Protein AF-W9C354-F1 (afdb_monomer_lite)

Foldseek 3Di:
DDDDDDDDDDDDDDDDDDDDDDDDDPDDDFDWDWDADPVGDTDIDTDDPDDDDDFDWDADPVGDTDTDHDPPDDDDDDDPPFPWDWAAFLVGFIKIKGAPPPDDPPPDDDDDDDDPDPDPDQDLKDFDADPWFFFQQWDAAPVRDIADGPLQVQLVVLNRQQAGSVRHFDKHDARMKMKGKAFLDPPPDLPRPHQRAIPPRDGGIAMEMEGRNHRHDIDTRHSVCSSVQFCLLQDQPHPVVVQHHPVHRGGRYMYRHHDGPDPDDDDDDDDDDDDDDDDDPDPPQAAAAEEAEQAQDFLQLVLVLLVLQQPDSSLNFSYWYDQALPDPPGQPGDDSDDDDGHRNNHNPDPVRVLCSLCPPDHDPPRGHDNFKHWYHYPVCVVVVKIKIKGKDWDADPVCVVVVDDDPVRIDIDIDIATEHSNCVSVVSVCRVPPVPLVVVCQVVVPQWHQDPVRHIDGNPDDDPVSSPDPPD

Sequence (472 aa):
MHSIQFLTFFGVASMALALPAPQSDISQLTRREDITTHDGLVVSITDDSGNDQKRDTYKTHDGLSVTIEDDTSSDQKRDTLINAQILTTRDNLTVTISDINSDIPPEISRKGVGSSLLDKRNSDYVSSCGSEWTPISDHYDSHYALYWGYSSAVTAFCFSISADQDGNPFTIGPGKKLSLTRTYQFEAGPDHGARIGLKNEVPGHIEFEIHNKYSDANHTPDITTCEAYLLKMTDPKANGKNCYGSNNKDTKGGTWQVGSTKRTISPTQIHPTTPRNFSHKPIKMAETILTFCTAEISPEIISHFIRLSQRTEESSKIWSIVRTPTETPLGKRTRTNISPFQSGFLNSSQSTLTTFVRSAPQTDPYYFSRNTFAVLDARSIEDQTVVLWTYLESMPAELAEIGEWDEEKKIVEWRDFRVEFSKACWVVGLLEEKPQLFIEGVERKEGAYVDEDGILRVDAPMKEWDLEDNEE

Secondary structure (DSSP, 8-state):
------------------PPPPP------PPEEEEE-TTS-EEEEE-----S---EEEEPTTS-EEEE-------S-------PEEEEBTTS-EEEEEETT-----S---------------SSEEPPP-SS-EESS-EE-TT--EEB-HHHHHHHHHHHTT-BTTSPPP-B-TTEEEEEEEE----SSSS----BEETTTEE-EEEEEEEE--SS--B---HHHHHHHHGGGG-TTSGGGGTSSSS--EESEEEEEES-SSS---------PPPP--------PPPEEEEEESS---HHHHHHHHHHHT-SGGGTT-EEE---TT-SS---PPPS-PPP---TTTT--HHHHHHHHHHSPPBTTB-EEEEEEEEE-THHHHS-EEEEEEEEEE--HHHHTTT---TTT-EEEEEEEEEETTTHHHHHHHHHH-HHHHHHHHHHTSSEEE-TTSEEEE-SPPPGGGGS----

Organism: Sclerotinia borealis (strain F-4128) (NCBI:txid1432307)

pLDDT: mean 71.07, std 24.47, range [26.02, 98.69]

Structure (mmCIF, N/CA/C/O backbone):
data_AF-W9C354-F1
#
_entry.id   AF-W9C354-F1
#
loop_
_atom_site.group_PDB
_atom_site.id
_atom_site.type_symbol
_atom_site.label_atom_id
_atom_site.label_alt_id
_atom_site.label_comp_id
_atom_site.label_asym_id
_atom_site.label_entity_id
_atom_site.label_seq_id
_atom_site.pdbx_PDB_ins_code
_atom_site.Cartn_x
_atom_site.Cartn_y
_atom_site.Cartn_z
_atom_site.occupancy
_atom_site.B_iso_or_equiv
_atom_site.auth_seq_id
_atom_site.auth_comp_id
_atom_site.auth_asym_id
_atom_site.auth_atom_id
_atom_site.pdbx_PDB_model_num
ATOM 1 N N . MET A 1 1 ? -9.072 -48.114 -34.825 1.00 47.12 1 MET A N 1
ATOM 2 C CA . MET A 1 1 ? -9.350 -49.464 -34.286 1.00 47.12 1 MET A CA 1
ATOM 3 C C . MET A 1 1 ? -8.073 -49.995 -33.656 1.00 47.12 1 MET A C 1
ATOM 5 O O . MET A 1 1 ? -7.027 -49.797 -34.251 1.00 47.12 1 MET A O 1
ATOM 9 N N . HIS A 1 2 ? -8.223 -50.661 -32.504 1.00 35.09 2 HIS A N 1
ATOM 10 C CA . HIS A 1 2 ? -7.227 -51.372 -31.676 1.00 35.09 2 HIS A CA 1
ATOM 11 C C . HIS A 1 2 ? -6.655 -50.606 -30.473 1.00 35.09 2 HIS A C 1
ATOM 13 O O . HIS A 1 2 ? -5.635 -49.931 -30.538 1.00 35.09 2 HIS A O 1
ATOM 19 N N . SER A 1 3 ? -7.386 -50.787 -29.364 1.00 34.53 3 SER A N 1
ATOM 20 C CA . SER A 1 3 ? -6.967 -50.650 -27.971 1.00 34.53 3 SER A CA 1
ATOM 21 C C . SER A 1 3 ? -5.926 -51.701 -27.601 1.00 34.53 3 SER A C 1
ATOM 23 O O . SER A 1 3 ? -6.075 -52.864 -27.974 1.00 34.53 3 SER A O 1
ATOM 25 N N . ILE A 1 4 ? -4.970 -51.326 -26.755 1.00 44.56 4 ILE A N 1
ATOM 26 C CA . ILE A 1 4 ? -4.227 -52.265 -25.914 1.00 44.56 4 ILE A CA 1
ATOM 27 C C . ILE A 1 4 ? -4.320 -51.737 -24.481 1.00 44.56 4 ILE A C 1
ATOM 29 O O . ILE A 1 4 ? -3.773 -50.689 -24.152 1.00 44.56 4 ILE A O 1
ATOM 33 N N . GLN A 1 5 ? -5.090 -52.450 -23.659 1.00 40.69 5 GLN A N 1
ATOM 34 C CA . GLN A 1 5 ? -5.119 -52.306 -22.208 1.00 40.69 5 GLN A CA 1
ATOM 35 C C . GLN A 1 5 ? -3.915 -53.049 -21.623 1.00 40.69 5 GLN A C 1
ATOM 37 O O . GLN A 1 5 ? -3.704 -54.214 -21.951 1.00 40.69 5 GLN A O 1
ATOM 42 N N . PHE A 1 6 ? -3.189 -52.414 -20.706 1.00 42.00 6 PHE A N 1
ATOM 43 C CA . PHE A 1 6 ? -2.380 -53.119 -19.715 1.00 42.00 6 PHE A CA 1
ATOM 44 C C . PHE A 1 6 ? -2.900 -52.749 -18.326 1.00 42.00 6 PHE A C 1
ATOM 46 O O . PHE A 1 6 ? -2.722 -51.634 -17.846 1.00 42.00 6 PHE A O 1
ATOM 53 N N . LEU A 1 7 ? -3.613 -53.704 -17.731 1.00 36.56 7 LEU A N 1
ATOM 54 C CA . LEU A 1 7 ? -3.943 -53.764 -16.315 1.00 36.56 7 LEU A CA 1
ATOM 55 C C . LEU A 1 7 ? -2.783 -54.483 -15.623 1.00 36.56 7 LEU A C 1
ATOM 57 O O . LEU A 1 7 ? -2.529 -55.650 -15.926 1.00 36.56 7 LEU A O 1
ATOM 61 N N . THR A 1 8 ? -2.124 -53.824 -14.675 1.00 43.88 8 THR A N 1
ATOM 62 C CA . THR A 1 8 ? -1.173 -54.482 -13.774 1.00 43.88 8 THR A CA 1
ATOM 63 C C . THR A 1 8 ? -1.670 -54.314 -12.346 1.00 43.88 8 THR A C 1
ATOM 65 O O . THR A 1 8 ? -1.630 -53.230 -11.773 1.00 43.88 8 THR A O 1
ATOM 68 N N . PHE A 1 9 ? -2.178 -55.415 -11.797 1.00 37.31 9 PHE A N 1
ATOM 69 C CA . PHE A 1 9 ? -2.428 -55.608 -10.376 1.00 37.31 9 PHE A CA 1
ATOM 70 C C . PHE A 1 9 ? -1.084 -55.742 -9.649 1.00 37.31 9 PHE A C 1
ATOM 72 O O . PHE A 1 9 ? -0.312 -56.644 -9.963 1.00 37.31 9 PHE A O 1
ATOM 79 N N . PHE A 1 10 ? -0.847 -54.915 -8.633 1.00 38.16 10 PHE A N 1
ATOM 80 C CA . PHE A 1 10 ? 0.066 -55.248 -7.541 1.00 38.16 10 PHE A CA 1
ATOM 81 C C . PHE A 1 10 ? -0.706 -55.155 -6.230 1.00 38.16 10 PHE A C 1
ATOM 83 O O . PHE A 1 10 ? -0.941 -54.078 -5.689 1.00 38.16 10 PHE A O 1
ATOM 90 N N . GLY A 1 11 ? -1.133 -56.322 -5.750 1.00 34.22 11 GLY A N 1
ATOM 91 C CA . GLY A 1 11 ? -1.451 -56.527 -4.348 1.00 34.22 11 GLY A CA 1
ATOM 92 C C . GLY A 1 11 ? -0.149 -56.719 -3.582 1.00 34.22 11 GLY A C 1
ATOM 93 O O . GLY A 1 11 ? 0.678 -57.546 -3.966 1.00 34.22 11 GLY A O 1
ATOM 94 N N . VAL A 1 12 ? 0.024 -55.968 -2.499 1.00 39.22 12 VAL A N 1
ATOM 95 C CA . VAL A 1 12 ? 1.062 -56.234 -1.504 1.00 39.22 12 VAL A CA 1
ATOM 96 C C . VAL A 1 12 ? 0.374 -56.425 -0.163 1.00 39.22 12 VAL A C 1
ATOM 98 O O . VAL A 1 12 ? -0.472 -55.637 0.253 1.00 39.22 12 VAL A O 1
ATOM 101 N N . ALA A 1 13 ? 0.698 -57.562 0.440 1.00 36.97 13 ALA A N 1
ATOM 102 C CA . ALA A 1 13 ? 0.108 -58.114 1.638 1.00 36.97 13 ALA A CA 1
ATOM 103 C C . ALA A 1 13 ? 0.389 -57.256 2.881 1.00 36.97 13 ALA A C 1
ATOM 105 O O . ALA A 1 13 ? 1.531 -56.881 3.146 1.00 36.97 13 ALA A O 1
ATOM 106 N N . SER A 1 14 ? -0.647 -57.033 3.690 1.00 36.09 14 SER A N 1
ATOM 107 C CA . SER A 1 14 ? -0.503 -56.614 5.083 1.00 36.09 14 SER A CA 1
ATOM 108 C C . SER A 1 14 ? 0.123 -57.751 5.890 1.00 36.09 14 SER A C 1
ATOM 110 O O . SER A 1 14 ? -0.534 -58.749 6.181 1.00 36.09 14 SER A O 1
ATOM 112 N N . MET A 1 15 ? 1.389 -57.598 6.276 1.00 37.31 15 MET A N 1
ATOM 113 C CA . MET A 1 15 ? 1.968 -58.364 7.374 1.00 37.31 15 MET A CA 1
ATOM 114 C C . MET A 1 15 ? 1.769 -57.587 8.673 1.00 37.31 15 MET A C 1
ATOM 116 O O . MET A 1 15 ? 2.410 -56.567 8.910 1.00 37.31 15 MET A O 1
ATOM 120 N N . ALA A 1 16 ? 0.853 -58.077 9.506 1.00 36.19 16 ALA A N 1
ATOM 121 C CA . ALA A 1 16 ? 0.724 -57.661 10.893 1.00 36.19 16 ALA A CA 1
ATOM 122 C C . ALA A 1 16 ? 1.881 -58.276 11.695 1.00 36.19 16 ALA A C 1
ATOM 124 O O . ALA A 1 16 ? 1.911 -59.483 11.937 1.00 36.19 16 ALA A O 1
ATOM 125 N N . LEU A 1 17 ? 2.848 -57.447 12.086 1.00 35.84 17 LEU A N 1
ATOM 126 C CA . LEU A 1 17 ? 3.852 -57.804 13.083 1.00 35.84 17 LEU A CA 1
ATOM 127 C C . LEU A 1 17 ? 3.211 -57.707 14.470 1.00 35.84 17 LEU A C 1
ATOM 129 O O . LEU A 1 17 ? 2.920 -56.620 14.964 1.00 35.84 17 LEU A O 1
ATOM 133 N N . ALA A 1 18 ? 2.974 -58.868 15.077 1.00 38.38 18 ALA A N 1
ATOM 134 C CA . ALA A 1 18 ? 2.621 -58.992 16.481 1.00 38.38 18 ALA A CA 1
ATOM 135 C C . ALA A 1 18 ? 3.836 -58.604 17.339 1.00 38.38 18 ALA A C 1
ATOM 137 O O . ALA A 1 18 ? 4.864 -59.282 17.316 1.00 38.38 18 ALA A O 1
ATOM 138 N N . LEU A 1 19 ? 3.714 -57.503 18.081 1.00 34.72 19 LEU A N 1
ATOM 139 C CA . LEU A 1 19 ? 4.670 -57.111 19.113 1.00 34.72 19 LEU A CA 1
ATOM 140 C C . LEU A 1 19 ? 4.353 -57.842 20.431 1.00 34.72 19 LEU A C 1
ATOM 142 O O . LEU A 1 19 ? 3.179 -58.076 20.734 1.00 34.72 19 LEU A O 1
ATOM 146 N N . PRO A 1 20 ? 5.376 -58.217 21.217 1.00 35.19 20 PRO A N 1
ATOM 147 C CA . PRO A 1 20 ? 5.193 -58.908 22.485 1.00 35.19 20 PRO A CA 1
ATOM 148 C C . PRO A 1 20 ? 4.598 -57.974 23.547 1.00 35.19 20 PRO A C 1
ATOM 150 O O . PRO A 1 20 ? 4.973 -56.808 23.656 1.00 35.19 20 PRO A O 1
ATOM 153 N N . ALA A 1 21 ? 3.683 -58.521 24.348 1.00 38.25 21 ALA A N 1
ATOM 154 C CA . ALA A 1 21 ? 3.100 -57.859 25.509 1.00 38.25 21 ALA A CA 1
ATOM 155 C C . ALA A 1 21 ? 4.177 -57.577 26.577 1.00 38.25 21 ALA A C 1
ATOM 157 O O . ALA A 1 21 ? 4.856 -58.522 26.993 1.00 38.25 21 ALA A O 1
ATOM 158 N N . PRO A 1 22 ? 4.332 -56.330 27.059 1.00 36.47 22 PRO A N 1
ATOM 159 C CA . PRO A 1 22 ? 5.173 -56.057 28.210 1.00 36.47 22 PRO A CA 1
ATOM 160 C C . PRO A 1 22 ? 4.408 -56.343 29.508 1.00 36.47 22 PRO A C 1
ATOM 162 O O . PRO A 1 22 ? 3.221 -56.046 29.652 1.00 36.47 22 PRO A O 1
ATOM 165 N N . GLN A 1 23 ? 5.125 -56.970 30.436 1.00 35.72 23 GLN A N 1
ATOM 166 C CA . GLN A 1 23 ? 4.690 -57.305 31.785 1.00 35.72 23 GLN A CA 1
ATOM 167 C C . GLN A 1 23 ? 4.323 -56.045 32.578 1.00 35.72 23 GLN A C 1
ATOM 169 O O . GLN A 1 23 ? 5.000 -55.022 32.496 1.00 35.72 23 GLN A O 1
ATOM 174 N N . SER A 1 24 ? 3.251 -56.146 33.364 1.00 32.88 24 SER A N 1
ATOM 175 C CA . SER A 1 24 ? 2.814 -55.124 34.308 1.00 32.88 24 SER A CA 1
ATOM 176 C C . SER A 1 24 ? 3.716 -55.121 35.544 1.00 32.88 24 SER A C 1
ATOM 178 O O . SER A 1 24 ? 3.514 -55.930 36.452 1.00 32.88 24 SER A O 1
ATOM 180 N N . ASP A 1 25 ? 4.670 -54.197 35.597 1.00 31.80 25 ASP A N 1
ATOM 181 C CA . ASP A 1 25 ? 5.242 -53.751 36.865 1.00 31.80 25 ASP A CA 1
ATOM 182 C C . ASP A 1 25 ? 4.441 -52.548 37.367 1.00 31.80 25 ASP A C 1
ATOM 184 O O . ASP A 1 25 ? 4.283 -51.531 36.691 1.00 31.80 25 ASP A O 1
ATOM 188 N N . ILE A 1 26 ? 3.873 -52.703 38.563 1.00 38.62 26 ILE A N 1
ATOM 189 C CA . ILE A 1 26 ? 3.155 -51.657 39.288 1.00 38.62 26 ILE A CA 1
ATOM 190 C C . ILE A 1 26 ? 4.214 -50.717 39.872 1.00 38.62 26 ILE A C 1
ATOM 192 O O . ILE A 1 26 ? 4.669 -50.890 41.000 1.00 38.62 26 ILE A O 1
ATOM 196 N N . SER A 1 27 ? 4.618 -49.726 39.085 1.00 36.47 27 SER A N 1
ATOM 197 C CA . SER A 1 27 ? 5.345 -48.543 39.543 1.00 36.47 27 SER A CA 1
ATOM 198 C C . SER A 1 27 ? 4.451 -47.315 39.380 1.00 36.47 27 SER A C 1
ATOM 200 O O . SER A 1 27 ? 3.692 -47.217 38.420 1.00 36.47 27 SER A O 1
ATOM 202 N N . GLN A 1 28 ? 4.506 -46.428 40.372 1.00 41.25 28 GLN A N 1
ATOM 203 C CA . GLN A 1 28 ? 3.630 -45.274 40.580 1.00 41.25 28 GLN A CA 1
ATOM 204 C C . GLN A 1 28 ? 3.294 -44.515 39.286 1.00 41.25 28 GLN A C 1
ATOM 206 O O . GLN A 1 28 ? 4.176 -44.118 38.532 1.00 41.25 28 GLN A O 1
ATOM 211 N N . LEU A 1 29 ? 1.993 -44.339 39.044 1.00 34.38 29 LEU A N 1
ATOM 212 C CA . LEU A 1 29 ? 1.445 -43.694 37.858 1.00 34.38 29 LEU A CA 1
ATOM 213 C C . LEU A 1 29 ? 1.691 -42.177 37.935 1.00 34.38 29 LEU A C 1
ATOM 215 O O . LEU A 1 29 ? 0.917 -41.452 38.556 1.00 34.38 29 LEU A O 1
ATOM 219 N N . THR A 1 30 ? 2.771 -41.705 37.320 1.00 39.94 30 THR A N 1
ATOM 220 C CA . THR A 1 30 ? 3.012 -40.280 37.065 1.00 39.94 30 THR A CA 1
ATOM 221 C C . THR A 1 30 ? 2.030 -39.813 35.990 1.00 39.94 30 THR A C 1
ATOM 223 O O . THR A 1 30 ? 1.995 -40.372 34.890 1.00 39.94 30 THR A O 1
ATOM 226 N N . ARG A 1 31 ? 1.181 -38.828 36.300 1.00 36.47 31 ARG A N 1
ATOM 227 C CA . ARG A 1 31 ? 0.221 -38.273 35.337 1.00 36.47 31 ARG A CA 1
ATOM 228 C C . ARG A 1 31 ? 1.004 -37.442 34.317 1.00 36.47 31 ARG A C 1
ATOM 230 O O . ARG A 1 31 ? 1.655 -36.471 34.683 1.00 36.47 31 ARG A O 1
ATOM 237 N N . ARG A 1 32 ? 0.977 -37.860 33.051 1.00 37.44 32 ARG A N 1
ATOM 238 C CA . ARG A 1 32 ? 1.536 -37.104 31.925 1.00 37.44 32 ARG A CA 1
ATOM 239 C C . ARG A 1 32 ? 0.392 -36.459 31.160 1.00 37.44 32 ARG A C 1
ATOM 241 O O . ARG A 1 32 ? -0.515 -37.168 30.724 1.00 37.44 32 ARG A O 1
ATOM 248 N N . GLU A 1 33 ? 0.439 -35.143 31.007 1.00 39.84 33 GLU A N 1
ATOM 249 C CA . GLU A 1 33 ? -0.492 -34.393 30.163 1.00 39.84 33 GLU A CA 1
ATOM 250 C C . GLU A 1 33 ? 0.289 -33.739 29.026 1.00 39.84 33 GLU A C 1
ATOM 252 O O . GLU A 1 33 ? 1.232 -32.983 29.254 1.00 39.84 33 GLU A O 1
ATOM 257 N N . ASP A 1 34 ? -0.093 -34.072 27.795 1.00 40.09 34 ASP A N 1
ATOM 258 C CA . ASP A 1 34 ? 0.465 -33.471 26.591 1.00 40.09 34 ASP A CA 1
ATOM 259 C C . ASP A 1 34 ? -0.506 -32.386 26.108 1.00 40.09 34 ASP A C 1
ATOM 261 O O . ASP A 1 34 ? -1.666 -32.668 25.794 1.00 40.09 34 ASP A O 1
ATOM 265 N N . ILE A 1 35 ? -0.042 -31.139 26.054 1.00 39.00 35 ILE A N 1
ATOM 266 C CA . ILE A 1 35 ? -0.813 -30.001 25.544 1.00 39.00 35 ILE A CA 1
ATOM 267 C C . ILE A 1 35 ? -0.255 -29.646 24.169 1.00 39.00 35 ILE A C 1
ATOM 269 O O . ILE A 1 35 ? 0.939 -29.396 24.023 1.00 39.00 35 ILE A O 1
ATOM 273 N N . THR A 1 36 ? -1.119 -29.644 23.154 1.00 34.00 36 THR A N 1
ATOM 274 C CA . THR A 1 36 ? -0.753 -29.235 21.790 1.00 34.00 36 THR A CA 1
ATOM 275 C C . THR A 1 36 ? -1.245 -27.815 21.546 1.00 34.00 36 THR A C 1
ATOM 277 O O . THR A 1 36 ? -2.436 -27.539 21.699 1.00 34.00 36 THR A O 1
ATOM 280 N N . THR A 1 37 ? -0.340 -26.909 21.195 1.00 42.06 37 THR A N 1
ATOM 281 C CA . THR A 1 37 ? -0.670 -25.532 20.816 1.00 42.06 37 THR A CA 1
ATOM 282 C C . THR A 1 37 ? -1.236 -25.474 19.393 1.00 42.06 37 THR A C 1
ATOM 284 O O . THR A 1 37 ? -1.174 -26.435 18.624 1.00 42.06 37 THR A O 1
ATOM 287 N N . HIS A 1 38 ? -1.806 -24.324 19.026 1.00 31.67 38 HIS A N 1
ATOM 288 C CA . HIS A 1 38 ? -2.504 -24.132 17.751 1.00 31.67 38 HIS A CA 1
ATOM 289 C C . HIS A 1 38 ? -1.592 -24.217 16.505 1.00 31.67 38 HIS A C 1
ATOM 291 O O . HIS A 1 38 ? -2.095 -24.402 15.398 1.00 31.67 38 HIS A O 1
ATOM 297 N N . ASP A 1 39 ? -0.275 -24.109 16.688 1.00 32.78 39 ASP A N 1
ATOM 298 C CA . ASP A 1 39 ? 0.796 -24.253 15.691 1.00 32.78 39 ASP A CA 1
ATOM 299 C C . ASP A 1 39 ? 1.472 -25.642 15.710 1.00 32.78 39 ASP A C 1
ATOM 301 O O . ASP A 1 39 ? 2.432 -25.881 14.981 1.00 32.78 39 ASP A O 1
ATOM 305 N N . GLY A 1 40 ? 0.948 -26.591 16.494 1.00 34.16 40 GLY A N 1
ATOM 306 C CA . GLY A 1 40 ? 1.412 -27.981 16.509 1.00 34.16 40 GLY A CA 1
ATOM 307 C C . GLY A 1 40 ? 2.598 -28.261 17.435 1.00 34.16 40 GLY A C 1
ATOM 308 O O . GLY A 1 40 ? 3.138 -29.368 17.398 1.00 34.16 40 GLY A O 1
ATOM 309 N N . LEU A 1 41 ? 2.994 -27.309 18.287 1.00 36.22 41 LEU A N 1
ATOM 310 C CA . LEU A 1 41 ? 3.978 -27.551 19.340 1.00 36.22 41 LEU A CA 1
ATOM 311 C C . LEU A 1 41 ? 3.342 -28.413 20.442 1.00 36.22 41 LEU A C 1
ATOM 313 O O . LEU A 1 41 ? 2.299 -28.070 20.997 1.00 36.22 41 LEU A O 1
ATOM 317 N N . VAL A 1 42 ? 3.975 -29.540 20.771 1.00 36.00 42 VAL A N 1
ATOM 318 C CA . VAL A 1 42 ? 3.523 -30.442 21.841 1.00 36.00 42 VAL A CA 1
ATOM 319 C C . VAL A 1 42 ? 4.390 -30.226 23.077 1.00 36.00 42 VAL A C 1
ATOM 321 O O . VAL A 1 42 ? 5.593 -30.487 23.051 1.00 36.00 42 VAL A O 1
ATOM 324 N N . VAL A 1 43 ? 3.778 -29.766 24.166 1.00 36.97 43 VAL A N 1
ATOM 325 C CA . VAL A 1 43 ? 4.419 -29.609 25.476 1.00 36.97 43 VAL A CA 1
ATOM 326 C C . VAL A 1 43 ? 3.972 -30.762 26.370 1.00 36.97 43 VAL A C 1
ATOM 328 O O . VAL A 1 43 ? 2.794 -30.869 26.707 1.00 36.97 43 VAL A O 1
ATOM 331 N N . SER A 1 44 ? 4.911 -31.634 26.741 1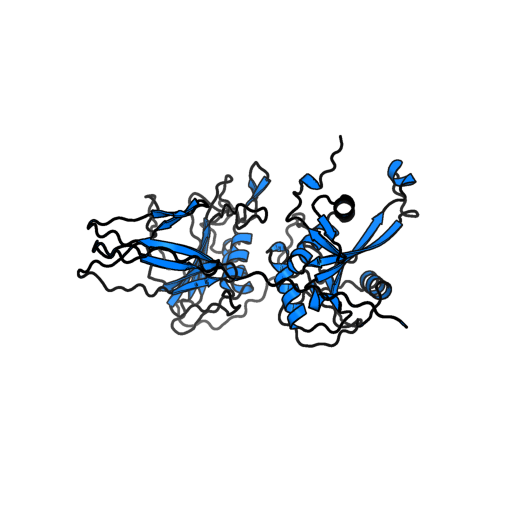.00 35.62 44 SER A N 1
ATOM 332 C CA . SER A 1 44 ? 4.668 -32.753 27.657 1.00 35.62 44 SER A CA 1
ATOM 333 C C . SER A 1 44 ? 4.979 -32.350 29.094 1.00 35.62 44 SER A C 1
ATOM 335 O O . SER A 1 44 ? 6.138 -32.099 29.425 1.00 35.62 44 SER A O 1
ATOM 337 N N . ILE A 1 45 ? 3.965 -32.333 29.955 1.00 37.16 45 ILE A N 1
ATOM 338 C CA . ILE A 1 45 ? 4.111 -32.070 31.390 1.00 37.16 45 ILE A CA 1
ATOM 339 C C . ILE A 1 45 ? 4.184 -33.416 32.111 1.00 37.16 45 ILE A C 1
ATOM 341 O O . ILE A 1 45 ? 3.313 -34.269 31.930 1.00 37.16 45 ILE A O 1
ATOM 345 N N . THR A 1 46 ? 5.235 -33.620 32.909 1.00 35.72 46 THR A N 1
ATOM 346 C CA . THR A 1 46 ? 5.410 -34.832 33.725 1.00 35.72 46 THR A CA 1
ATOM 347 C C . THR A 1 46 ? 5.450 -34.417 35.188 1.00 35.72 46 THR A C 1
ATOM 349 O O . THR A 1 46 ? 6.319 -33.646 35.580 1.00 35.72 46 THR A O 1
ATOM 352 N N . ASP A 1 47 ? 4.485 -34.896 35.965 1.00 39.59 47 ASP A N 1
ATOM 353 C CA . ASP A 1 47 ? 4.240 -34.456 37.339 1.00 39.59 47 ASP A CA 1
ATOM 354 C C . ASP A 1 47 ? 5.213 -35.151 38.315 1.00 39.59 47 ASP A C 1
ATOM 356 O O . ASP A 1 47 ? 4.959 -36.270 38.763 1.00 39.59 47 ASP A O 1
ATOM 360 N N . ASP A 1 48 ? 6.379 -34.559 38.595 1.00 37.53 48 ASP A N 1
ATOM 361 C CA . ASP A 1 48 ? 7.349 -35.148 39.530 1.00 37.53 48 ASP A CA 1
ATOM 362 C C . ASP A 1 48 ? 6.963 -34.774 40.969 1.00 37.53 48 ASP A C 1
ATOM 364 O O . ASP A 1 48 ? 7.096 -33.629 41.401 1.00 37.53 48 ASP A O 1
ATOM 368 N N . SER A 1 49 ? 6.424 -35.739 41.716 1.00 37.59 49 SER A N 1
ATOM 369 C CA . SER A 1 49 ? 5.875 -35.545 43.062 1.00 37.59 49 SER A CA 1
ATOM 370 C C . SER A 1 49 ? 6.980 -35.358 44.115 1.00 37.59 49 SER A C 1
ATOM 372 O O . SER A 1 49 ? 7.200 -36.220 44.971 1.00 37.59 49 SER A O 1
ATOM 374 N N . GLY A 1 50 ? 7.686 -34.231 44.046 1.00 36.53 50 GLY A N 1
ATOM 375 C CA . GLY A 1 50 ? 8.716 -33.799 44.984 1.00 36.53 50 GLY A CA 1
ATOM 376 C C . GLY A 1 50 ? 8.388 -32.417 45.539 1.00 36.53 50 GLY A C 1
ATOM 377 O O . GLY A 1 50 ? 8.604 -31.407 44.884 1.00 36.53 50 GLY A O 1
ATOM 378 N N . ASN A 1 51 ? 7.858 -32.391 46.759 1.00 44.78 51 ASN A N 1
ATOM 379 C CA . ASN A 1 51 ? 7.507 -31.193 47.514 1.00 44.78 51 ASN A CA 1
ATOM 380 C C . ASN A 1 51 ? 8.735 -30.287 47.744 1.00 44.78 51 ASN A C 1
ATOM 382 O O . ASN A 1 51 ? 9.578 -30.626 48.567 1.00 44.78 51 ASN A O 1
ATOM 386 N N . ASP A 1 52 ? 8.822 -29.180 47.007 1.00 43.56 52 ASP A N 1
ATOM 387 C CA . ASP A 1 52 ? 9.382 -27.880 47.407 1.00 43.56 52 ASP A CA 1
ATOM 388 C C . ASP A 1 52 ? 9.126 -26.879 46.267 1.00 43.56 52 ASP A C 1
ATOM 390 O O . ASP A 1 52 ? 9.319 -27.210 45.099 1.00 43.56 52 ASP A O 1
ATOM 394 N N . GLN A 1 53 ? 8.686 -25.657 46.602 1.00 49.75 53 GLN A N 1
ATOM 395 C CA . GLN A 1 53 ? 8.424 -24.558 45.660 1.00 49.75 53 GLN A CA 1
ATOM 396 C C . GLN A 1 53 ? 9.548 -24.421 44.625 1.00 49.75 53 GLN A C 1
ATOM 398 O O . GLN A 1 53 ? 10.623 -23.888 44.919 1.00 49.75 53 GLN A O 1
ATOM 403 N N . LYS A 1 54 ? 9.287 -24.862 43.395 1.00 42.25 54 LYS A N 1
ATOM 404 C CA . LYS A 1 54 ? 10.210 -24.713 42.277 1.00 42.25 54 LYS A CA 1
ATOM 405 C C . LYS A 1 54 ? 9.518 -24.001 41.131 1.00 42.25 54 LYS A C 1
ATOM 407 O O . LYS A 1 54 ? 8.508 -24.442 40.602 1.00 42.25 54 LYS A O 1
ATOM 412 N N . ARG A 1 55 ? 10.100 -22.860 40.772 1.00 42.44 55 ARG A N 1
ATOM 413 C CA . ARG A 1 55 ? 9.846 -22.174 39.513 1.00 42.44 55 ARG A CA 1
ATOM 414 C C . ARG A 1 55 ? 10.544 -22.990 38.430 1.00 42.44 55 ARG A C 1
ATOM 416 O O . ARG A 1 55 ? 11.767 -22.907 38.307 1.00 42.44 55 ARG A O 1
ATOM 423 N N . ASP A 1 56 ? 9.786 -23.767 37.669 1.00 40.03 56 ASP A N 1
ATOM 424 C CA . ASP A 1 56 ? 10.349 -24.534 36.565 1.00 40.03 56 ASP A CA 1
ATOM 425 C C . ASP A 1 56 ? 10.345 -23.687 35.289 1.00 40.03 56 ASP A C 1
ATOM 427 O O . ASP A 1 56 ? 9.326 -23.155 34.847 1.00 40.03 56 ASP A O 1
ATOM 431 N N . THR A 1 57 ? 11.539 -23.497 34.730 1.00 36.22 57 THR A N 1
ATOM 432 C CA . THR A 1 57 ? 11.759 -22.769 33.477 1.00 36.22 57 THR A CA 1
ATOM 433 C C . THR A 1 57 ? 12.152 -23.777 32.409 1.00 36.22 57 THR A C 1
ATOM 435 O O . THR A 1 57 ? 13.226 -24.377 32.482 1.00 36.22 57 THR A O 1
ATOM 438 N N . TYR A 1 58 ? 11.296 -23.949 31.409 1.00 40.78 58 TYR A N 1
ATOM 439 C CA . TYR A 1 58 ? 11.512 -24.878 30.307 1.00 40.78 58 TYR A CA 1
ATOM 440 C C . TYR A 1 58 ? 12.028 -24.112 29.096 1.00 40.78 58 TYR A C 1
ATOM 442 O O . TYR A 1 58 ? 11.453 -23.096 28.710 1.00 40.78 58 TYR A O 1
ATOM 450 N N . LYS A 1 59 ? 13.122 -24.592 28.500 1.00 34.91 59 LYS A N 1
ATOM 451 C CA . LYS A 1 59 ? 13.637 -24.069 27.234 1.00 34.91 59 LYS A CA 1
ATOM 452 C C . LYS A 1 59 ? 13.199 -24.976 26.100 1.00 34.91 59 LYS A C 1
ATOM 454 O O . LYS A 1 59 ? 13.458 -26.177 26.141 1.00 34.91 59 LYS A O 1
ATOM 459 N N . THR A 1 60 ? 12.560 -24.398 25.099 1.00 38.91 60 THR A N 1
ATOM 460 C CA . THR A 1 60 ? 12.242 -25.078 23.847 1.00 38.91 60 THR A CA 1
ATOM 461 C C . THR A 1 60 ? 13.503 -25.229 22.988 1.00 38.91 60 THR A C 1
ATOM 463 O O . THR A 1 60 ? 14.549 -24.625 23.253 1.00 38.91 60 THR A O 1
ATOM 466 N N . HIS A 1 61 ? 13.420 -26.058 21.947 1.00 32.84 61 HIS A N 1
ATOM 467 C CA . HIS A 1 61 ? 14.555 -26.385 21.077 1.00 32.84 61 HIS A CA 1
ATOM 468 C C . HIS A 1 61 ? 15.055 -25.192 20.229 1.00 32.84 61 HIS A C 1
ATOM 470 O O . HIS A 1 61 ? 16.180 -25.224 19.735 1.00 32.84 61 HIS A O 1
ATOM 476 N N . ASP A 1 62 ? 14.237 -24.145 20.100 1.00 33.53 62 ASP A N 1
ATOM 477 C CA . ASP A 1 62 ? 14.478 -22.860 19.427 1.00 33.53 62 ASP A CA 1
ATOM 478 C C . ASP A 1 62 ? 14.820 -21.707 20.400 1.00 33.53 62 ASP A C 1
ATOM 480 O O . ASP A 1 62 ? 15.031 -20.574 19.978 1.00 33.53 62 ASP A O 1
ATOM 484 N N . GLY A 1 63 ? 14.951 -21.987 21.703 1.00 34.62 63 GLY A N 1
ATOM 485 C CA . GLY A 1 63 ? 15.467 -21.032 22.692 1.00 34.62 63 GLY A CA 1
ATOM 486 C C . GLY A 1 63 ? 14.420 -20.173 23.409 1.00 34.62 63 GLY A C 1
ATOM 487 O O . GLY A 1 63 ? 14.798 -19.364 24.263 1.00 34.62 63 GLY A O 1
ATOM 488 N N . LEU A 1 64 ? 13.126 -20.373 23.145 1.00 33.03 64 LEU A N 1
ATOM 489 C CA . LEU A 1 64 ? 12.042 -19.762 23.914 1.00 33.03 64 LEU A CA 1
ATOM 490 C C . LEU A 1 64 ? 12.021 -20.348 25.337 1.00 33.03 64 LEU A C 1
ATOM 492 O O . LEU A 1 64 ? 12.160 -21.554 25.534 1.00 33.03 64 LEU A O 1
ATOM 496 N N . SER A 1 65 ? 11.883 -19.492 26.351 1.00 32.81 65 SER A N 1
ATOM 497 C CA . SER A 1 65 ? 11.781 -19.921 27.753 1.00 32.81 65 SER A CA 1
ATOM 498 C C . SER A 1 65 ? 10.346 -19.742 28.242 1.00 32.81 65 SER A C 1
ATOM 500 O O . SER A 1 65 ? 9.848 -18.619 28.264 1.00 32.81 65 SER A O 1
ATOM 502 N N . VAL A 1 66 ? 9.695 -20.835 28.635 1.00 32.88 66 VAL A N 1
ATOM 503 C CA . VAL A 1 66 ? 8.338 -20.843 29.198 1.00 32.88 66 VAL A CA 1
ATOM 504 C C . VAL A 1 66 ? 8.441 -21.115 30.696 1.00 32.88 66 VAL A C 1
ATOM 506 O O . VAL A 1 66 ? 9.031 -22.114 31.113 1.00 32.88 66 VAL A O 1
ATOM 509 N N . THR A 1 67 ? 7.878 -20.217 31.503 1.00 35.06 67 THR A N 1
ATOM 510 C CA . THR A 1 67 ? 7.799 -20.364 32.962 1.00 35.06 67 THR A CA 1
ATOM 511 C C . THR A 1 67 ? 6.351 -20.639 33.334 1.00 35.06 67 THR A C 1
ATOM 513 O O . THR A 1 67 ? 5.476 -19.841 33.003 1.00 35.06 67 THR A O 1
ATOM 516 N N . ILE A 1 68 ? 6.105 -21.758 34.011 1.00 34.81 68 ILE A N 1
ATOM 517 C CA . ILE A 1 68 ? 4.783 -22.113 34.533 1.00 34.81 68 ILE A CA 1
ATOM 518 C C . ILE A 1 68 ? 4.839 -21.919 36.048 1.00 34.81 68 ILE A C 1
ATOM 520 O O . ILE A 1 68 ? 5.692 -22.503 36.714 1.00 34.81 68 ILE A O 1
ATOM 524 N N . GLU A 1 69 ? 3.967 -21.067 36.585 1.00 35.28 69 GLU A N 1
ATOM 525 C CA . GLU A 1 69 ? 3.800 -20.887 38.029 1.00 35.28 69 GLU A CA 1
ATOM 526 C C . GLU A 1 69 ? 2.502 -21.582 38.456 1.00 35.28 69 GLU A C 1
ATOM 528 O O . GLU A 1 69 ? 1.414 -21.202 38.023 1.00 35.28 69 GLU A O 1
ATOM 533 N N . ASP A 1 70 ? 2.624 -22.637 39.265 1.00 35.31 70 ASP A N 1
ATOM 534 C CA . ASP A 1 70 ? 1.484 -23.341 39.854 1.00 35.31 70 ASP A CA 1
ATOM 535 C C . ASP A 1 70 ? 1.094 -22.656 41.171 1.00 35.31 70 ASP A C 1
ATOM 537 O O . ASP A 1 70 ? 1.787 -22.759 42.185 1.00 35.31 70 ASP A O 1
ATOM 541 N N . ASP A 1 71 ? -0.000 -21.895 41.140 1.00 35.19 71 ASP A N 1
ATOM 542 C CA . ASP A 1 71 ? -0.462 -21.068 42.260 1.00 35.19 71 ASP A CA 1
ATOM 543 C C . ASP A 1 71 ? -1.526 -21.797 43.104 1.00 35.19 71 ASP A C 1
ATOM 545 O O . ASP A 1 71 ? -2.630 -21.301 43.365 1.00 35.19 71 ASP A O 1
ATOM 549 N N . THR A 1 72 ? -1.201 -23.026 43.519 1.00 39.25 72 THR A N 1
ATOM 550 C CA . THR A 1 72 ? -2.043 -23.866 44.381 1.00 39.25 72 THR A CA 1
ATOM 551 C C . THR A 1 72 ? -1.422 -24.091 45.763 1.00 39.25 72 THR A C 1
ATOM 553 O O . THR A 1 72 ? -1.222 -25.214 46.214 1.00 39.25 72 THR A O 1
ATOM 556 N N . SER A 1 73 ? -1.194 -23.013 46.523 1.00 35.41 73 SER A N 1
ATOM 557 C CA . SER A 1 73 ? -1.073 -23.126 47.985 1.00 35.41 73 SER A CA 1
ATOM 558 C C . SER A 1 73 ? -2.075 -22.220 48.693 1.00 35.41 73 SER A C 1
ATOM 560 O O . SER A 1 73 ? -2.024 -20.993 48.600 1.00 35.41 73 SER A O 1
ATOM 562 N N . SER A 1 74 ? -3.010 -22.853 49.397 1.00 47.94 74 SER A N 1
ATOM 563 C CA . SER A 1 74 ? -3.932 -22.222 50.330 1.00 47.94 74 SER A CA 1
ATOM 564 C C . SER A 1 74 ? -3.168 -21.599 51.498 1.00 47.94 74 SER A C 1
ATOM 566 O O . SER A 1 74 ? -2.449 -22.312 52.186 1.00 47.94 74 SER A O 1
ATOM 568 N N . ASP A 1 75 ? -3.358 -20.298 51.735 1.00 42.25 75 ASP A N 1
ATOM 569 C CA . ASP A 1 75 ? -3.822 -19.776 53.029 1.00 42.25 75 ASP A CA 1
ATOM 570 C C . ASP A 1 75 ? -4.070 -18.249 52.976 1.00 42.25 75 ASP A C 1
ATOM 572 O O . ASP A 1 75 ? -3.173 -17.425 52.827 1.00 42.25 75 ASP A O 1
ATOM 576 N N . GLN A 1 76 ? -5.351 -17.881 53.102 1.00 39.94 76 GLN A N 1
ATOM 577 C CA . GLN A 1 76 ? -5.875 -16.635 53.693 1.00 39.94 76 GLN A CA 1
ATOM 578 C C . GLN A 1 76 ? -5.295 -15.257 53.280 1.00 39.94 76 GLN A C 1
ATOM 580 O O . GLN A 1 76 ? -5.265 -14.336 54.098 1.00 39.94 76 GLN A O 1
ATOM 585 N N . LYS A 1 77 ? -4.957 -15.039 52.001 1.00 36.62 77 LYS A N 1
ATOM 586 C CA . LYS A 1 77 ? -4.820 -13.686 51.406 1.00 36.62 77 LYS A CA 1
ATOM 587 C C . LYS A 1 77 ? -5.310 -13.611 49.945 1.00 36.62 77 LYS A C 1
ATOM 589 O O . LYS A 1 77 ? -4.570 -13.268 49.035 1.00 36.62 77 LYS A O 1
ATOM 594 N N . ARG A 1 78 ? -6.593 -13.886 49.718 1.00 42.34 78 ARG A N 1
ATOM 595 C CA . ARG A 1 78 ? -7.370 -13.307 48.601 1.00 42.34 78 ARG A CA 1
ATOM 596 C C . ARG A 1 78 ? -8.508 -12.533 49.287 1.00 42.34 78 ARG A C 1
ATOM 598 O O . ARG A 1 78 ? -9.039 -13.019 50.274 1.00 42.34 78 ARG A O 1
ATOM 605 N N . ASP A 1 79 ? -8.756 -11.252 49.035 1.00 38.94 79 ASP A N 1
ATOM 606 C CA . ASP A 1 79 ? -9.351 -10.761 47.800 1.00 38.94 79 ASP A CA 1
ATOM 607 C C . ASP A 1 79 ? -9.135 -9.245 47.631 1.00 38.94 79 ASP A C 1
ATOM 609 O O . ASP A 1 79 ? -9.814 -8.416 48.234 1.00 38.94 79 ASP A O 1
ATOM 613 N N . THR A 1 80 ? -8.256 -8.878 46.709 1.00 44.53 80 THR A N 1
ATOM 614 C CA . THR A 1 80 ? -8.590 -7.863 45.705 1.00 44.53 80 THR A CA 1
ATOM 615 C C . THR A 1 80 ? -8.221 -8.499 44.382 1.00 44.53 80 THR A C 1
ATOM 617 O O . THR A 1 80 ? -7.118 -8.294 43.882 1.00 44.53 80 THR A O 1
ATOM 620 N N . LEU A 1 81 ? -9.102 -9.369 43.877 1.00 47.19 81 LEU A N 1
ATOM 621 C CA . LEU A 1 81 ? -8.999 -9.878 42.514 1.00 47.19 81 LEU A CA 1
ATOM 622 C C . LEU A 1 81 ? -8.946 -8.662 41.586 1.00 47.19 81 LEU A C 1
ATOM 624 O O . LEU A 1 81 ? -9.918 -7.915 41.464 1.00 47.19 81 LEU A O 1
ATOM 628 N N . ILE A 1 82 ? -7.777 -8.430 40.999 1.00 57.59 82 ILE A N 1
ATOM 629 C CA . ILE A 1 82 ? -7.571 -7.369 40.026 1.00 57.59 82 ILE A CA 1
ATOM 630 C C . ILE A 1 82 ? -8.433 -7.740 38.822 1.00 57.59 82 ILE A C 1
ATOM 632 O O . ILE A 1 82 ? -8.224 -8.773 38.192 1.00 57.59 82 ILE A O 1
ATOM 636 N N . ASN A 1 83 ? -9.444 -6.921 38.538 1.00 76.00 83 ASN A N 1
ATOM 637 C CA . ASN A 1 83 ? -10.344 -7.112 37.408 1.00 76.00 83 ASN A CA 1
ATOM 638 C C . ASN A 1 83 ? -9.638 -6.649 36.123 1.00 76.00 83 ASN A C 1
ATOM 640 O O . ASN A 1 83 ? -9.941 -5.575 35.592 1.00 76.00 83 ASN A O 1
ATOM 644 N N . ALA A 1 84 ? -8.630 -7.424 35.709 1.00 84.06 84 ALA A N 1
ATOM 645 C CA . ALA A 1 84 ? -7.863 -7.230 34.488 1.00 84.06 84 ALA A CA 1
ATOM 646 C C . ALA A 1 84 ? -8.325 -8.219 33.412 1.00 84.06 84 ALA A C 1
ATOM 648 O O . ALA A 1 84 ? -8.392 -9.426 33.639 1.00 84.06 84 ALA A O 1
ATOM 649 N N . GLN A 1 85 ? -8.632 -7.693 32.233 1.00 89.00 85 GLN A N 1
ATOM 650 C CA . GLN A 1 85 ? -8.916 -8.457 31.030 1.00 89.00 85 GLN A CA 1
ATOM 651 C C . GLN A 1 85 ? -7.689 -8.393 30.120 1.00 89.00 85 GLN A C 1
ATOM 653 O O . GLN A 1 85 ? -7.210 -7.304 29.803 1.00 89.00 85 GLN A O 1
ATOM 658 N N . ILE A 1 86 ? -7.193 -9.554 29.702 1.00 87.88 86 ILE A N 1
ATOM 659 C CA . ILE A 1 86 ? -6.098 -9.670 28.740 1.00 87.88 86 ILE A CA 1
ATOM 660 C C . ILE A 1 86 ? -6.708 -9.976 27.374 1.00 87.88 86 ILE A C 1
ATOM 662 O O . ILE A 1 86 ? -7.532 -10.881 27.255 1.00 87.88 86 ILE A O 1
ATOM 666 N N . LEU A 1 87 ? -6.330 -9.200 26.364 1.00 87.25 87 LEU A N 1
ATOM 667 C CA . LEU A 1 87 ? -6.795 -9.340 24.987 1.00 87.25 87 LEU A CA 1
ATOM 668 C C . LEU A 1 87 ? -5.607 -9.388 24.031 1.00 87.25 87 LEU A C 1
ATOM 670 O O . LEU A 1 87 ? -4.521 -8.916 24.367 1.00 87.25 87 LEU A O 1
ATOM 674 N N . THR A 1 88 ? -5.834 -9.905 22.827 1.00 82.56 88 THR A N 1
ATOM 675 C CA . THR A 1 88 ? -4.823 -9.947 21.769 1.00 82.56 88 THR A CA 1
ATOM 676 C C . THR A 1 88 ? -5.240 -9.056 20.603 1.00 82.56 88 THR A C 1
ATOM 678 O O . THR A 1 88 ? -6.372 -9.121 20.122 1.00 82.56 88 THR A O 1
ATOM 681 N N . THR A 1 89 ? -4.338 -8.183 20.165 1.00 79.88 89 THR A N 1
ATOM 682 C CA . THR A 1 89 ? -4.539 -7.298 19.013 1.00 79.88 89 THR A CA 1
ATOM 683 C C . THR A 1 89 ? -4.376 -8.058 17.701 1.00 79.88 89 THR A C 1
ATOM 685 O O . THR A 1 89 ? -3.818 -9.154 17.653 1.00 79.88 89 THR A O 1
ATOM 688 N N . ARG A 1 90 ? -4.801 -7.438 16.597 1.00 76.50 90 ARG A N 1
ATOM 689 C CA . ARG A 1 90 ? -4.620 -7.968 15.233 1.00 76.50 90 ARG A CA 1
ATOM 690 C C . ARG A 1 90 ? -3.189 -8.270 14.799 1.00 76.50 90 ARG A C 1
ATOM 692 O O . ARG A 1 90 ? -2.995 -8.999 13.835 1.00 76.50 90 ARG A O 1
ATOM 699 N N . ASP A 1 91 ? -2.208 -7.696 15.475 1.00 72.69 91 ASP A N 1
ATOM 700 C CA . ASP A 1 91 ? -0.783 -7.933 15.268 1.00 72.69 91 ASP A CA 1
ATOM 701 C C . ASP A 1 91 ? -0.171 -8.797 16.383 1.00 72.69 91 ASP A C 1
ATOM 703 O O . ASP A 1 91 ? 1.027 -8.739 16.633 1.00 72.69 91 ASP A O 1
ATOM 707 N N . ASN A 1 92 ? -0.997 -9.617 17.042 1.00 75.94 92 ASN A N 1
ATOM 708 C CA . ASN A 1 92 ? -0.603 -10.591 18.063 1.00 75.94 92 ASN A CA 1
ATOM 709 C C . ASN A 1 92 ? 0.041 -9.987 19.317 1.00 75.94 92 ASN A C 1
ATOM 711 O O . ASN A 1 92 ? 0.789 -10.669 20.018 1.00 75.94 92 ASN A O 1
ATOM 715 N N . LEU A 1 93 ? -0.272 -8.733 19.649 1.00 79.44 93 LEU A N 1
ATOM 716 C CA . LEU A 1 93 ? 0.179 -8.142 20.900 1.00 79.44 93 LEU A CA 1
ATOM 717 C C . LEU A 1 93 ? -0.818 -8.332 22.025 1.00 79.44 93 LEU A C 1
ATOM 719 O O . LEU A 1 93 ? -2.029 -8.225 21.846 1.00 79.44 93 LEU A O 1
ATOM 723 N N . THR A 1 94 ? -0.275 -8.510 23.220 1.00 83.94 94 THR A N 1
ATOM 724 C CA . THR A 1 94 ? -1.050 -8.563 24.451 1.00 83.94 94 THR A CA 1
ATOM 725 C C . THR A 1 94 ? -1.402 -7.154 24.921 1.00 83.94 94 THR A C 1
ATOM 727 O O . THR A 1 94 ? -0.529 -6.322 25.167 1.00 83.94 94 THR A O 1
ATOM 730 N N . VAL A 1 95 ? -2.695 -6.903 25.095 1.00 85.69 95 VAL A N 1
ATOM 731 C CA . VAL A 1 95 ? -3.255 -5.677 25.665 1.00 85.69 95 VAL A CA 1
ATOM 732 C C . VAL A 1 95 ? -3.914 -6.000 26.993 1.00 85.69 95 VAL A C 1
ATOM 734 O O . VAL A 1 95 ? -4.622 -6.997 27.118 1.00 85.69 95 VAL A O 1
ATOM 737 N N . THR A 1 96 ? -3.716 -5.128 27.980 1.00 91.12 96 THR A N 1
ATOM 738 C CA . THR A 1 96 ? -4.358 -5.260 29.293 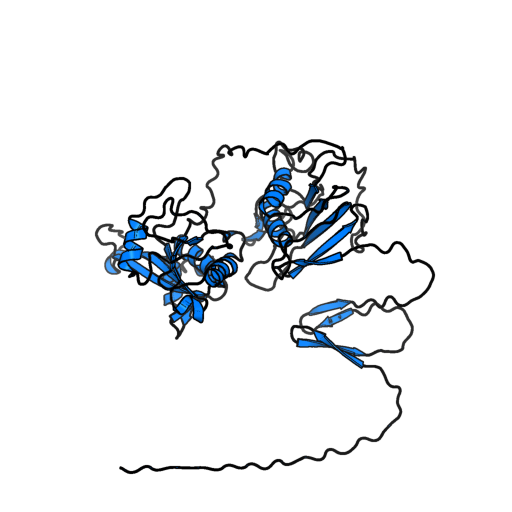1.00 91.12 96 THR A CA 1
ATOM 739 C C . THR A 1 96 ? -5.394 -4.164 29.484 1.00 91.12 96 THR A C 1
ATOM 741 O O . THR A 1 96 ? -5.078 -2.982 29.348 1.00 91.12 96 THR A O 1
ATOM 744 N N . ILE A 1 97 ? -6.622 -4.545 29.838 1.00 90.25 97 ILE A N 1
ATOM 745 C CA . ILE A 1 97 ? -7.675 -3.628 30.279 1.00 90.25 97 ILE A CA 1
ATOM 746 C C . ILE A 1 97 ? -7.904 -3.828 31.777 1.00 90.25 97 ILE A C 1
ATOM 748 O O . ILE A 1 97 ? -8.294 -4.911 32.197 1.00 90.25 97 ILE A O 1
ATOM 752 N N . SER A 1 98 ? -7.695 -2.798 32.592 1.00 91.56 98 SER A N 1
ATOM 753 C CA . SER A 1 98 ? -7.809 -2.873 34.058 1.00 91.56 98 SER A CA 1
ATOM 754 C C . SER A 1 98 ? -8.505 -1.642 34.640 1.00 91.56 98 SER A C 1
ATOM 756 O O . SER A 1 98 ? -8.855 -0.715 33.914 1.00 91.56 98 SER A O 1
ATOM 758 N N . ASP A 1 99 ? -8.724 -1.594 35.955 1.00 90.25 99 ASP A N 1
ATOM 759 C CA . ASP A 1 99 ? -9.174 -0.362 36.612 1.00 90.25 99 ASP A CA 1
ATOM 760 C C . ASP A 1 99 ? -8.089 0.726 36.536 1.00 90.25 99 ASP A C 1
ATOM 762 O O . ASP A 1 99 ? -6.897 0.435 36.638 1.00 90.25 99 ASP A O 1
ATOM 766 N N . ILE A 1 100 ? -8.483 1.999 36.390 1.00 83.44 100 ILE A N 1
ATOM 767 C CA . ILE A 1 100 ? -7.520 3.123 36.326 1.00 83.44 100 ILE A CA 1
ATOM 768 C C . ILE A 1 100 ? -6.633 3.189 37.581 1.00 83.44 100 ILE A C 1
ATOM 770 O O . ILE A 1 100 ? -5.482 3.601 37.493 1.00 83.44 100 ILE A O 1
ATOM 774 N N . ASN A 1 101 ? -7.152 2.771 38.740 1.00 80.69 101 ASN A N 1
ATOM 775 C CA . ASN A 1 101 ? -6.430 2.811 40.017 1.00 80.69 101 ASN A CA 1
ATOM 776 C C . ASN A 1 101 ? -5.715 1.495 40.366 1.00 80.69 101 ASN A C 1
ATOM 778 O O . ASN A 1 101 ? -5.111 1.406 41.434 1.00 80.69 101 ASN A O 1
ATOM 782 N N . SER A 1 102 ? -5.819 0.459 39.527 1.00 67.81 102 SER A N 1
ATOM 783 C CA . SER A 1 102 ? -5.102 -0.797 39.743 1.00 67.81 102 SER A CA 1
ATOM 784 C C . SER A 1 102 ? -3.744 -0.712 39.053 1.00 67.81 102 SER A C 1
ATOM 786 O O . SER A 1 102 ? -3.569 -1.220 37.945 1.00 67.81 102 SER A O 1
ATOM 788 N N . ASP A 1 103 ? -2.785 -0.033 39.676 1.00 56.50 103 ASP A N 1
ATOM 789 C CA . ASP A 1 103 ? -1.396 -0.161 39.247 1.00 56.50 103 ASP A CA 1
ATOM 790 C C . ASP A 1 103 ? -0.897 -1.535 39.697 1.00 56.50 103 ASP A C 1
ATOM 792 O O . ASP A 1 103 ? -0.690 -1.783 40.886 1.00 56.50 103 ASP A O 1
ATOM 796 N N . ILE A 1 104 ? -0.768 -2.448 38.734 1.00 47.97 104 ILE A N 1
ATOM 797 C CA . ILE A 1 104 ? -0.050 -3.710 38.898 1.00 47.97 104 ILE A CA 1
ATOM 798 C C . ILE A 1 104 ? 1.433 -3.325 38.971 1.00 47.97 104 ILE A C 1
ATOM 800 O O . ILE A 1 104 ? 1.950 -2.793 37.987 1.00 47.97 104 ILE A O 1
ATOM 804 N N . PRO A 1 105 ? 2.140 -3.523 40.097 1.00 38.12 105 PRO A N 1
ATOM 805 C CA . PRO A 1 105 ? 3.577 -3.301 40.121 1.00 38.12 105 PRO A CA 1
ATOM 806 C C . PRO A 1 105 ? 4.221 -4.300 39.152 1.00 38.12 105 PRO A C 1
ATOM 808 O O . PRO A 1 105 ? 4.000 -5.501 39.321 1.00 38.12 105 PRO A O 1
ATOM 811 N N . PRO A 1 106 ? 5.016 -3.866 38.159 1.00 42.25 106 PRO A N 1
ATOM 812 C CA . PRO A 1 106 ? 5.817 -4.800 37.391 1.00 42.25 106 PRO A CA 1
ATOM 813 C C . PRO A 1 106 ? 6.882 -5.374 38.333 1.00 42.25 106 PRO A C 1
ATOM 815 O O . PRO A 1 106 ? 7.849 -4.697 38.698 1.00 42.25 106 PRO A O 1
ATOM 818 N N . GLU A 1 107 ? 6.705 -6.620 38.772 1.00 37.16 107 GLU A N 1
ATOM 819 C CA . GLU A 1 107 ? 7.843 -7.399 39.244 1.00 37.16 107 GLU A CA 1
ATOM 820 C C . GLU A 1 107 ? 8.829 -7.482 38.073 1.00 37.16 107 GLU A C 1
ATOM 822 O O . GLU A 1 107 ? 8.456 -7.868 36.973 1.00 37.16 107 GLU A O 1
ATOM 827 N N . ILE A 1 108 ? 10.084 -7.086 38.310 1.00 35.97 108 ILE A N 1
ATOM 828 C CA . ILE A 1 108 ? 11.135 -6.774 37.318 1.00 35.97 108 ILE A CA 1
ATOM 829 C C . ILE A 1 108 ? 11.162 -5.292 36.879 1.00 35.97 108 ILE A C 1
ATOM 831 O O . ILE A 1 108 ? 11.106 -4.946 35.706 1.00 35.97 108 ILE A O 1
ATOM 835 N N . SER A 1 109 ? 11.411 -4.378 37.823 1.00 33.78 109 SER A N 1
ATOM 836 C CA . SER A 1 109 ? 12.247 -3.205 37.528 1.00 33.78 109 SER A CA 1
ATOM 837 C C . SER A 1 109 ? 13.006 -2.742 38.771 1.00 33.78 109 SER A C 1
ATOM 839 O O . SER A 1 109 ? 12.442 -2.496 39.838 1.00 33.78 109 SER A O 1
ATOM 841 N N . ARG A 1 110 ? 14.337 -2.707 38.655 1.00 37.59 110 ARG A N 1
ATOM 842 C CA . ARG A 1 110 ? 15.276 -2.371 39.731 1.00 37.59 110 ARG A CA 1
ATOM 843 C C . ARG A 1 110 ? 15.131 -0.903 40.153 1.00 37.59 110 ARG A C 1
ATOM 845 O O . ARG A 1 110 ? 15.031 -0.011 39.322 1.00 37.59 110 ARG A O 1
ATOM 852 N N . LYS A 1 111 ? 15.219 -0.695 41.473 1.00 33.12 111 LYS A N 1
ATOM 853 C CA . LYS A 1 111 ? 15.464 0.562 42.211 1.00 33.12 111 LYS A CA 1
ATOM 854 C C . LYS A 1 111 ? 16.016 1.724 41.365 1.00 33.12 111 LYS A C 1
ATOM 856 O O . LYS A 1 111 ? 17.174 1.679 40.958 1.00 33.12 111 LYS A O 1
ATOM 861 N N . GLY A 1 112 ? 15.267 2.827 41.297 1.00 29.92 112 GLY A N 1
ATOM 862 C CA . GLY A 1 112 ? 15.815 4.121 40.888 1.00 29.92 112 GLY A CA 1
ATOM 863 C C . GLY A 1 112 ? 14.806 5.272 40.826 1.00 29.92 112 GLY A C 1
ATOM 864 O O . GLY A 1 112 ? 14.188 5.482 39.799 1.00 29.92 112 GLY A O 1
ATOM 865 N N . VAL A 1 113 ? 14.755 6.059 41.907 1.00 31.66 113 VAL A N 1
ATOM 866 C CA . VAL A 1 113 ? 14.350 7.484 41.980 1.00 31.66 113 VAL A CA 1
ATOM 867 C C . VAL A 1 113 ? 12.851 7.835 41.854 1.00 31.66 113 VAL A C 1
ATOM 869 O O . VAL A 1 113 ? 12.282 7.977 40.783 1.00 31.66 113 VAL A O 1
ATOM 872 N N . GLY A 1 114 ? 12.271 8.070 43.039 1.00 30.73 114 GLY A N 1
ATOM 873 C CA . GLY A 1 114 ? 11.041 8.798 43.383 1.00 30.73 114 GLY A CA 1
ATOM 874 C C . GLY A 1 114 ? 10.229 9.488 42.283 1.00 30.73 114 GLY A C 1
ATOM 875 O O . GLY A 1 114 ? 10.535 10.609 41.886 1.00 30.73 114 GLY A O 1
ATOM 876 N N . SER A 1 115 ? 9.083 8.888 41.955 1.00 31.52 115 SER A N 1
ATOM 877 C CA . SER A 1 115 ? 7.926 9.600 41.407 1.00 31.52 115 SER A CA 1
ATOM 878 C C . SER A 1 115 ? 7.247 10.371 42.543 1.00 31.52 115 SER A C 1
ATOM 880 O O . SER A 1 115 ? 6.508 9.804 43.351 1.00 31.52 115 SER A O 1
ATOM 882 N N . SER A 1 116 ? 7.563 11.660 42.678 1.00 30.80 116 SER A N 1
ATOM 883 C CA . SER A 1 116 ? 6.797 12.555 43.538 1.00 30.80 116 SER A CA 1
ATOM 884 C C . SER A 1 116 ? 5.521 12.986 42.811 1.00 30.80 116 SER A C 1
ATOM 886 O O . SER A 1 116 ? 5.559 13.469 41.685 1.00 30.80 116 SER A O 1
ATOM 888 N N . LEU A 1 117 ? 4.394 12.820 43.508 1.00 32.97 117 LEU A N 1
ATOM 889 C CA . LEU A 1 117 ? 3.137 13.545 43.314 1.00 32.97 117 LEU A CA 1
ATOM 890 C C . LEU A 1 117 ? 2.556 13.498 41.887 1.00 32.97 117 LEU A C 1
ATOM 892 O O . LEU A 1 117 ? 2.758 14.388 41.061 1.00 32.97 117 LEU A O 1
ATOM 896 N N . LEU A 1 118 ? 1.701 12.493 41.666 1.00 39.38 118 LEU A N 1
ATOM 897 C CA . LEU A 1 118 ? 0.581 12.546 40.724 1.00 39.38 118 LEU A CA 1
ATOM 898 C C . LEU A 1 118 ? -0.340 13.724 41.089 1.00 39.38 118 LEU A C 1
ATOM 900 O O . LEU A 1 118 ? -1.407 13.560 41.682 1.00 39.38 118 LEU A O 1
ATOM 904 N N . ASP A 1 119 ? 0.079 14.939 40.747 1.00 34.03 119 ASP A N 1
ATOM 905 C CA . ASP A 1 119 ? -0.832 16.065 40.650 1.00 34.03 119 ASP A CA 1
ATOM 906 C C . ASP A 1 119 ? -1.952 15.671 39.685 1.00 34.03 119 ASP A C 1
ATOM 908 O O . ASP A 1 119 ? -1.701 15.187 38.578 1.00 34.03 119 ASP A O 1
ATOM 912 N N . LYS A 1 120 ? -3.201 15.883 40.112 1.00 42.19 120 LYS A N 1
ATOM 913 C CA . LYS A 1 120 ? -4.405 15.801 39.276 1.00 42.19 120 LYS A CA 1
ATOM 914 C C . LYS A 1 120 ? -4.261 16.766 38.097 1.00 42.19 120 LYS A C 1
ATOM 916 O O . LYS A 1 120 ? -4.732 17.903 38.145 1.00 42.19 120 LYS A O 1
ATOM 921 N N . ARG A 1 121 ? -3.587 16.336 37.035 1.00 49.06 121 ARG A N 1
ATOM 922 C CA . ARG A 1 121 ? -3.460 17.113 35.807 1.00 49.06 121 ARG A CA 1
ATOM 923 C C . ARG A 1 121 ? -4.830 17.112 35.128 1.00 49.06 121 ARG A C 1
ATOM 925 O O . ARG A 1 121 ? -5.390 16.063 34.840 1.00 49.06 121 ARG A O 1
ATOM 932 N N . ASN A 1 122 ? -5.384 18.308 34.921 1.00 54.31 122 ASN A N 1
ATOM 933 C CA . ASN A 1 122 ? -6.609 18.538 34.142 1.00 54.31 122 ASN A CA 1
ATOM 934 C C . ASN A 1 122 ? -6.336 18.503 32.624 1.00 54.31 122 ASN A C 1
ATOM 936 O O . ASN A 1 122 ? -7.144 19.016 31.855 1.00 54.31 122 ASN A O 1
ATOM 940 N N . SER A 1 123 ? -5.171 18.015 32.192 1.00 54.12 123 SER A N 1
ATOM 941 C CA . SER A 1 123 ? -4.915 17.768 30.781 1.00 54.12 123 SER A CA 1
ATOM 942 C C . SER A 1 123 ? -5.408 16.377 30.456 1.00 54.12 123 SER A C 1
ATOM 944 O O . SER A 1 123 ? -5.161 15.438 31.206 1.00 54.12 123 SER A O 1
ATOM 946 N N . ASP A 1 124 ? -6.041 16.246 29.304 1.00 60.47 124 ASP A N 1
ATOM 947 C CA . ASP A 1 124 ? -6.409 14.937 28.798 1.00 60.47 124 ASP A CA 1
ATOM 948 C C . ASP A 1 124 ? -5.123 14.089 28.532 1.00 60.47 124 ASP A C 1
ATOM 950 O O . ASP A 1 124 ? -5.208 12.894 28.296 1.00 60.47 124 ASP A O 1
ATOM 954 N N . TYR A 1 125 ? -3.920 14.697 28.452 1.00 63.84 125 TYR A N 1
ATOM 955 C CA . TYR A 1 125 ? -2.677 14.052 27.993 1.00 63.84 125 TYR A CA 1
ATOM 956 C C . TYR A 1 125 ? -1.645 14.098 29.106 1.00 63.84 125 TYR A C 1
ATOM 958 O O . TYR A 1 125 ? -1.408 15.158 29.699 1.00 63.84 125 TYR A O 1
ATOM 966 N N . VAL A 1 126 ? -1.011 12.960 29.381 1.00 57.41 126 VAL A N 1
ATOM 967 C CA . VAL A 1 126 ? 0.069 12.852 30.364 1.00 57.41 126 VAL A CA 1
ATOM 968 C C . VAL A 1 126 ? 1.247 12.126 29.728 1.00 57.41 126 VAL A C 1
ATOM 970 O O . VAL A 1 126 ? 1.126 10.983 29.310 1.00 57.41 126 VAL A O 1
ATOM 973 N N . SER A 1 127 ? 2.392 12.804 29.667 1.00 58.59 127 SER A N 1
ATOM 974 C CA . SER A 1 127 ? 3.669 12.201 29.280 1.00 58.59 127 SER A CA 1
ATOM 975 C C . SER A 1 127 ? 4.472 11.844 30.534 1.00 58.59 127 SER A C 1
ATOM 977 O O . SER A 1 127 ? 4.490 12.611 31.508 1.00 58.59 127 SER A O 1
ATOM 979 N N . SER A 1 128 ? 5.128 10.683 30.508 1.00 61.03 128 SER A N 1
ATOM 980 C CA . SER A 1 128 ? 6.117 10.253 31.497 1.00 61.03 128 SER A CA 1
ATOM 981 C C . SER A 1 128 ? 7.519 10.718 31.077 1.00 61.03 128 SER A C 1
ATOM 983 O O . SER A 1 128 ? 8.007 10.329 30.014 1.00 61.03 128 SER A O 1
ATOM 985 N N . CYS A 1 129 ? 8.182 11.523 31.913 1.00 59.59 129 CYS A N 1
ATOM 986 C CA . CYS A 1 129 ? 9.575 11.936 31.703 1.00 59.59 129 CYS A CA 1
ATOM 987 C C . CYS A 1 129 ? 10.534 10.897 32.327 1.00 59.59 129 CYS A C 1
ATOM 989 O O . CYS A 1 129 ? 10.265 10.410 33.424 1.00 59.59 129 CYS A O 1
ATOM 991 N N . GLY A 1 130 ? 11.666 10.596 31.679 1.00 59.25 130 GLY A N 1
ATOM 992 C CA . GLY A 1 130 ? 12.703 9.677 32.189 1.00 59.25 130 GLY A CA 1
ATOM 993 C C . GLY A 1 130 ? 14.115 10.266 32.116 1.00 59.25 130 GLY A C 1
ATOM 994 O O . GLY A 1 130 ? 14.268 11.475 31.994 1.00 59.25 130 GLY A O 1
ATOM 995 N N . SER A 1 131 ? 15.165 9.444 32.179 1.00 56.00 131 SER A N 1
ATOM 996 C CA . SER A 1 131 ? 16.542 9.818 31.784 1.00 56.00 131 SER A CA 1
ATOM 997 C C . SER A 1 131 ? 16.922 9.278 30.399 1.00 56.00 131 SER A C 1
ATOM 999 O O . SER A 1 131 ? 17.824 9.811 29.762 1.00 56.00 131 SER A O 1
ATOM 1001 N N . GLU A 1 132 ? 16.194 8.272 29.912 1.00 67.31 132 GLU A N 1
ATOM 1002 C CA . GLU A 1 132 ? 16.364 7.620 28.609 1.00 67.31 132 GLU A CA 1
ATOM 1003 C C . GLU A 1 132 ? 15.065 7.791 27.813 1.00 67.31 132 GLU A C 1
ATOM 1005 O O . GLU A 1 132 ? 13.988 7.447 28.305 1.00 67.31 132 GLU A O 1
ATOM 1010 N N . TRP A 1 133 ? 15.142 8.423 26.642 1.00 77.62 133 TRP A N 1
ATOM 1011 C CA . TRP A 1 133 ? 13.970 8.944 25.936 1.00 77.62 133 TRP A CA 1
ATOM 1012 C C . TRP A 1 133 ? 13.997 8.506 24.473 1.00 77.62 133 TRP A C 1
ATOM 1014 O O . TRP A 1 133 ? 15.069 8.444 23.873 1.00 77.62 133 TRP A O 1
ATOM 1024 N N . THR A 1 134 ? 12.820 8.263 23.903 1.00 83.50 134 THR A N 1
ATOM 1025 C CA . THR A 1 134 ? 12.619 7.956 22.481 1.00 83.50 134 THR A CA 1
ATOM 1026 C C . THR A 1 134 ? 12.567 9.269 21.694 1.00 83.50 134 THR A C 1
ATOM 1028 O O . THR A 1 134 ? 11.740 10.124 22.037 1.00 83.50 134 THR A O 1
ATOM 1031 N N . PRO A 1 135 ? 13.412 9.480 20.668 1.00 85.38 135 PRO A N 1
ATOM 1032 C CA . PRO A 1 135 ? 13.310 10.639 19.777 1.00 85.38 135 PRO A CA 1
ATOM 1033 C C . PRO A 1 135 ? 11.920 10.743 19.132 1.00 85.38 135 PRO A C 1
ATOM 1035 O O . PRO A 1 135 ? 11.264 9.728 18.934 1.00 85.38 135 PRO A O 1
ATOM 1038 N N . ILE A 1 136 ? 11.432 11.947 18.792 1.00 85.06 136 ILE A N 1
ATOM 1039 C CA . ILE A 1 136 ? 10.106 12.068 18.137 1.00 85.06 136 ILE A CA 1
ATOM 1040 C C . ILE A 1 136 ? 10.088 11.446 16.743 1.00 85.06 136 ILE A C 1
ATOM 1042 O O . ILE A 1 136 ? 9.125 10.768 16.378 1.00 85.06 136 ILE A O 1
ATOM 1046 N N . SER A 1 137 ? 11.126 11.743 15.969 1.00 85.25 137 SER A N 1
ATOM 1047 C CA . SER A 1 137 ? 11.329 11.213 14.629 1.00 85.25 137 SER A CA 1
ATOM 1048 C C . SER A 1 137 ? 12.080 9.896 14.694 1.00 85.25 137 SER A C 1
ATOM 1050 O O . SER A 1 137 ? 12.863 9.667 15.619 1.00 85.25 137 SER A O 1
ATOM 1052 N N . ASP A 1 138 ? 11.872 9.074 13.678 1.00 87.38 138 ASP A N 1
ATOM 1053 C CA . ASP A 1 138 ? 12.698 7.899 13.460 1.00 87.38 138 ASP A CA 1
ATOM 1054 C C . ASP A 1 138 ? 14.155 8.317 13.261 1.00 87.38 138 ASP A C 1
ATOM 1056 O O . ASP A 1 138 ? 14.465 9.436 12.832 1.00 87.38 138 ASP A O 1
ATOM 1060 N N . HIS A 1 139 ? 15.056 7.434 13.654 1.00 83.81 139 HIS A N 1
ATOM 1061 C CA . HIS A 1 139 ? 16.486 7.688 13.636 1.00 83.81 139 HIS A CA 1
ATOM 1062 C C . HIS A 1 139 ? 17.227 6.405 13.309 1.00 83.81 139 HIS A C 1
ATOM 1064 O O . HIS A 1 139 ? 16.709 5.313 13.501 1.00 83.81 139 HIS A O 1
ATOM 1070 N N . TYR A 1 140 ? 18.444 6.551 12.813 1.00 83.25 140 TYR A N 1
ATOM 1071 C CA . TYR A 1 140 ? 19.309 5.431 12.490 1.00 83.25 140 TYR A CA 1
ATOM 1072 C C . TYR A 1 140 ? 20.392 5.304 13.553 1.00 83.25 140 TYR A C 1
ATOM 1074 O O . TYR A 1 140 ? 20.821 6.322 14.106 1.00 83.25 140 TYR A O 1
ATOM 1082 N N . ASP A 1 141 ? 20.822 4.079 13.841 1.00 80.75 141 ASP A N 1
ATOM 1083 C CA . ASP A 1 141 ? 22.058 3.876 14.590 1.00 80.75 141 ASP A CA 1
ATOM 1084 C C . ASP A 1 141 ? 23.306 4.018 13.711 1.00 80.75 141 ASP A C 1
ATOM 1086 O O . ASP A 1 141 ? 23.241 4.232 12.498 1.00 80.75 141 ASP A O 1
ATOM 1090 N N . SER A 1 142 ? 24.467 3.878 14.344 1.00 78.75 142 SER A N 1
ATOM 1091 C CA . SER A 1 142 ? 25.781 3.861 13.702 1.00 78.75 142 SER A CA 1
ATOM 1092 C C . SER A 1 142 ? 25.961 2.758 12.647 1.00 78.75 142 SER A C 1
ATOM 1094 O O . SER A 1 142 ? 26.897 2.837 11.853 1.00 78.75 142 SER A O 1
ATOM 1096 N N . HIS A 1 143 ? 25.067 1.767 12.601 1.00 77.62 143 HIS A N 1
ATOM 1097 C CA . HIS A 1 143 ? 25.028 0.692 11.610 1.00 77.62 143 HIS A CA 1
ATOM 1098 C C . HIS A 1 143 ? 23.896 0.878 10.586 1.00 77.62 143 HIS A C 1
ATOM 1100 O O . HIS A 1 143 ? 23.583 -0.061 9.857 1.00 77.62 143 HIS A O 1
ATOM 1106 N N . TYR A 1 144 ? 23.287 2.070 10.517 1.00 74.50 144 TYR A N 1
ATOM 1107 C CA . TYR A 1 144 ? 22.148 2.386 9.650 1.00 74.50 144 TYR A CA 1
ATOM 1108 C C . TYR A 1 144 ? 20.914 1.504 9.890 1.00 74.50 144 TYR A C 1
ATOM 1110 O O . TYR A 1 144 ? 20.046 1.380 9.028 1.00 74.50 144 TYR A O 1
ATOM 1118 N N . ALA A 1 145 ? 20.774 0.919 11.081 1.00 77.62 145 ALA A N 1
ATOM 1119 C CA . ALA A 1 145 ? 19.533 0.276 11.473 1.00 77.62 145 ALA A CA 1
ATOM 1120 C C . ALA A 1 145 ? 18.504 1.350 11.842 1.00 77.62 145 ALA A C 1
ATOM 1122 O O . ALA A 1 145 ? 18.744 2.169 12.730 1.00 77.62 145 ALA A O 1
ATOM 1123 N N . LEU A 1 146 ? 17.348 1.335 11.176 1.00 80.62 146 LEU A N 1
ATOM 1124 C CA . LEU A 1 146 ? 16.230 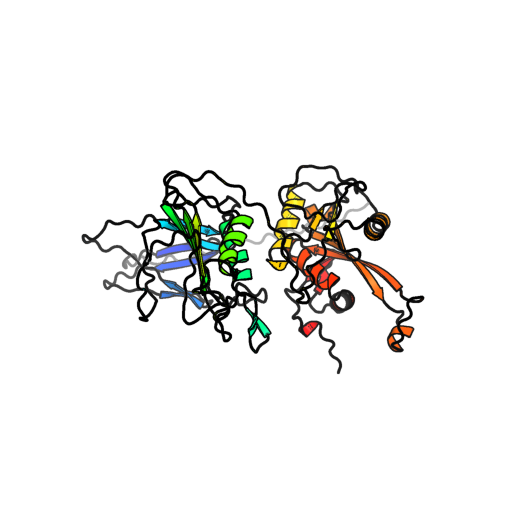2.219 11.502 1.00 80.62 146 LEU A CA 1
ATOM 1125 C C . LEU A 1 146 ? 15.641 1.857 12.874 1.00 80.62 146 LEU A C 1
ATOM 1127 O O . LEU A 1 146 ? 15.271 0.706 13.120 1.00 80.62 146 LEU A O 1
ATOM 1131 N N . TYR A 1 147 ? 15.505 2.861 13.732 1.00 85.25 147 TYR A N 1
ATOM 1132 C CA . TYR A 1 147 ? 14.765 2.826 14.983 1.00 85.25 147 TYR A CA 1
ATOM 1133 C C . TYR A 1 147 ? 13.551 3.743 14.900 1.00 85.25 147 TYR A C 1
ATOM 1135 O O . TYR A 1 147 ? 13.646 4.917 14.528 1.00 85.25 147 TYR A O 1
ATOM 1143 N N . TRP A 1 148 ? 12.413 3.215 15.334 1.00 87.69 148 TRP A N 1
ATOM 1144 C CA . TRP A 1 148 ? 11.186 3.973 15.484 1.00 87.69 148 TRP A CA 1
ATOM 1145 C C . TRP A 1 148 ? 11.338 5.010 16.590 1.00 87.69 148 TRP A C 1
ATOM 1147 O O . TRP A 1 148 ? 11.699 4.707 17.734 1.00 87.69 148 TRP A O 1
ATOM 1157 N N . GLY A 1 149 ? 11.020 6.241 16.225 1.00 87.44 149 GLY A N 1
ATOM 1158 C CA . GLY A 1 149 ? 10.745 7.326 17.133 1.00 87.44 149 GLY A CA 1
ATOM 1159 C C . GLY A 1 149 ? 9.334 7.227 17.707 1.00 87.44 149 GLY A C 1
ATOM 1160 O O . GLY A 1 149 ? 8.544 6.327 17.417 1.00 87.44 149 GLY A O 1
ATOM 1161 N N . TYR A 1 150 ? 8.992 8.209 18.531 1.00 87.81 150 TYR A N 1
ATOM 1162 C CA . TYR A 1 150 ? 7.688 8.306 19.169 1.00 87.81 150 TYR A CA 1
ATOM 1163 C C . TYR A 1 150 ? 6.540 8.344 18.162 1.00 87.81 150 TYR A C 1
ATOM 1165 O O . TYR A 1 150 ? 5.487 7.777 18.431 1.00 87.81 150 TYR A O 1
ATOM 1173 N N . SER A 1 151 ? 6.725 9.024 17.026 1.00 88.69 151 SER A N 1
ATOM 1174 C CA . SER A 1 151 ? 5.645 9.215 16.054 1.00 88.69 151 SER A CA 1
ATOM 1175 C C . SER A 1 151 ? 5.204 7.884 15.452 1.00 88.69 151 SER A C 1
ATOM 1177 O O . SER A 1 151 ? 4.023 7.555 15.534 1.00 88.69 151 SER A O 1
ATOM 1179 N N . SER A 1 152 ? 6.156 7.090 14.961 1.00 88.69 152 SER A N 1
ATOM 1180 C CA . SER A 1 152 ? 5.890 5.760 14.406 1.00 88.69 152 SER A CA 1
ATOM 1181 C C . SER A 1 152 ? 5.390 4.801 15.491 1.00 88.69 152 SER A C 1
ATOM 1183 O O . SER A 1 152 ? 4.404 4.089 15.321 1.00 88.69 152 SER A O 1
ATOM 1185 N N . ALA A 1 153 ? 5.950 4.887 16.704 1.00 89.50 153 ALA A N 1
ATOM 1186 C CA . ALA A 1 153 ? 5.445 4.122 17.842 1.00 89.50 153 ALA A CA 1
ATOM 1187 C C . ALA A 1 153 ? 3.971 4.428 18.187 1.00 89.50 153 ALA A C 1
ATOM 1189 O O . ALA A 1 153 ? 3.219 3.510 18.524 1.00 89.50 153 ALA A O 1
ATOM 1190 N N . VAL A 1 154 ? 3.549 5.697 18.105 1.00 91.00 154 VAL A N 1
ATOM 1191 C CA . VAL A 1 154 ? 2.156 6.116 18.326 1.00 91.00 154 VAL A CA 1
ATOM 1192 C C . VAL A 1 154 ? 1.243 5.556 17.247 1.00 91.00 154 VAL A C 1
ATOM 1194 O O . VAL A 1 154 ? 0.211 4.977 17.584 1.00 91.00 154 VAL A O 1
ATOM 1197 N N . THR A 1 155 ? 1.599 5.708 15.973 1.00 89.75 155 THR A N 1
ATOM 1198 C CA . THR A 1 155 ? 0.798 5.184 14.862 1.00 89.75 155 THR A CA 1
ATOM 1199 C C . THR A 1 155 ? 0.625 3.671 14.991 1.00 89.75 155 THR A C 1
ATOM 1201 O O . THR A 1 155 ? -0.505 3.176 14.961 1.00 89.75 155 THR A O 1
ATOM 1204 N N . ALA A 1 156 ? 1.717 2.934 15.225 1.00 87.69 156 ALA A N 1
ATOM 1205 C CA . ALA A 1 156 ? 1.688 1.491 15.423 1.00 87.69 156 ALA A CA 1
ATOM 1206 C C . ALA A 1 156 ? 0.803 1.105 16.616 1.00 87.69 156 ALA A C 1
ATOM 1208 O O . ALA A 1 156 ? -0.048 0.219 16.500 1.00 87.69 156 ALA A O 1
ATOM 1209 N N . PHE A 1 157 ? 0.937 1.791 17.756 1.00 91.00 157 PHE A N 1
ATOM 1210 C CA . PHE A 1 157 ? 0.060 1.590 18.911 1.00 91.00 157 PHE A CA 1
ATOM 1211 C C . PHE A 1 157 ? -1.414 1.809 18.545 1.00 91.00 157 PHE A C 1
ATOM 1213 O O . PHE A 1 157 ? -2.215 0.888 18.698 1.00 91.00 157 PHE A O 1
ATOM 1220 N N . CYS A 1 158 ? -1.764 2.974 17.994 1.00 91.94 158 CYS A N 1
ATOM 1221 C CA . CYS A 1 158 ? -3.135 3.339 17.634 1.00 91.94 158 CYS A CA 1
ATOM 1222 C C . CYS A 1 158 ? -3.751 2.382 16.607 1.00 91.94 158 CYS A C 1
ATOM 1224 O O . CYS A 1 158 ? -4.934 2.049 16.686 1.00 91.94 158 CYS A O 1
ATOM 1226 N N . PHE A 1 159 ? -2.944 1.882 15.673 1.00 87.31 159 PHE A N 1
ATOM 1227 C CA . PHE A 1 159 ? -3.332 0.823 14.756 1.00 87.31 159 PHE A CA 1
ATOM 1228 C C . PHE A 1 159 ? -3.654 -0.476 15.512 1.00 87.31 159 PHE A C 1
ATOM 1230 O O . PHE A 1 159 ? -4.713 -1.067 15.283 1.00 87.31 159 PHE A O 1
ATOM 1237 N N . SER A 1 160 ? -2.798 -0.905 16.437 1.00 87.38 160 SER A N 1
ATOM 1238 C CA . SER A 1 160 ? -2.954 -2.167 17.189 1.00 87.38 160 SER A CA 1
ATOM 1239 C C . SER A 1 160 ? -4.228 -2.184 18.024 1.00 87.38 160 SER A C 1
ATOM 1241 O O . SER A 1 160 ? -4.977 -3.151 18.011 1.00 87.38 160 SER A O 1
ATOM 1243 N N . ILE A 1 161 ? -4.505 -1.076 18.711 1.00 89.25 161 ILE A N 1
ATOM 1244 C CA . ILE A 1 161 ? -5.625 -0.957 19.650 1.00 89.25 161 ILE A CA 1
ATOM 1245 C C . ILE A 1 161 ? -6.938 -0.507 18.997 1.00 89.25 161 ILE A C 1
ATOM 1247 O O . ILE A 1 161 ? -7.918 -0.250 19.693 1.00 89.25 161 ILE A O 1
ATOM 1251 N N . SER A 1 162 ? -6.974 -0.386 17.669 1.00 86.44 162 SER A N 1
ATOM 1252 C CA . SER A 1 162 ? -8.210 -0.050 16.951 1.00 86.44 162 SER A CA 1
ATOM 1253 C C . SER A 1 162 ? -9.127 -1.254 16.740 1.00 86.44 162 SER A C 1
ATOM 1255 O O . SER A 1 162 ? -10.332 -1.063 16.587 1.00 86.44 162 SER A O 1
ATOM 1257 N N . ALA A 1 163 ? -8.578 -2.475 16.738 1.00 83.75 163 ALA A N 1
ATOM 1258 C CA . ALA A 1 163 ? -9.345 -3.707 16.602 1.00 83.75 163 ALA A CA 1
ATOM 1259 C C . ALA A 1 163 ? -8.587 -4.948 17.110 1.00 83.75 163 ALA A C 1
ATOM 1261 O O . ALA A 1 163 ? -7.356 -5.000 17.040 1.00 83.75 163 ALA A O 1
ATOM 1262 N N . ASP A 1 164 ? -9.333 -5.949 17.573 1.00 83.94 164 ASP A N 1
ATOM 1263 C CA . ASP A 1 164 ? -8.832 -7.287 17.900 1.00 83.94 164 ASP A CA 1
ATOM 1264 C C . ASP A 1 164 ? -8.442 -8.089 16.639 1.00 83.94 164 ASP A C 1
ATOM 1266 O O . ASP A 1 164 ? -8.516 -7.591 15.510 1.00 83.94 164 ASP A O 1
ATOM 1270 N N . GLN A 1 165 ? -8.004 -9.338 16.826 1.00 79.44 165 GLN A N 1
ATOM 1271 C CA . GLN A 1 165 ? -7.629 -10.249 15.732 1.00 79.44 165 GLN A CA 1
ATOM 1272 C C . GLN A 1 165 ? -8.745 -10.508 14.715 1.00 79.44 165 GLN A C 1
ATOM 1274 O O . GLN A 1 165 ? -8.458 -10.685 13.529 1.00 79.44 165 GLN A O 1
ATOM 1279 N N . ASP A 1 166 ? -10.000 -10.459 15.150 1.00 77.31 166 ASP A N 1
ATOM 1280 C CA . ASP A 1 166 ? -11.172 -10.674 14.304 1.00 77.31 166 ASP A CA 1
ATOM 1281 C C . ASP A 1 166 ? -11.635 -9.379 13.610 1.00 77.31 166 ASP A C 1
ATOM 1283 O O . ASP A 1 166 ? -12.545 -9.391 12.776 1.00 77.31 166 ASP A O 1
ATOM 1287 N N . GLY A 1 167 ? -10.991 -8.247 13.909 1.00 78.94 167 GLY A N 1
ATOM 1288 C CA . GLY A 1 167 ? -11.340 -6.937 13.373 1.00 78.94 167 GLY A CA 1
ATOM 1289 C C . GLY A 1 167 ? -12.447 -6.220 14.152 1.00 78.94 167 GLY A C 1
ATOM 1290 O O . GLY A 1 167 ? -12.937 -5.191 13.677 1.00 78.94 167 GLY A O 1
ATOM 1291 N N . ASN A 1 168 ? -12.838 -6.712 15.332 1.00 82.94 168 ASN A N 1
ATOM 1292 C CA . ASN A 1 168 ? -13.803 -6.027 16.187 1.00 82.94 168 ASN A CA 1
ATOM 1293 C C . ASN A 1 168 ? -13.122 -4.889 16.956 1.00 82.94 168 ASN A C 1
ATOM 1295 O O . ASN A 1 168 ? -12.019 -5.064 17.472 1.00 82.94 168 ASN A O 1
ATOM 1299 N N . PRO A 1 169 ? -13.769 -3.723 17.098 1.00 86.25 169 PRO A N 1
ATOM 1300 C CA . PRO A 1 169 ? -13.171 -2.594 17.793 1.00 86.25 169 PRO A CA 1
ATOM 1301 C C . PRO A 1 169 ? -13.016 -2.851 19.297 1.00 86.25 169 PRO A C 1
ATOM 1303 O O . PRO A 1 169 ? -13.950 -3.303 19.967 1.00 86.25 169 PRO A O 1
ATOM 1306 N N . PHE A 1 170 ? -11.865 -2.474 19.859 1.00 89.44 170 PHE A N 1
ATOM 1307 C CA . PHE A 1 170 ? -11.668 -2.522 21.307 1.00 89.44 170 PHE A CA 1
ATOM 1308 C C . PHE A 1 170 ? -12.582 -1.529 22.026 1.00 89.44 170 PHE A C 1
ATOM 1310 O O . PHE A 1 170 ? -12.813 -0.406 21.576 1.00 89.44 170 PHE A O 1
ATOM 1317 N N . THR A 1 171 ? -13.092 -1.942 23.184 1.00 92.62 171 THR A N 1
ATOM 1318 C CA . THR A 1 171 ? -13.973 -1.119 24.012 1.00 92.62 171 THR A CA 1
ATOM 1319 C C . THR A 1 171 ? -13.429 -1.047 25.432 1.00 92.62 171 THR A C 1
ATOM 1321 O O . THR A 1 171 ? -13.318 -2.056 26.121 1.00 92.62 171 THR A O 1
ATOM 1324 N N . ILE A 1 172 ? -13.110 0.163 25.884 1.00 93.31 172 ILE A N 1
ATOM 1325 C CA . ILE A 1 172 ? -12.626 0.449 27.232 1.00 93.31 172 ILE A CA 1
ATOM 1326 C C . ILE A 1 172 ? -13.828 0.856 28.080 1.00 93.31 172 ILE A C 1
ATOM 1328 O O . ILE A 1 172 ? -14.449 1.893 27.831 1.00 93.31 172 ILE A O 1
ATOM 1332 N N . GLY A 1 173 ? -14.173 0.041 29.076 1.00 93.56 173 GLY A N 1
ATOM 1333 C CA . GLY A 1 173 ? -15.291 0.320 29.981 1.00 93.56 173 GLY A CA 1
ATOM 1334 C C . GLY A 1 173 ? -15.113 1.610 30.802 1.00 93.56 173 GLY A C 1
ATOM 1335 O O . GLY A 1 173 ? -13.999 2.134 30.888 1.00 93.56 173 GLY A O 1
ATOM 1336 N N . PRO A 1 174 ? -16.180 2.138 31.428 1.00 93.62 174 PRO A N 1
ATOM 1337 C CA . PRO A 1 174 ? -16.097 3.337 32.257 1.00 93.62 174 PRO A CA 1
ATOM 1338 C C . PRO A 1 174 ? -15.173 3.097 33.458 1.00 93.62 174 PRO A C 1
ATOM 1340 O O . PRO A 1 174 ? -15.255 2.057 34.112 1.00 93.62 174 PRO A O 1
ATOM 1343 N N . GLY A 1 175 ? -14.279 4.044 33.751 1.00 91.75 175 GLY A N 1
ATOM 1344 C CA . GLY A 1 175 ? -13.299 3.934 34.838 1.00 91.75 175 GLY A CA 1
ATOM 1345 C C . GLY A 1 175 ? -12.162 2.932 34.593 1.00 91.75 175 GLY A C 1
ATOM 1346 O O . GLY A 1 175 ? -11.377 2.673 35.511 1.00 91.75 175 GLY A O 1
ATOM 1347 N N . LYS A 1 176 ? -12.060 2.372 33.382 1.00 94.19 176 LYS A N 1
ATOM 1348 C CA . LYS A 1 176 ? -11.014 1.419 32.993 1.00 94.19 176 LYS A CA 1
ATOM 1349 C C . LYS A 1 176 ? -9.886 2.100 32.220 1.00 94.19 176 LYS A C 1
ATOM 1351 O O . LYS A 1 176 ? -10.067 3.169 31.634 1.00 94.19 176 LYS A O 1
ATOM 1356 N N . LYS A 1 177 ? -8.716 1.470 32.208 1.00 94.06 177 LYS A N 1
ATOM 1357 C CA . LYS A 1 177 ? -7.589 1.820 31.344 1.00 94.06 177 LYS A CA 1
ATOM 1358 C C . LYS A 1 177 ? -7.221 0.655 30.440 1.00 94.06 177 LYS A C 1
ATOM 1360 O O . LYS A 1 177 ? -7.365 -0.489 30.847 1.00 94.06 177 LYS A O 1
ATOM 1365 N N . LEU A 1 178 ? -6.743 0.972 29.245 1.00 93.50 178 LEU A N 1
ATOM 1366 C CA . LEU A 1 178 ? -6.066 0.066 28.326 1.00 93.50 178 LEU A CA 1
ATOM 1367 C C . LEU A 1 178 ? -4.575 0.403 28.360 1.00 93.50 178 LEU A C 1
ATOM 1369 O O . LEU A 1 178 ? -4.242 1.576 28.212 1.00 93.50 178 LEU A O 1
ATOM 1373 N N . SER A 1 179 ? -3.702 -0.587 28.540 1.00 91.06 179 SER A N 1
ATOM 1374 C CA . SER A 1 179 ? -2.244 -0.426 28.438 1.00 91.06 179 SER A CA 1
ATOM 1375 C C . SER A 1 179 ? -1.651 -1.423 27.443 1.00 91.06 179 SER A C 1
ATOM 1377 O O . SER A 1 179 ? -2.104 -2.571 27.347 1.00 91.06 179 SER A O 1
ATOM 1379 N N . LEU A 1 180 ? -0.649 -0.961 26.697 1.00 88.69 180 LEU A N 1
ATOM 1380 C CA . LEU A 1 180 ? 0.164 -1.753 25.780 1.00 88.69 180 LEU A CA 1
ATOM 1381 C C . LEU A 1 180 ? 1.609 -1.250 25.865 1.00 88.69 180 LEU A C 1
ATOM 1383 O O . LEU A 1 180 ? 1.892 -0.069 25.641 1.00 88.69 180 LEU A O 1
ATOM 1387 N N . THR A 1 181 ? 2.535 -2.161 26.150 1.00 85.19 181 THR A N 1
ATOM 1388 C CA . THR A 1 181 ? 3.972 -1.889 26.077 1.00 85.19 181 THR A CA 1
ATOM 1389 C C . THR A 1 181 ? 4.519 -2.395 24.750 1.00 85.19 181 THR A C 1
ATOM 1391 O O . THR A 1 181 ? 4.501 -3.593 24.476 1.00 85.19 181 THR A O 1
ATOM 1394 N N . ARG A 1 182 ? 5.029 -1.485 23.920 1.00 81.75 182 ARG A N 1
ATOM 1395 C CA . ARG A 1 182 ? 5.829 -1.839 22.746 1.00 81.75 182 ARG A CA 1
ATOM 1396 C C . ARG A 1 182 ? 7.276 -1.942 23.189 1.00 81.75 182 ARG A C 1
ATOM 1398 O O . ARG A 1 182 ? 7.918 -0.933 23.471 1.00 81.75 182 ARG A O 1
ATOM 1405 N N . THR A 1 183 ? 7.786 -3.158 23.279 1.00 76.81 183 THR A N 1
ATOM 1406 C CA . THR A 1 183 ? 9.212 -3.394 23.494 1.00 76.81 183 THR A CA 1
ATOM 1407 C C . THR A 1 183 ? 9.928 -3.458 22.160 1.00 76.81 183 THR A C 1
ATOM 1409 O O . THR A 1 183 ? 9.348 -3.878 21.162 1.00 76.81 183 THR A O 1
ATOM 1412 N N . TYR A 1 184 ? 11.207 -3.104 22.161 1.00 69.06 184 TYR A N 1
ATOM 1413 C CA . TYR A 1 184 ? 12.120 -3.524 21.118 1.00 69.06 184 TYR A CA 1
ATOM 1414 C C . TYR A 1 184 ? 12.030 -5.047 20.982 1.00 69.06 184 TYR A C 1
ATOM 1416 O O . TYR A 1 184 ? 12.245 -5.777 21.954 1.00 69.06 184 TYR A O 1
ATOM 1424 N N . GLN A 1 185 ? 11.676 -5.521 19.795 1.00 64.38 185 GLN A N 1
ATOM 1425 C CA . GLN A 1 185 ? 11.704 -6.938 19.466 1.00 64.38 185 GLN A CA 1
ATOM 1426 C C . GLN A 1 185 ? 12.838 -7.155 18.469 1.00 64.38 185 GLN A C 1
ATOM 1428 O O . GLN A 1 185 ? 12.845 -6.588 17.378 1.00 64.38 185 GLN A O 1
ATOM 1433 N N . PHE A 1 186 ? 13.827 -7.954 18.877 1.00 47.19 186 PHE A N 1
ATOM 1434 C CA . PHE A 1 186 ? 14.853 -8.460 17.971 1.00 47.19 186 PHE A CA 1
ATOM 1435 C C . PHE A 1 186 ? 14.194 -9.575 17.154 1.00 47.19 186 PHE A C 1
ATOM 1437 O O . PHE A 1 186 ? 14.365 -10.755 17.446 1.00 47.19 186 PHE A O 1
ATOM 1444 N N . GLU A 1 187 ? 13.341 -9.216 16.197 1.00 45.84 187 GLU A N 1
ATOM 1445 C CA . GLU A 1 187 ? 12.809 -10.213 15.277 1.00 45.84 187 GLU A CA 1
ATOM 1446 C C . GLU A 1 187 ? 13.969 -10.694 14.402 1.00 45.84 187 GLU A C 1
ATOM 1448 O O . GLU A 1 187 ? 14.611 -9.920 13.688 1.00 45.84 187 GLU A O 1
ATOM 1453 N N . ALA A 1 188 ? 14.291 -11.984 14.519 1.00 35.34 188 ALA A N 1
ATOM 1454 C CA . ALA A 1 188 ? 15.173 -12.674 13.592 1.00 35.34 188 ALA A CA 1
ATOM 1455 C C . ALA A 1 188 ? 14.418 -12.817 12.264 1.00 35.34 188 ALA A C 1
ATOM 1457 O O . ALA A 1 188 ? 13.794 -13.834 11.982 1.00 35.34 188 ALA A O 1
ATOM 1458 N N . GLY A 1 189 ? 14.414 -11.741 11.488 1.00 40.00 189 GLY A N 1
ATOM 1459 C CA . GLY A 1 189 ? 13.687 -11.624 10.238 1.00 40.00 189 GLY A CA 1
ATOM 1460 C C . GLY A 1 189 ? 14.003 -10.282 9.582 1.00 40.00 189 GLY A C 1
ATOM 1461 O O . GLY A 1 189 ? 14.362 -9.318 10.266 1.00 40.00 189 GLY A O 1
ATOM 1462 N N . PRO A 1 190 ? 13.947 -10.203 8.249 1.00 38.31 190 PRO A N 1
ATOM 1463 C CA . PRO A 1 190 ? 14.332 -8.993 7.546 1.00 38.31 190 PRO A CA 1
ATOM 1464 C C . PRO A 1 190 ? 13.178 -7.977 7.436 1.00 38.31 190 PRO A C 1
ATOM 1466 O O . PRO A 1 190 ? 13.414 -6.821 7.099 1.00 38.31 190 PRO A O 1
ATOM 1469 N N . ASP A 1 191 ? 11.964 -8.368 7.833 1.00 45.66 191 ASP A N 1
ATOM 1470 C CA . ASP A 1 191 ? 10.915 -7.441 8.248 1.00 45.66 191 ASP A CA 1
ATOM 1471 C C . ASP A 1 191 ? 11.305 -6.917 9.634 1.00 45.66 191 ASP A C 1
ATOM 1473 O O . ASP A 1 191 ? 11.114 -7.575 10.653 1.00 45.66 191 ASP A O 1
ATOM 1477 N N . HIS A 1 192 ? 11.972 -5.767 9.673 1.00 47.59 192 HIS A N 1
ATOM 1478 C CA . HIS A 1 192 ? 12.375 -5.134 10.920 1.00 47.59 192 HIS A CA 1
ATOM 1479 C C . HIS A 1 192 ? 11.127 -4.719 11.712 1.00 47.59 192 HIS A C 1
ATOM 1481 O O . HIS A 1 192 ? 10.590 -3.630 11.511 1.00 47.59 192 HIS A O 1
ATOM 1487 N N . GLY A 1 193 ? 10.661 -5.598 12.604 1.00 55.97 193 GLY A N 1
ATOM 1488 C CA . GLY A 1 193 ? 9.629 -5.303 13.593 1.00 55.97 193 GLY A CA 1
ATOM 1489 C C . GLY A 1 193 ? 9.971 -4.084 14.457 1.00 55.97 193 GLY A C 1
ATOM 1490 O O . GLY A 1 193 ? 11.046 -3.500 14.348 1.00 55.97 193 GLY A O 1
ATOM 1491 N N . ALA A 1 194 ? 9.040 -3.682 15.325 1.00 56.47 194 ALA A N 1
ATOM 1492 C CA . ALA A 1 194 ? 9.075 -2.451 16.123 1.00 56.47 194 ALA A CA 1
ATOM 1493 C C . ALA A 1 194 ? 10.409 -2.208 16.874 1.00 56.47 194 ALA A C 1
ATOM 1495 O O . ALA A 1 194 ? 10.564 -2.556 18.049 1.00 56.47 194 ALA A O 1
ATOM 1496 N N . ARG A 1 195 ? 11.380 -1.555 16.223 1.00 74.56 195 ARG A N 1
ATOM 1497 C CA . ARG A 1 195 ? 12.670 -1.174 16.813 1.00 74.56 195 ARG A CA 1
ATOM 1498 C C . ARG A 1 195 ? 12.518 0.138 17.556 1.00 74.56 195 ARG A C 1
ATOM 1500 O O . ARG A 1 195 ? 12.994 1.172 17.106 1.00 74.56 195 ARG A O 1
ATOM 1507 N N . ILE A 1 196 ? 11.834 0.122 18.694 1.00 81.69 196 ILE A N 1
ATOM 1508 C CA . ILE A 1 196 ? 11.766 1.313 19.547 1.00 81.69 196 ILE A CA 1
ATOM 1509 C C . ILE A 1 196 ? 13.189 1.664 19.991 1.00 81.69 196 ILE A C 1
ATOM 1511 O O . ILE A 1 196 ? 13.828 0.882 20.698 1.00 81.69 196 ILE A O 1
ATOM 1515 N N . GLY A 1 197 ? 13.690 2.817 19.548 1.00 78.69 197 GLY A N 1
ATOM 1516 C CA . GLY A 1 197 ? 15.035 3.288 19.874 1.00 78.69 197 GLY A CA 1
ATOM 1517 C C . GLY A 1 197 ? 14.999 4.391 20.906 1.00 78.69 197 GLY A C 1
ATOM 1518 O O . GLY A 1 197 ? 14.335 5.412 20.729 1.00 78.69 197 GLY A O 1
ATOM 1519 N N . LEU A 1 198 ? 15.740 4.203 21.988 1.00 81.38 198 LEU A N 1
ATOM 1520 C CA . LEU A 1 198 ? 16.075 5.293 22.885 1.00 81.38 198 LEU A CA 1
ATOM 1521 C C . LEU A 1 198 ? 17.257 6.060 22.299 1.00 81.38 198 LEU A C 1
ATOM 1523 O O . LEU A 1 198 ? 18.060 5.553 21.514 1.00 81.38 198 LEU A O 1
ATOM 1527 N N . LYS A 1 199 ? 17.400 7.297 22.752 1.00 74.75 199 LYS A N 1
ATOM 1528 C CA . LYS A 1 199 ? 18.560 8.131 22.472 1.00 74.75 199 LYS A CA 1
ATOM 1529 C C . LYS A 1 199 ? 19.870 7.381 22.728 1.00 74.75 199 LYS A C 1
ATOM 1531 O O . LYS A 1 199 ? 20.005 6.680 23.729 1.00 74.75 199 LYS A O 1
ATOM 1536 N N . ASN A 1 200 ? 20.854 7.642 21.869 1.00 78.31 200 ASN A N 1
ATOM 1537 C CA . ASN A 1 200 ? 22.143 6.945 21.829 1.00 78.31 200 ASN A CA 1
ATOM 1538 C C . ASN A 1 200 ? 22.031 5.480 21.388 1.00 78.31 200 ASN A C 1
ATOM 1540 O O . ASN A 1 200 ? 22.835 4.663 21.826 1.00 78.31 200 ASN A O 1
ATOM 1544 N N . GLU A 1 201 ? 21.063 5.170 20.518 1.00 74.69 201 GLU A N 1
ATOM 1545 C CA . GLU A 1 201 ? 21.032 3.893 19.788 1.00 74.69 201 GLU A CA 1
ATOM 1546 C C . GLU A 1 201 ? 20.807 2.693 20.723 1.00 74.69 201 GLU A C 1
ATOM 1548 O O . GLU A 1 201 ? 21.318 1.597 20.505 1.00 74.69 201 GLU A O 1
ATOM 1553 N N . VAL A 1 202 ? 20.056 2.910 21.810 1.00 79.00 202 VAL A N 1
ATOM 1554 C CA . VAL A 1 202 ? 19.777 1.871 22.806 1.00 79.00 202 VAL A CA 1
ATOM 1555 C C . VAL A 1 202 ? 18.397 1.267 22.534 1.00 79.00 202 VAL A C 1
ATOM 1557 O O . VAL A 1 202 ? 17.407 2.004 22.555 1.00 79.00 202 VAL A O 1
ATOM 1560 N N . PRO A 1 203 ? 18.291 -0.059 22.336 1.00 81.69 203 PRO A N 1
ATOM 1561 C CA . PRO A 1 203 ? 17.018 -0.770 22.312 1.00 81.69 203 PRO A CA 1
ATOM 1562 C C . PRO A 1 203 ? 16.127 -0.405 23.503 1.00 81.69 203 PRO A C 1
ATOM 1564 O O . PRO A 1 203 ? 16.529 -0.517 24.662 1.00 81.69 203 PRO A O 1
ATOM 1567 N N . GLY A 1 204 ? 14.914 0.053 23.210 1.00 82.00 204 GLY A N 1
ATOM 1568 C CA . GLY A 1 204 ? 13.998 0.612 24.193 1.00 82.00 204 GLY A CA 1
ATOM 1569 C C . GLY A 1 204 ? 12.698 -0.148 24.357 1.00 82.00 204 GLY A C 1
ATOM 1570 O O . GLY A 1 204 ? 12.429 -1.165 23.730 1.00 82.00 204 GLY A O 1
ATOM 1571 N N . HIS A 1 205 ? 11.840 0.401 25.202 1.00 84.12 205 HIS A N 1
ATOM 1572 C CA . HIS A 1 205 ? 10.413 0.134 25.157 1.00 84.12 205 HIS A CA 1
ATOM 1573 C C . HIS A 1 205 ? 9.672 1.444 25.368 1.00 84.12 205 HIS A C 1
ATOM 1575 O O . HIS A 1 205 ? 10.187 2.378 25.990 1.00 84.12 205 HIS A O 1
ATOM 1581 N N . ILE A 1 206 ? 8.451 1.488 24.865 1.00 85.19 206 ILE A N 1
ATOM 1582 C CA . ILE A 1 206 ? 7.533 2.595 25.045 1.00 85.19 206 ILE A CA 1
ATOM 1583 C C . ILE A 1 206 ? 6.196 2.057 25.530 1.00 85.19 206 ILE A C 1
ATOM 1585 O O . ILE A 1 206 ? 5.694 1.046 25.037 1.00 85.19 206 ILE A O 1
ATOM 1589 N N . GLU A 1 207 ? 5.638 2.725 26.530 1.00 87.50 207 GLU A N 1
ATOM 1590 C CA . GLU A 1 207 ? 4.347 2.368 27.095 1.00 87.50 207 GLU A CA 1
ATOM 1591 C C . GLU A 1 207 ? 3.304 3.407 26.701 1.00 87.50 207 GLU A C 1
ATOM 1593 O O . GLU A 1 207 ? 3.515 4.621 26.823 1.00 87.50 207 GLU A O 1
ATOM 1598 N N . PHE A 1 208 ? 2.170 2.914 26.219 1.00 91.44 208 PHE A N 1
ATOM 1599 C CA . PHE A 1 208 ? 1.019 3.734 25.904 1.00 91.44 208 PHE A CA 1
ATOM 1600 C C . PHE A 1 208 ? -0.180 3.275 26.713 1.00 91.44 208 PHE A C 1
ATOM 1602 O O . PHE A 1 208 ? -0.451 2.080 26.839 1.00 91.44 208 PHE A O 1
ATOM 1609 N N . GLU A 1 209 ? -0.926 4.249 27.219 1.00 92.44 209 GLU A N 1
ATOM 1610 C CA . GLU A 1 209 ? -2.143 3.998 27.973 1.00 92.44 209 GLU A CA 1
ATOM 1611 C C . GLU A 1 209 ? -3.307 4.837 27.436 1.00 92.44 209 GLU A C 1
ATOM 1613 O O . GLU A 1 209 ? -3.138 5.997 27.056 1.00 92.44 209 GLU A O 1
ATOM 1618 N N . ILE A 1 210 ? -4.519 4.284 27.485 1.00 92.81 210 ILE A N 1
ATOM 1619 C CA . ILE A 1 210 ? -5.768 5.030 27.304 1.00 92.81 210 ILE A CA 1
ATOM 1620 C C . ILE A 1 210 ? -6.633 4.849 28.541 1.00 92.81 210 ILE A C 1
ATOM 1622 O O . ILE A 1 210 ? -7.067 3.747 28.854 1.00 92.81 210 ILE A O 1
ATOM 1626 N N . HIS A 1 211 ? -6.907 5.935 29.248 1.00 93.50 211 HIS A N 1
ATOM 1627 C CA . HIS A 1 211 ? -7.736 5.975 30.445 1.00 93.50 211 HIS A CA 1
ATOM 1628 C C . HIS A 1 211 ? -9.130 6.467 30.073 1.00 93.50 211 HIS A C 1
ATOM 1630 O O . HIS A 1 211 ? -9.302 7.638 29.733 1.00 93.50 211 HIS A O 1
ATOM 1636 N N . ASN A 1 212 ? -10.140 5.612 30.198 1.00 93.50 212 ASN A N 1
ATOM 1637 C CA . ASN A 1 212 ? -11.530 6.027 30.080 1.00 93.50 212 ASN A CA 1
ATOM 1638 C C . ASN A 1 212 ? -12.058 6.507 31.440 1.00 93.50 212 ASN A C 1
ATOM 1640 O O . ASN A 1 212 ? -12.480 5.719 32.285 1.00 93.50 212 ASN A O 1
ATOM 1644 N N . LYS A 1 213 ? -12.061 7.821 31.650 1.00 91.00 213 LYS A N 1
ATOM 1645 C CA . LYS A 1 213 ? -12.555 8.467 32.873 1.00 91.00 213 LYS A CA 1
ATOM 1646 C C . LYS A 1 213 ? -14.048 8.793 32.832 1.00 91.00 213 LYS A C 1
ATOM 1648 O O . LYS A 1 213 ? -14.541 9.420 33.774 1.00 91.00 213 LYS A O 1
ATOM 1653 N N . TYR A 1 214 ? -14.782 8.409 31.785 1.00 88.62 214 TYR A N 1
ATOM 1654 C CA . TYR A 1 214 ? -16.240 8.466 31.850 1.00 88.62 214 TYR A CA 1
ATOM 1655 C C . TYR A 1 214 ? -16.743 7.569 32.982 1.00 88.62 214 TYR A C 1
ATOM 1657 O O . TYR A 1 214 ? -16.189 6.504 33.248 1.00 88.62 214 TYR A O 1
ATOM 1665 N N . SER A 1 215 ? -17.795 8.015 33.665 1.00 89.56 215 SER A N 1
ATOM 1666 C CA . SER A 1 215 ? -18.433 7.248 34.741 1.00 89.56 215 SER A CA 1
ATOM 1667 C C . SER A 1 215 ? -19.417 6.199 34.228 1.00 89.56 215 SER A C 1
ATOM 1669 O O . SER A 1 215 ? -19.729 5.253 34.940 1.00 89.56 215 SER A O 1
ATOM 1671 N N . ASP A 1 216 ? -19.935 6.397 33.019 1.00 91.12 216 ASP A N 1
ATOM 1672 C CA . ASP A 1 216 ? -21.133 5.731 32.505 1.00 91.12 216 ASP A CA 1
ATOM 1673 C C . ASP A 1 216 ? -21.078 5.439 30.998 1.00 91.12 216 ASP A C 1
ATOM 1675 O O . ASP A 1 216 ? -22.034 4.899 30.447 1.00 91.12 216 ASP A O 1
ATOM 1679 N N . ALA A 1 217 ? -19.970 5.762 30.327 1.00 92.94 217 ALA A N 1
ATOM 1680 C CA . ALA A 1 217 ? -19.812 5.549 28.894 1.00 92.94 217 ALA A CA 1
ATOM 1681 C C . ALA A 1 217 ? -18.560 4.732 28.577 1.00 92.94 217 ALA A C 1
ATOM 1683 O O . ALA A 1 217 ? -17.484 4.961 29.132 1.00 92.94 217 ALA A O 1
ATOM 1684 N N . ASN A 1 218 ? -18.709 3.794 27.647 1.00 93.12 218 ASN A N 1
ATOM 1685 C CA . ASN A 1 218 ? -17.591 3.091 27.040 1.00 93.12 218 ASN A CA 1
ATOM 1686 C C . ASN A 1 218 ? -16.829 4.025 26.092 1.00 93.12 218 ASN A C 1
ATOM 1688 O O . ASN A 1 218 ? -17.420 4.910 25.470 1.00 93.12 218 ASN A O 1
ATOM 1692 N N . HIS A 1 219 ? -15.533 3.784 25.938 1.00 93.50 219 HIS A N 1
ATOM 1693 C CA . HIS A 1 219 ? -14.708 4.446 24.941 1.00 93.50 219 HIS A CA 1
ATOM 1694 C C . HIS A 1 219 ? -14.165 3.426 23.940 1.00 93.50 219 HIS A C 1
ATOM 1696 O O . HIS A 1 219 ? -13.573 2.424 24.331 1.00 93.50 219 HIS A O 1
ATOM 1702 N N . THR A 1 220 ? -14.347 3.710 22.655 1.00 93.94 220 THR A N 1
ATOM 1703 C CA . THR A 1 220 ? -13.776 2.939 21.551 1.00 93.94 220 THR A CA 1
ATOM 1704 C C . THR A 1 220 ? -12.732 3.814 20.863 1.00 93.94 220 THR A C 1
ATOM 1706 O O . THR A 1 220 ? -13.124 4.784 20.206 1.00 93.94 220 THR A O 1
ATOM 1709 N N . PRO A 1 221 ? -11.430 3.530 21.039 1.00 89.38 221 PRO A N 1
ATOM 1710 C CA . PRO A 1 221 ? -10.372 4.275 20.371 1.00 89.38 221 PRO A CA 1
ATOM 1711 C C . PRO A 1 221 ? -10.498 4.145 18.852 1.00 89.38 221 PRO A C 1
ATOM 1713 O O . PRO A 1 221 ? -10.545 3.037 18.321 1.00 89.38 221 PRO A O 1
ATOM 1716 N N . ASP A 1 222 ? -10.516 5.268 18.137 1.00 89.50 222 ASP A N 1
ATOM 1717 C CA . ASP A 1 222 ? -10.285 5.273 16.695 1.00 89.50 222 ASP A CA 1
ATOM 1718 C C . ASP A 1 222 ? -8.857 5.735 16.400 1.00 89.50 222 ASP A C 1
ATOM 1720 O O . ASP A 1 222 ? -8.273 6.522 17.146 1.00 89.50 222 ASP A O 1
ATOM 1724 N N . ILE A 1 223 ? -8.291 5.237 15.299 1.00 87.62 223 ILE A N 1
ATOM 1725 C CA . ILE A 1 223 ? -6.892 5.486 14.926 1.00 87.62 223 ILE A CA 1
ATOM 1726 C C . ILE A 1 223 ? -6.603 6.991 14.863 1.00 87.62 223 ILE A C 1
ATOM 1728 O O . ILE A 1 223 ? -5.609 7.459 15.406 1.00 87.62 223 ILE A O 1
ATOM 1732 N N . THR A 1 224 ? -7.494 7.762 14.235 1.00 86.94 224 THR A N 1
ATOM 1733 C CA . THR A 1 224 ? -7.268 9.187 13.975 1.00 86.94 224 THR A CA 1
ATOM 1734 C C . THR A 1 224 ? -7.299 10.012 15.255 1.00 86.94 224 THR A C 1
ATOM 1736 O O . THR A 1 224 ? -6.450 10.885 15.431 1.00 86.94 224 THR A O 1
ATOM 1739 N N . THR A 1 225 ? -8.252 9.762 16.156 1.00 87.94 225 THR A N 1
ATOM 1740 C CA . THR A 1 225 ? -8.282 10.466 17.442 1.00 87.94 225 THR A CA 1
ATOM 1741 C C . THR A 1 225 ? -7.136 10.029 18.334 1.00 87.94 225 THR A C 1
ATOM 1743 O O . THR A 1 225 ? -6.494 10.902 18.905 1.00 87.94 225 THR A O 1
ATOM 1746 N N . CYS A 1 226 ? -6.816 8.734 18.385 1.00 91.44 226 CYS A N 1
ATOM 1747 C CA . CYS A 1 226 ? -5.675 8.210 19.130 1.00 91.44 226 CYS A CA 1
ATOM 1748 C C . CYS A 1 226 ? -4.355 8.877 18.704 1.00 91.44 226 CYS A C 1
ATOM 1750 O O . CYS A 1 226 ? -3.639 9.416 19.550 1.00 91.44 226 CYS A O 1
ATOM 1752 N N . GLU A 1 227 ? -4.066 8.928 17.399 1.00 91.56 227 GLU A N 1
ATOM 1753 C CA . GLU A 1 227 ? -2.858 9.567 16.859 1.00 91.56 227 GLU A CA 1
ATOM 1754 C C . GLU A 1 227 ? -2.840 11.061 17.169 1.00 91.56 227 GLU A C 1
ATOM 1756 O O . GLU A 1 227 ? -1.880 11.570 17.748 1.00 91.56 227 GLU A O 1
ATOM 1761 N N . ALA A 1 228 ? -3.923 11.773 16.834 1.00 87.06 228 ALA A N 1
ATOM 1762 C CA . ALA A 1 228 ? -4.026 13.210 17.074 1.00 87.06 228 ALA A CA 1
ATOM 1763 C C . ALA A 1 228 ? -3.812 13.552 18.552 1.00 87.06 228 ALA A C 1
ATOM 1765 O O . ALA A 1 228 ? -3.251 14.599 18.881 1.00 87.06 228 ALA A O 1
ATOM 1766 N N . TYR A 1 229 ? -4.260 12.661 19.431 1.00 88.06 229 TYR A N 1
ATOM 1767 C CA . TYR A 1 229 ? -4.156 12.796 20.863 1.00 88.06 229 TYR A CA 1
ATOM 1768 C C . TYR A 1 229 ? -2.733 12.575 21.374 1.00 88.06 229 TYR A C 1
ATOM 1770 O O . TYR A 1 229 ? -2.159 13.446 22.033 1.00 88.06 229 TYR A O 1
ATOM 1778 N N . LEU A 1 230 ? -2.154 11.415 21.069 1.00 87.62 230 LEU A N 1
ATOM 1779 C CA . LEU A 1 230 ? -0.838 11.044 21.568 1.00 87.62 230 LEU A CA 1
ATOM 1780 C C . LEU A 1 230 ? 0.256 11.926 20.950 1.00 87.62 230 LEU A C 1
ATOM 1782 O O . LEU A 1 230 ? 1.112 12.437 21.672 1.00 87.62 230 LEU A O 1
ATOM 1786 N N . LEU A 1 231 ? 0.157 12.252 19.657 1.00 87.88 231 LEU A N 1
ATOM 1787 C CA . LEU A 1 231 ? 1.064 13.201 18.998 1.00 87.88 231 LEU A CA 1
ATOM 1788 C C . LEU A 1 231 ? 0.898 14.635 19.517 1.00 87.88 231 LEU A C 1
ATOM 1790 O O . LEU A 1 231 ? 1.805 15.453 19.376 1.00 87.88 231 LEU A O 1
ATOM 1794 N N . LYS A 1 232 ? -0.209 14.979 20.191 1.00 84.25 232 LYS A N 1
ATOM 1795 C CA . LYS A 1 232 ? -0.336 16.305 20.816 1.00 84.25 232 LYS A CA 1
ATOM 1796 C C . LYS A 1 232 ? 0.716 16.534 21.900 1.00 84.25 232 LYS A C 1
ATOM 1798 O O . LYS A 1 232 ? 1.068 17.684 22.165 1.00 84.25 232 LYS A O 1
ATOM 1803 N N . MET A 1 233 ? 1.244 15.467 22.504 1.00 75.12 233 MET A N 1
ATOM 1804 C CA . MET A 1 233 ? 2.331 15.553 23.483 1.00 75.12 233 MET A CA 1
ATOM 1805 C C . MET A 1 233 ? 3.656 16.011 22.866 1.00 75.12 233 MET A C 1
ATOM 1807 O O . MET A 1 233 ? 4.489 16.555 23.587 1.00 75.12 233 MET A O 1
ATOM 1811 N N . THR A 1 234 ? 3.818 15.875 21.547 1.00 75.50 234 THR A N 1
ATOM 1812 C CA . THR A 1 234 ? 4.988 16.345 20.794 1.00 75.50 234 THR A CA 1
ATOM 1813 C C . THR A 1 234 ? 4.782 17.735 20.189 1.00 75.50 234 THR A C 1
ATOM 1815 O O . THR A 1 234 ? 5.552 18.159 19.330 1.00 75.50 234 THR A O 1
ATOM 1818 N N . ASP A 1 235 ? 3.727 18.463 20.566 1.00 73.88 235 ASP A N 1
ATOM 1819 C CA . ASP A 1 235 ? 3.524 19.845 20.132 1.00 73.88 235 ASP A CA 1
ATOM 1820 C C . ASP A 1 235 ? 4.301 20.791 21.069 1.00 73.88 235 ASP A C 1
ATOM 1822 O O . ASP A 1 235 ? 4.005 20.835 22.269 1.00 73.88 235 ASP A O 1
ATOM 1826 N N . PRO A 1 236 ? 5.242 21.617 20.560 1.00 65.94 236 PRO A N 1
ATOM 1827 C CA . PRO A 1 236 ? 6.037 22.520 21.399 1.00 65.94 236 PRO A CA 1
ATOM 1828 C C . PRO A 1 236 ? 5.182 23.541 22.163 1.00 65.94 236 PRO A C 1
ATOM 1830 O O . PRO A 1 236 ? 5.645 24.177 23.115 1.00 65.94 236 PRO A O 1
ATOM 1833 N N . LYS A 1 237 ? 3.941 23.750 21.707 1.00 68.12 237 LYS A N 1
ATOM 1834 C CA . LYS A 1 237 ? 2.972 24.688 22.276 1.00 68.12 237 LYS A CA 1
ATOM 1835 C C . LYS A 1 237 ? 1.989 24.024 23.240 1.00 68.12 237 LYS A C 1
ATOM 1837 O O . LYS A 1 237 ? 1.308 24.751 23.962 1.00 68.12 237 LYS A O 1
ATOM 1842 N N . ALA A 1 238 ? 1.892 22.694 23.263 1.00 64.38 238 ALA A N 1
ATOM 1843 C CA . ALA A 1 238 ? 1.028 21.973 24.194 1.00 64.38 238 ALA A CA 1
ATOM 1844 C C . ALA A 1 238 ? 1.647 21.908 25.603 1.00 64.38 238 ALA A C 1
ATOM 1846 O O . ALA A 1 238 ? 2.830 22.194 25.799 1.00 64.38 238 ALA A O 1
ATOM 1847 N N . ASN A 1 239 ? 0.866 21.494 26.610 1.00 53.75 239 ASN A N 1
ATOM 1848 C CA . ASN A 1 239 ? 1.338 21.318 27.996 1.00 53.75 239 ASN A CA 1
ATOM 1849 C C . ASN A 1 239 ? 2.383 20.185 28.156 1.00 53.75 239 ASN A C 1
ATOM 1851 O O . ASN A 1 239 ? 2.720 19.818 29.278 1.00 53.75 239 ASN A O 1
ATOM 1855 N N . GLY A 1 240 ? 2.927 19.656 27.052 1.00 52.81 240 GLY A N 1
ATOM 1856 C CA . GLY A 1 240 ? 4.044 18.714 27.018 1.00 52.81 240 GLY A CA 1
ATOM 1857 C C . GLY A 1 240 ? 5.374 19.301 27.496 1.00 52.81 240 GLY A C 1
ATOM 1858 O O . GLY A 1 240 ? 6.289 18.528 27.728 1.00 52.81 240 GLY A O 1
ATOM 1859 N N . LYS A 1 241 ? 5.474 20.620 27.742 1.00 50.91 241 LYS A N 1
ATOM 1860 C CA . LYS A 1 241 ? 6.700 21.374 28.108 1.00 50.91 241 LYS A CA 1
ATOM 1861 C C . LYS A 1 241 ? 7.666 20.716 29.099 1.00 50.91 241 LYS A C 1
ATOM 1863 O O . LYS A 1 241 ? 8.857 21.006 29.046 1.00 50.91 241 LYS A O 1
ATOM 1868 N N . ASN A 1 242 ? 7.177 19.866 29.999 1.00 58.09 242 ASN A N 1
ATOM 1869 C CA . ASN A 1 242 ? 8.020 19.176 30.976 1.00 58.09 242 ASN A CA 1
ATOM 1870 C C . ASN A 1 242 ? 8.812 18.014 30.352 1.00 58.09 242 ASN A C 1
ATOM 1872 O O . ASN A 1 242 ? 9.971 17.819 30.713 1.00 58.09 242 ASN A O 1
ATOM 1876 N N . CYS A 1 243 ? 8.214 17.290 29.398 1.00 58.88 243 CYS A N 1
ATOM 1877 C CA . CYS A 1 243 ? 8.865 16.211 28.651 1.00 58.88 243 CYS A CA 1
ATOM 1878 C C . CYS A 1 243 ? 9.036 16.518 27.150 1.00 58.88 243 CYS A C 1
ATOM 1880 O O . CYS A 1 243 ? 9.539 15.700 26.410 1.00 58.88 243 CYS A O 1
ATOM 1882 N N . TYR A 1 244 ? 8.627 17.673 26.644 1.00 59.78 244 TYR A N 1
ATOM 1883 C CA . TYR A 1 244 ? 8.807 18.027 25.241 1.00 59.78 244 TYR A CA 1
ATOM 1884 C C . TYR A 1 244 ? 8.847 19.548 25.080 1.00 59.78 244 TYR A C 1
ATOM 1886 O O . TYR A 1 244 ? 7.914 20.246 25.468 1.00 59.78 244 TYR A O 1
ATOM 1894 N N . GLY A 1 245 ? 9.928 20.090 24.526 1.00 57.00 245 GLY A N 1
ATOM 1895 C CA . GLY A 1 245 ? 10.163 21.525 24.391 1.00 57.00 245 GLY A CA 1
ATOM 1896 C C . GLY A 1 245 ? 11.549 21.845 23.830 1.00 57.00 245 GLY A C 1
ATOM 1897 O O . GLY A 1 245 ? 12.270 20.972 23.359 1.00 57.00 245 GLY A O 1
ATOM 1898 N N . SER A 1 246 ? 11.961 23.114 23.899 1.00 57.22 246 SER A N 1
ATOM 1899 C CA . SER A 1 246 ? 13.262 23.558 23.361 1.00 57.22 246 SER A CA 1
ATOM 1900 C C . SER A 1 246 ? 14.461 22.813 23.954 1.00 57.22 246 SER A C 1
ATOM 1902 O O . SER A 1 246 ? 15.492 22.706 23.298 1.00 57.22 246 SER A O 1
ATOM 1904 N N . ASN A 1 247 ? 14.310 22.305 25.179 1.00 60.44 247 ASN A N 1
ATOM 1905 C CA . ASN A 1 247 ? 15.382 21.675 25.943 1.00 60.44 247 ASN A CA 1
ATOM 1906 C C . ASN A 1 247 ? 15.337 20.139 25.879 1.00 60.44 247 ASN A C 1
ATOM 1908 O O . ASN A 1 247 ? 16.375 19.515 26.052 1.00 60.44 247 ASN A O 1
ATOM 1912 N N . ASN A 1 248 ? 14.168 19.545 25.602 1.00 61.66 248 ASN A N 1
ATOM 1913 C CA . ASN A 1 248 ? 13.952 18.097 25.554 1.00 61.66 248 ASN A CA 1
ATOM 1914 C C . ASN A 1 248 ? 13.084 17.758 24.335 1.00 61.66 248 ASN A C 1
ATOM 1916 O O . ASN A 1 248 ? 11.961 18.242 24.248 1.00 61.66 248 ASN A O 1
ATOM 1920 N N . LYS A 1 249 ? 13.578 16.948 23.396 1.00 64.31 249 LYS A N 1
ATOM 1921 C CA . LYS A 1 249 ? 12.874 16.611 22.141 1.00 64.31 249 LYS A CA 1
ATOM 1922 C C . LYS A 1 249 ? 12.477 15.135 22.054 1.00 64.31 249 LYS A C 1
ATOM 1924 O O . LYS A 1 249 ? 12.305 14.614 20.960 1.00 64.31 249 LYS A O 1
ATOM 1929 N N . ASP A 1 250 ? 12.348 14.475 23.194 1.00 67.38 250 ASP A N 1
ATOM 1930 C CA . ASP A 1 250 ? 12.243 13.021 23.269 1.00 67.38 250 ASP A CA 1
ATOM 1931 C C . ASP A 1 250 ? 11.041 12.653 24.201 1.00 67.38 250 ASP A C 1
ATOM 1933 O O . ASP A 1 250 ? 10.466 13.548 24.817 1.00 67.38 250 ASP A O 1
ATOM 1937 N N . THR A 1 251 ? 10.607 11.395 24.340 1.00 71.31 251 THR A N 1
ATOM 1938 C CA . THR A 1 251 ? 9.558 10.979 25.319 1.00 71.31 251 THR A CA 1
ATOM 1939 C C . THR A 1 251 ? 9.608 9.464 25.601 1.00 71.31 251 THR A C 1
ATOM 1941 O O . THR A 1 251 ? 10.157 8.710 24.802 1.00 71.31 251 THR A O 1
ATOM 1944 N N . LYS A 1 252 ? 9.074 8.986 26.739 1.00 71.12 252 LYS A N 1
ATOM 1945 C CA . LYS A 1 252 ? 9.052 7.547 27.117 1.00 71.12 252 LYS A CA 1
ATOM 1946 C C . LYS A 1 252 ? 7.673 6.880 26.959 1.00 71.12 252 LYS A C 1
ATOM 1948 O O . LYS A 1 252 ? 7.492 5.721 27.315 1.00 71.12 252 LYS A O 1
ATOM 1953 N N . GLY A 1 253 ? 6.685 7.601 26.442 1.00 79.56 253 GLY A N 1
ATOM 1954 C CA . GLY A 1 253 ? 5.327 7.077 26.354 1.00 79.56 253 GLY A CA 1
ATOM 1955 C C . GLY A 1 253 ? 4.273 8.159 26.338 1.00 79.56 253 GLY A C 1
ATOM 1956 O O . GLY A 1 253 ? 4.565 9.350 26.180 1.00 79.56 253 GLY A O 1
ATOM 1957 N N . GLY A 1 254 ? 3.027 7.736 26.485 1.00 83.88 254 GLY A N 1
ATOM 1958 C CA . GLY A 1 254 ? 1.907 8.656 26.497 1.00 83.88 254 GLY A CA 1
ATOM 1959 C C . GLY A 1 254 ? 0.639 8.034 27.048 1.00 83.88 254 GLY A C 1
ATOM 1960 O O . GLY A 1 254 ? 0.235 6.956 26.627 1.00 83.88 254 GLY A O 1
ATOM 1961 N N . THR A 1 255 ? -0.015 8.760 27.947 1.00 87.19 255 THR A N 1
ATOM 1962 C CA . THR A 1 255 ? -1.360 8.437 28.413 1.00 87.19 255 THR A CA 1
ATOM 1963 C C . THR A 1 255 ? -2.362 9.381 27.760 1.00 87.19 255 THR A C 1
ATOM 1965 O O . THR A 1 255 ? -2.278 10.604 27.929 1.00 87.19 255 THR A O 1
ATOM 1968 N N . TRP A 1 256 ? -3.348 8.808 27.075 1.00 89.00 256 TRP A N 1
ATOM 1969 C CA . TRP A 1 256 ? -4.564 9.488 26.647 1.00 89.00 256 TRP A CA 1
ATOM 1970 C C . TRP A 1 256 ? -5.664 9.318 27.689 1.00 89.00 256 TRP A C 1
ATOM 1972 O O . TRP A 1 256 ? -6.058 8.211 28.013 1.00 89.00 256 TRP A O 1
ATOM 1982 N N . GLN A 1 257 ? -6.192 10.410 28.219 1.00 88.12 257 GLN A N 1
ATOM 1983 C CA . GLN A 1 257 ? -7.293 10.435 29.171 1.00 88.12 257 GLN A CA 1
ATOM 1984 C C . GLN A 1 257 ? -8.552 10.954 28.475 1.00 88.12 257 GLN A C 1
ATOM 1986 O O . GLN A 1 257 ? -8.607 12.095 28.023 1.00 88.12 257 GLN A O 1
ATOM 1991 N N . VAL A 1 258 ? -9.570 10.104 28.397 1.00 88.19 258 VAL A N 1
ATOM 1992 C CA . VAL A 1 258 ? -10.869 10.413 27.798 1.00 88.19 258 VAL A CA 1
ATOM 1993 C C . VAL A 1 258 ? -11.874 10.688 28.905 1.00 88.19 258 VAL A C 1
ATOM 1995 O O . VAL A 1 258 ? -11.972 9.918 29.855 1.00 88.19 258 VAL A O 1
ATOM 1998 N N . GLY A 1 259 ? -12.651 11.763 28.771 1.00 81.00 259 GLY A N 1
ATOM 1999 C CA . GLY A 1 259 ? -13.612 12.192 29.783 1.00 81.00 259 GLY A CA 1
ATOM 2000 C C . GLY A 1 259 ? -12.932 12.996 30.892 1.00 81.00 259 GLY A C 1
ATOM 2001 O O . GLY A 1 259 ? -11.932 12.591 31.479 1.00 81.00 259 GLY A O 1
ATOM 2002 N N . SER A 1 260 ? -13.459 14.178 31.204 1.00 69.38 260 SER A N 1
ATOM 2003 C CA . SER A 1 260 ? -12.966 14.939 32.351 1.00 69.38 260 SER A CA 1
ATOM 2004 C C . SER A 1 260 ? -13.737 14.527 33.607 1.00 69.38 260 SER A C 1
ATOM 2006 O O . SER A 1 260 ? -14.951 14.336 33.583 1.00 69.38 260 SER A O 1
ATOM 2008 N N . THR A 1 261 ? -13.054 14.440 34.751 1.00 53.25 261 THR A N 1
ATOM 2009 C CA . THR A 1 261 ? -13.698 14.229 36.064 1.00 53.25 261 THR A CA 1
ATOM 2010 C C . THR A 1 261 ? -14.532 15.434 36.518 1.00 53.25 261 THR A C 1
ATOM 2012 O O . THR A 1 261 ? -15.179 15.391 37.567 1.00 53.25 261 THR A O 1
ATOM 2015 N N . LYS A 1 262 ? -14.537 16.526 35.743 1.00 43.44 262 LYS A N 1
ATOM 2016 C CA . LYS A 1 262 ? -15.377 17.697 35.977 1.00 43.44 262 LYS A CA 1
ATOM 2017 C C . LYS A 1 262 ? -16.628 17.589 35.117 1.00 43.44 262 LYS A C 1
ATOM 2019 O O . LYS A 1 262 ? -16.575 17.737 33.903 1.00 43.44 262 LYS A O 1
ATOM 2024 N N . ARG A 1 263 ? -17.763 17.357 35.782 1.00 36.12 263 ARG A N 1
ATOM 2025 C CA . ARG A 1 263 ? -19.095 17.425 35.175 1.00 36.12 263 ARG A CA 1
ATOM 2026 C C . ARG A 1 263 ? -19.221 18.659 34.267 1.00 36.12 263 ARG A C 1
ATOM 2028 O O . ARG A 1 263 ? -19.003 19.783 34.714 1.00 36.12 263 ARG A O 1
ATOM 2035 N N . THR A 1 264 ? -19.658 18.379 33.040 1.00 36.31 264 THR A N 1
ATOM 2036 C CA . THR A 1 264 ? -20.260 19.292 32.060 1.00 36.31 264 THR A CA 1
ATOM 2037 C C . THR A 1 264 ? -19.315 20.242 31.322 1.00 36.31 264 THR A C 1
ATOM 2039 O O . THR A 1 264 ? -19.143 21.385 31.730 1.00 36.31 264 THR A O 1
ATOM 2042 N N . ILE A 1 265 ? -18.852 19.823 30.137 1.00 29.58 265 ILE A N 1
ATOM 2043 C CA . ILE A 1 265 ? -18.761 20.701 28.957 1.00 29.58 265 ILE A CA 1
ATOM 2044 C C . ILE A 1 265 ? -19.220 19.885 27.737 1.00 29.58 265 ILE A C 1
ATOM 2046 O O . ILE A 1 265 ? -18.697 18.804 27.476 1.00 29.58 265 ILE A O 1
ATOM 2050 N N . SER A 1 266 ? -20.237 20.387 27.033 1.00 28.67 266 SER A N 1
ATOM 2051 C CA . SER A 1 266 ? -20.748 19.853 25.764 1.00 28.67 266 SER A CA 1
ATOM 2052 C C . SER A 1 266 ? -19.643 19.741 24.698 1.00 28.67 266 SER A C 1
ATOM 2054 O O . SER A 1 266 ? -18.677 20.502 24.753 1.00 28.67 266 SER A O 1
ATOM 2056 N N . PRO A 1 267 ? -19.778 18.844 23.704 1.00 29.80 267 PRO A N 1
ATOM 2057 C CA . PRO A 1 267 ? -18.753 18.626 22.689 1.00 29.80 267 PRO A CA 1
ATOM 2058 C C . PRO A 1 267 ? -18.609 19.863 21.796 1.00 29.80 267 PRO A C 1
ATOM 2060 O O . PRO A 1 267 ? -19.394 20.081 20.874 1.00 29.80 267 PRO A O 1
ATOM 2063 N N . THR A 1 268 ? -17.598 20.688 22.060 1.00 29.27 268 THR A N 1
ATOM 2064 C CA . THR A 1 268 ? -17.160 21.709 21.110 1.00 29.27 268 THR A CA 1
ATOM 2065 C C . THR A 1 268 ? -16.355 21.008 20.025 1.00 29.27 268 THR A C 1
ATOM 2067 O O . THR A 1 268 ? -15.306 20.427 20.299 1.00 29.27 268 THR A O 1
ATOM 2070 N N . GLN A 1 269 ? -16.871 21.044 18.797 1.00 29.55 269 GLN A N 1
ATOM 2071 C CA . GLN A 1 269 ? -16.197 20.555 17.599 1.00 29.55 269 GLN A CA 1
ATOM 2072 C C . GLN A 1 269 ? -14.774 21.120 17.513 1.00 29.55 269 GLN A C 1
ATOM 2074 O O . GLN A 1 269 ? -14.572 22.334 17.450 1.00 29.55 269 GLN A O 1
ATOM 2079 N N . ILE A 1 270 ? -13.784 20.230 17.486 1.00 28.78 270 ILE A N 1
ATOM 2080 C CA . ILE A 1 270 ? -12.414 20.581 17.129 1.00 28.78 270 ILE A CA 1
ATOM 2081 C C . ILE A 1 270 ? -12.414 20.822 15.618 1.00 28.78 270 ILE A C 1
ATOM 2083 O O . ILE A 1 270 ? -12.509 19.884 14.828 1.00 28.78 270 ILE A O 1
ATOM 2087 N N . HIS A 1 271 ? -12.346 22.088 15.206 1.00 26.02 271 HIS A N 1
ATOM 2088 C CA . HIS A 1 271 ? -12.060 22.426 13.817 1.00 26.02 271 HIS A CA 1
ATOM 2089 C C . HIS A 1 271 ? -10.577 22.162 13.521 1.00 26.02 271 HIS A C 1
ATOM 2091 O O . HIS A 1 271 ? -9.719 22.617 14.283 1.00 26.02 271 HIS A O 1
ATOM 2097 N N . PRO A 1 272 ? -10.249 21.463 12.421 1.00 26.09 272 PRO A N 1
ATOM 2098 C CA . PRO A 1 272 ? -8.867 21.233 12.038 1.00 26.09 272 PRO A CA 1
ATOM 2099 C C . PRO A 1 272 ? -8.230 22.557 11.603 1.00 26.09 272 PRO A C 1
ATOM 2101 O O . PRO A 1 272 ? -8.635 23.169 10.617 1.00 26.09 272 PRO A O 1
ATOM 2104 N N . THR A 1 273 ? -7.227 23.018 12.347 1.00 26.02 273 THR A N 1
ATOM 2105 C CA . THR A 1 273 ? -6.365 24.120 11.910 1.00 26.02 273 THR A CA 1
ATOM 2106 C C . THR A 1 273 ? -5.299 23.597 10.959 1.00 26.02 273 THR A C 1
ATOM 2108 O O . THR A 1 273 ? -4.500 22.740 11.335 1.00 26.02 273 THR A O 1
ATOM 2111 N N . THR A 1 274 ? -5.271 24.153 9.751 1.00 26.86 274 THR A N 1
ATOM 2112 C CA . THR A 1 274 ? -4.278 23.905 8.700 1.00 26.86 274 THR A CA 1
ATOM 2113 C C . THR A 1 274 ? -2.848 24.173 9.203 1.00 26.86 274 THR A C 1
ATOM 2115 O O . THR A 1 274 ? -2.600 25.257 9.748 1.00 26.86 274 THR A O 1
ATOM 2118 N N . PRO A 1 275 ? -1.883 23.248 9.027 1.00 29.69 275 PRO A N 1
ATOM 2119 C CA . PRO A 1 275 ? -0.494 23.487 9.411 1.00 29.69 275 PRO A CA 1
ATOM 2120 C C . PRO A 1 275 ? 0.169 24.529 8.501 1.00 29.69 275 PRO A C 1
ATOM 2122 O O . PRO A 1 275 ? -0.038 24.539 7.289 1.00 29.69 275 PRO A O 1
ATOM 2125 N N . ARG A 1 276 ? 1.000 25.403 9.085 1.00 27.06 276 ARG A N 1
ATOM 2126 C CA . ARG A 1 276 ? 1.919 26.276 8.338 1.00 27.06 276 ARG A CA 1
ATOM 2127 C C . ARG A 1 276 ? 3.197 25.511 7.998 1.00 27.06 276 ARG A C 1
ATOM 2129 O O . ARG A 1 276 ? 3.811 24.928 8.887 1.00 27.06 276 ARG A O 1
ATOM 2136 N N . ASN A 1 277 ? 3.589 25.599 6.729 1.00 27.28 277 ASN A N 1
ATOM 2137 C CA . ASN A 1 277 ? 4.780 24.995 6.138 1.00 27.28 277 ASN A CA 1
ATOM 2138 C C . ASN A 1 277 ? 6.072 25.401 6.861 1.00 27.28 277 ASN A C 1
ATOM 2140 O O . ASN A 1 277 ? 6.487 26.559 6.808 1.00 27.28 277 ASN A O 1
ATOM 2144 N N . PHE A 1 278 ? 6.736 24.417 7.466 1.00 26.92 278 PHE A N 1
ATOM 2145 C CA . PHE A 1 278 ? 8.177 24.443 7.682 1.00 26.92 278 PHE A CA 1
ATOM 2146 C C . PHE A 1 278 ? 8.830 23.666 6.537 1.00 26.92 278 PHE A C 1
ATOM 2148 O O . PHE A 1 278 ? 8.514 22.503 6.309 1.00 26.92 278 PHE A O 1
ATOM 2155 N N . SER A 1 279 ? 9.716 24.334 5.798 1.00 30.12 279 SER A N 1
ATOM 2156 C CA . SER A 1 279 ? 10.504 23.745 4.716 1.00 30.12 279 SER A CA 1
ATOM 2157 C C . SER A 1 279 ? 11.593 22.845 5.303 1.00 30.12 279 SER A C 1
ATOM 2159 O O . SER A 1 279 ? 12.713 23.281 5.567 1.00 30.12 279 SER A O 1
ATOM 2161 N N . HIS A 1 280 ? 11.251 21.586 5.534 1.00 31.86 280 HIS A N 1
ATOM 2162 C CA . HIS A 1 280 ? 12.184 20.467 5.446 1.00 31.86 280 HIS A CA 1
ATOM 2163 C C . HIS A 1 280 ? 11.822 19.718 4.169 1.00 31.86 280 HIS A C 1
ATOM 2165 O O . HIS A 1 280 ? 10.634 19.592 3.878 1.00 31.86 280 HIS A O 1
ATOM 2171 N N . LYS A 1 281 ? 12.819 19.300 3.376 1.00 28.80 281 LYS A N 1
ATOM 2172 C CA . LYS A 1 281 ? 12.596 18.476 2.179 1.00 28.80 281 LYS A CA 1
ATOM 2173 C C . LYS A 1 281 ? 11.740 17.277 2.621 1.00 28.80 281 LYS A C 1
ATOM 2175 O O . LYS A 1 281 ? 12.230 16.498 3.437 1.00 28.80 281 LYS A O 1
ATOM 2180 N N . PRO A 1 282 ? 10.469 17.177 2.199 1.00 29.55 282 PRO A N 1
ATOM 2181 C CA . PRO A 1 282 ? 9.628 16.075 2.622 1.00 29.55 282 PRO A CA 1
ATOM 2182 C C . PRO A 1 282 ? 10.209 14.792 2.038 1.00 29.55 282 PRO A C 1
ATOM 2184 O O . PRO A 1 282 ? 10.577 14.763 0.862 1.00 29.55 282 PRO A O 1
ATOM 2187 N N . ILE A 1 283 ? 10.268 13.742 2.856 1.00 35.75 283 ILE A N 1
ATOM 2188 C CA . ILE A 1 283 ? 10.254 12.368 2.353 1.00 35.75 283 ILE A CA 1
ATOM 2189 C C . ILE A 1 283 ? 9.070 12.329 1.384 1.00 35.75 283 ILE A C 1
ATOM 2191 O O . ILE A 1 283 ? 7.949 12.686 1.766 1.00 35.75 283 ILE A O 1
ATOM 2195 N N . LYS A 1 284 ? 9.345 12.074 0.103 1.00 45.25 284 LYS A N 1
ATOM 2196 C CA . LYS A 1 284 ? 8.343 12.139 -0.961 1.00 45.25 284 LYS A CA 1
ATOM 2197 C C . LYS A 1 284 ? 7.321 11.048 -0.643 1.00 45.25 284 LYS A C 1
ATOM 2199 O O . LYS A 1 284 ? 7.595 9.878 -0.869 1.00 45.25 284 LYS A O 1
ATOM 2204 N N . MET A 1 285 ? 6.189 11.415 -0.032 1.00 52.75 285 MET A N 1
ATOM 2205 C CA . MET A 1 285 ? 5.109 10.457 0.206 1.00 52.75 285 MET A CA 1
ATOM 2206 C C . MET A 1 285 ? 4.772 9.820 -1.138 1.00 52.75 285 MET A C 1
ATOM 2208 O O . MET A 1 285 ? 4.544 10.563 -2.097 1.00 52.75 285 MET A O 1
ATOM 2212 N N . ALA A 1 286 ? 4.762 8.486 -1.195 1.00 62.75 286 ALA A N 1
ATOM 2213 C CA . ALA A 1 286 ? 4.403 7.752 -2.400 1.00 62.75 286 ALA A CA 1
ATOM 2214 C C . ALA A 1 286 ? 3.103 8.332 -2.973 1.00 62.75 286 ALA A C 1
ATOM 2216 O O . ALA A 1 286 ? 2.117 8.543 -2.251 1.00 62.75 286 ALA A O 1
ATOM 2217 N N . GLU A 1 287 ? 3.140 8.675 -4.259 1.00 85.75 287 GLU A N 1
ATOM 2218 C CA . GLU A 1 287 ? 1.974 9.201 -4.952 1.00 85.75 287 GLU A CA 1
ATOM 2219 C C . GLU A 1 287 ? 0.849 8.159 -4.892 1.00 85.75 287 GLU A C 1
ATOM 2221 O O . GLU A 1 287 ? 1.081 6.952 -4.814 1.00 85.75 287 GLU A O 1
ATOM 2226 N N . THR A 1 288 ? -0.405 8.612 -4.884 1.00 92.94 288 THR A N 1
ATOM 2227 C CA . THR A 1 288 ? -1.537 7.677 -4.860 1.00 92.94 288 THR A CA 1
ATOM 2228 C C . THR A 1 288 ? -1.515 6.820 -6.131 1.00 92.94 288 THR A C 1
ATOM 2230 O O . THR A 1 288 ? -1.349 7.346 -7.224 1.00 92.94 288 THR A O 1
ATOM 2233 N N . ILE A 1 289 ? -1.727 5.515 -6.033 1.00 95.94 289 ILE A N 1
ATOM 2234 C CA . ILE A 1 289 ? -1.773 4.607 -7.177 1.00 95.94 289 ILE A CA 1
ATOM 2235 C C . ILE A 1 289 ? -3.220 4.391 -7.599 1.00 95.94 289 ILE A C 1
ATOM 2237 O O . ILE A 1 289 ? -4.046 3.866 -6.839 1.00 95.94 289 ILE A O 1
ATOM 2241 N N . LEU A 1 290 ? -3.537 4.796 -8.830 1.00 97.75 290 LEU A N 1
ATOM 2242 C CA . LEU A 1 290 ? -4.840 4.508 -9.421 1.00 97.75 290 LEU A CA 1
ATOM 2243 C C . LEU A 1 290 ? -4.976 3.000 -9.620 1.00 97.75 290 LEU A C 1
ATOM 2245 O O . LEU A 1 290 ? -4.074 2.343 -10.130 1.00 97.75 290 LEU A O 1
ATOM 2249 N N . THR A 1 291 ? -6.098 2.448 -9.183 1.00 98.12 291 THR A N 1
ATOM 2250 C CA . THR A 1 291 ? -6.377 1.014 -9.231 1.00 98.12 291 THR A CA 1
ATOM 2251 C C . THR A 1 291 ? -7.667 0.782 -10.005 1.00 98.12 291 THR A C 1
ATOM 2253 O O . THR A 1 291 ? -8.718 1.320 -9.648 1.00 98.12 291 THR A O 1
ATOM 2256 N N . PHE A 1 292 ? -7.595 -0.026 -11.055 1.00 98.50 292 PHE A N 1
ATOM 2257 C CA . PHE A 1 292 ? -8.710 -0.315 -11.953 1.00 98.50 292 PHE A CA 1
ATOM 2258 C C . PHE A 1 292 ? -9.185 -1.754 -11.772 1.00 98.50 292 PHE A C 1
ATOM 2260 O O . PHE A 1 292 ? -8.382 -2.650 -11.540 1.00 98.50 292 PHE A O 1
ATOM 2267 N N . CYS A 1 293 ? -10.489 -1.991 -11.909 1.00 98.50 293 CYS A N 1
ATOM 2268 C CA . CYS A 1 293 ? -11.048 -3.342 -11.981 1.00 98.50 293 CYS A CA 1
ATOM 2269 C C . CYS A 1 293 ? -11.415 -3.639 -13.439 1.00 98.50 293 CYS A C 1
ATOM 2271 O O . CYS A 1 293 ? -12.346 -3.026 -13.967 1.00 98.50 293 CYS A O 1
ATOM 2273 N N . THR A 1 294 ? -10.694 -4.542 -14.100 1.00 98.38 294 THR A N 1
ATOM 2274 C CA . THR A 1 294 ? -10.980 -4.949 -15.491 1.00 98.38 294 THR A CA 1
ATOM 2275 C C . THR A 1 294 ? -11.856 -6.197 -15.575 1.00 98.38 294 THR A C 1
ATOM 2277 O O . THR A 1 294 ? -12.320 -6.540 -16.660 1.00 98.38 294 THR A O 1
ATOM 2280 N N . ALA A 1 295 ? -12.155 -6.819 -14.433 1.00 97.69 295 ALA A N 1
ATOM 2281 C CA . ALA A 1 295 ? -13.145 -7.878 -14.269 1.00 97.69 295 ALA A CA 1
ATOM 2282 C C . ALA A 1 295 ? -14.181 -7.509 -13.188 1.00 97.69 295 ALA A C 1
ATOM 2284 O O . ALA A 1 295 ? -14.098 -6.453 -12.552 1.00 97.69 295 ALA A O 1
ATOM 2285 N N . GLU A 1 296 ? -15.181 -8.369 -12.990 1.00 97.06 296 GLU A N 1
ATOM 2286 C CA . GLU A 1 296 ? -16.157 -8.230 -11.906 1.00 97.06 296 GLU A CA 1
ATOM 2287 C C . GLU A 1 296 ? -15.522 -8.637 -10.570 1.00 97.06 296 GLU A C 1
ATOM 2289 O O . GLU A 1 296 ? -15.551 -9.797 -10.170 1.00 97.06 296 GLU A O 1
ATOM 2294 N N . ILE A 1 297 ? -14.913 -7.665 -9.888 1.00 97.62 297 ILE A N 1
ATOM 2295 C CA . ILE A 1 297 ? -14.262 -7.870 -8.591 1.00 97.62 297 ILE A CA 1
ATOM 2296 C C . ILE A 1 297 ? -15.227 -7.488 -7.470 1.00 97.62 297 ILE A C 1
ATOM 2298 O O . ILE A 1 297 ? -15.737 -6.365 -7.434 1.00 97.62 297 ILE A O 1
ATOM 2302 N N . SER A 1 298 ? -15.471 -8.409 -6.537 1.00 97.06 298 SER A N 1
ATOM 2303 C CA . SER A 1 298 ? -16.342 -8.129 -5.395 1.00 97.06 298 SER A CA 1
ATOM 2304 C C . SER A 1 298 ? -15.683 -7.133 -4.427 1.00 97.06 298 SER A C 1
ATOM 2306 O O . SER A 1 298 ? -14.451 -7.109 -4.307 1.00 97.06 298 SER A O 1
ATOM 2308 N N . PRO A 1 299 ? -16.463 -6.317 -3.693 1.00 95.25 299 PRO A N 1
ATOM 2309 C CA . PRO A 1 299 ? -15.909 -5.412 -2.692 1.00 95.25 299 PRO A CA 1
ATOM 2310 C C . PRO A 1 299 ? -15.030 -6.115 -1.664 1.00 95.25 299 PRO A C 1
ATOM 2312 O O . PRO A 1 299 ? -14.012 -5.559 -1.276 1.00 95.25 299 PRO A O 1
ATOM 2315 N N . GLU A 1 300 ? -15.373 -7.345 -1.278 1.00 94.12 300 GLU A N 1
ATOM 2316 C CA . GLU A 1 300 ? -14.624 -8.144 -0.309 1.00 94.12 300 GLU A CA 1
ATOM 2317 C C . GLU A 1 300 ? -13.198 -8.418 -0.795 1.00 94.12 300 GLU A C 1
ATOM 2319 O O . GLU A 1 300 ? -12.258 -8.271 -0.015 1.00 94.12 300 GLU A O 1
ATOM 2324 N N . ILE A 1 301 ? -13.017 -8.744 -2.080 1.00 96.06 301 ILE A N 1
ATOM 2325 C CA . ILE A 1 301 ? -11.691 -8.956 -2.675 1.00 96.06 301 ILE A CA 1
ATOM 2326 C C . ILE A 1 301 ? -10.902 -7.647 -2.723 1.00 96.06 301 ILE A C 1
ATOM 2328 O O . ILE A 1 301 ? -9.724 -7.632 -2.371 1.00 96.06 301 ILE A O 1
ATOM 2332 N N . ILE A 1 302 ? -11.540 -6.527 -3.077 1.00 95.62 302 ILE A N 1
ATOM 2333 C CA . ILE A 1 302 ? -10.863 -5.220 -3.094 1.00 95.62 302 ILE A CA 1
ATOM 2334 C C . ILE A 1 302 ? -10.439 -4.814 -1.673 1.00 95.62 302 ILE A C 1
ATOM 2336 O O . ILE A 1 302 ? -9.306 -4.383 -1.455 1.00 95.62 302 ILE A O 1
ATOM 2340 N N . SER A 1 303 ? -11.316 -4.986 -0.681 1.00 91.5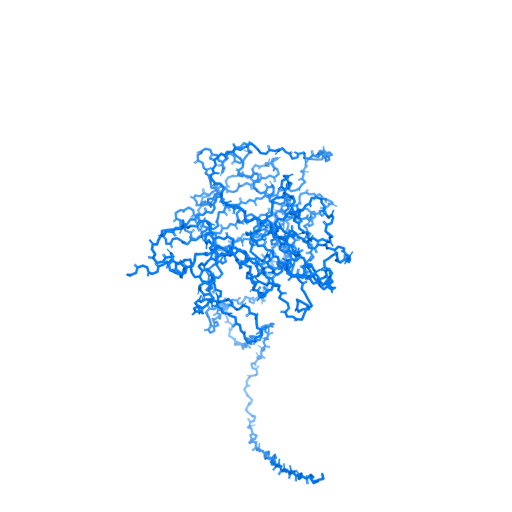0 303 SER A N 1
ATOM 2341 C CA . SER A 1 303 ? -11.004 -4.767 0.734 1.00 91.50 303 SER A CA 1
ATOM 2342 C C . SER A 1 303 ? -9.863 -5.666 1.202 1.00 91.50 303 SER A C 1
ATOM 2344 O O . SER A 1 303 ? -8.991 -5.215 1.947 1.00 91.50 303 SER A O 1
ATOM 2346 N N . HIS A 1 304 ? -9.852 -6.924 0.756 1.00 91.88 304 HIS A N 1
ATOM 2347 C CA . HIS A 1 304 ? -8.811 -7.893 1.070 1.00 91.88 304 HIS A CA 1
ATOM 2348 C C . HIS A 1 304 ? -7.458 -7.484 0.476 1.00 91.88 304 HIS A C 1
ATOM 2350 O O . HIS A 1 304 ? -6.472 -7.451 1.210 1.00 91.88 304 HIS A O 1
ATOM 2356 N N . PHE A 1 305 ? -7.427 -7.085 -0.799 1.00 94.12 305 PHE A N 1
ATOM 2357 C CA . PHE A 1 305 ? -6.252 -6.518 -1.464 1.00 94.12 305 PHE A CA 1
ATOM 2358 C C . PHE A 1 305 ? -5.700 -5.315 -0.696 1.00 94.12 305 PHE A C 1
ATOM 2360 O O . PHE A 1 305 ? -4.526 -5.310 -0.323 1.00 94.12 305 PHE A O 1
ATOM 2367 N N . ILE A 1 306 ? -6.543 -4.320 -0.397 1.00 90.88 306 ILE A N 1
ATOM 2368 C CA . ILE A 1 306 ? -6.134 -3.118 0.344 1.00 90.88 306 ILE A CA 1
ATOM 2369 C C . ILE A 1 306 ? -5.569 -3.507 1.715 1.00 90.88 306 ILE A C 1
ATOM 2371 O O . ILE A 1 306 ? -4.529 -3.000 2.114 1.00 90.88 306 ILE A O 1
ATOM 2375 N N . ARG A 1 307 ? -6.214 -4.433 2.431 1.00 86.31 307 ARG A N 1
ATOM 2376 C CA . ARG A 1 307 ? -5.767 -4.865 3.762 1.00 86.31 307 ARG A CA 1
ATOM 2377 C C . ARG A 1 307 ? -4.430 -5.608 3.727 1.00 86.31 307 ARG A C 1
ATOM 2379 O O . ARG A 1 307 ? -3.603 -5.382 4.603 1.00 86.31 307 ARG A O 1
ATOM 2386 N N . LEU A 1 308 ? -4.233 -6.519 2.774 1.00 86.25 308 LEU A N 1
ATOM 2387 C CA . LEU A 1 308 ? -3.002 -7.309 2.682 1.00 86.25 308 LEU A CA 1
ATOM 2388 C C . LEU A 1 308 ? -1.817 -6.483 2.188 1.00 86.25 308 LEU A C 1
ATOM 2390 O O . LEU A 1 308 ? -0.726 -6.621 2.729 1.00 86.25 308 LEU A O 1
ATOM 2394 N N . SER A 1 309 ? -2.041 -5.618 1.203 1.00 87.50 309 SER A N 1
ATOM 2395 C CA . SER A 1 309 ? -0.991 -4.768 0.635 1.00 87.50 309 SER A CA 1
ATOM 2396 C C . SER A 1 309 ? -0.517 -3.675 1.583 1.00 87.50 309 SER A C 1
ATOM 2398 O O . SER A 1 309 ? 0.595 -3.190 1.418 1.00 87.50 309 SER A O 1
ATOM 2400 N N . GLN A 1 310 ? -1.336 -3.288 2.567 1.00 77.31 310 GLN A N 1
ATOM 2401 C CA . GLN A 1 310 ? -1.064 -2.158 3.459 1.00 77.31 310 GLN A CA 1
ATOM 2402 C C . GLN A 1 310 ? -0.608 -2.571 4.866 1.00 77.31 310 GLN A C 1
ATOM 2404 O O . GLN A 1 310 ? -0.945 -1.915 5.853 1.00 77.31 310 GLN A O 1
ATOM 2409 N N . ARG A 1 311 ? 0.097 -3.702 4.990 1.00 65.00 311 ARG A N 1
ATOM 2410 C CA . ARG A 1 311 ? 0.534 -4.219 6.298 1.00 65.00 311 ARG A CA 1
ATOM 2411 C C . ARG A 1 311 ? 1.630 -3.374 6.962 1.00 65.00 311 ARG A C 1
ATOM 2413 O O . ARG A 1 311 ? 1.778 -3.480 8.174 1.00 65.00 311 ARG A O 1
ATOM 2420 N N . THR A 1 312 ? 2.352 -2.531 6.221 1.00 52.97 312 THR A N 1
ATOM 2421 C CA . THR A 1 312 ? 3.395 -1.647 6.775 1.00 52.97 312 THR A CA 1
ATOM 2422 C C . THR A 1 312 ? 2.864 -0.227 7.002 1.00 52.97 312 THR A C 1
ATOM 2424 O O . THR A 1 312 ? 2.017 0.266 6.261 1.00 52.97 312 THR A O 1
ATOM 2427 N N . GLU A 1 313 ? 3.336 0.468 8.031 1.00 42.88 313 GLU A N 1
ATOM 2428 C CA . GLU A 1 313 ? 2.821 1.791 8.425 1.00 42.88 313 GLU A CA 1
ATOM 2429 C C . GLU A 1 313 ? 2.918 2.847 7.298 1.00 42.88 313 GLU A C 1
ATOM 2431 O O . GLU A 1 313 ? 1.978 3.616 7.057 1.00 42.88 313 GLU A O 1
ATOM 2436 N N . GLU A 1 314 ? 4.005 2.787 6.526 1.00 44.66 314 GLU A N 1
ATOM 2437 C CA . GLU A 1 314 ? 4.322 3.653 5.380 1.00 44.66 314 GLU A CA 1
ATOM 2438 C C . GLU A 1 314 ? 3.427 3.398 4.153 1.00 44.66 314 GLU A C 1
ATOM 2440 O O . GLU A 1 314 ? 3.201 4.289 3.336 1.00 44.66 314 GLU A O 1
ATOM 2445 N N . SER A 1 315 ? 2.850 2.196 4.047 1.00 53.09 315 SER A N 1
ATOM 2446 C CA . SER A 1 315 ? 1.975 1.775 2.941 1.00 53.09 315 SER A CA 1
ATOM 2447 C C . SER A 1 315 ? 0.514 2.203 3.104 1.00 53.09 315 SER A C 1
ATOM 2449 O O . SER A 1 315 ? -0.325 1.991 2.215 1.00 53.09 315 SER A O 1
ATOM 2451 N N . SER A 1 316 ? 0.167 2.796 4.249 1.00 54.38 316 SER A N 1
ATOM 2452 C CA . SER A 1 316 ? -1.223 3.025 4.614 1.00 54.38 316 SER A CA 1
ATOM 2453 C C . SER A 1 316 ? -1.876 4.081 3.707 1.00 54.38 316 SER A C 1
ATOM 2455 O O . SER A 1 316 ? -1.783 5.293 3.905 1.00 54.38 316 SER A O 1
ATOM 2457 N N . LYS A 1 317 ? -2.657 3.583 2.738 1.00 71.25 317 LYS A N 1
ATOM 2458 C CA . LYS A 1 317 ? -3.591 4.317 1.863 1.00 71.25 317 LYS A CA 1
ATOM 2459 C C . LYS A 1 317 ? -3.012 4.840 0.540 1.00 71.25 317 LYS A C 1
ATOM 2461 O O . LYS A 1 317 ? -3.477 5.877 0.070 1.00 71.25 317 LYS A O 1
ATOM 2466 N N . ILE A 1 318 ? -2.090 4.129 -0.111 1.00 89.38 318 ILE A N 1
ATOM 2467 C CA . ILE A 1 318 ? -1.668 4.512 -1.474 1.00 89.38 318 ILE A CA 1
ATOM 2468 C C . ILE A 1 318 ? -2.719 4.207 -2.555 1.00 89.38 318 ILE A C 1
ATOM 2470 O O . ILE A 1 318 ? -2.700 4.833 -3.600 1.00 89.38 318 ILE A O 1
ATOM 2474 N N . TRP A 1 319 ? -3.672 3.297 -2.335 1.00 94.06 319 TRP A N 1
ATOM 2475 C CA . TRP A 1 319 ? -4.599 2.867 -3.395 1.00 94.06 319 TRP A CA 1
ATOM 2476 C C . TRP A 1 319 ? -5.795 3.812 -3.584 1.00 94.06 319 TRP A C 1
ATOM 2478 O O . TRP A 1 319 ? -6.473 4.195 -2.622 1.00 94.06 319 TRP A O 1
ATOM 2488 N N . SER A 1 320 ? -6.119 4.126 -4.840 1.00 95.31 320 SER A N 1
ATOM 2489 C CA . SER A 1 320 ? -7.336 4.838 -5.247 1.00 95.31 320 SER A CA 1
ATOM 2490 C C . SER A 1 320 ? -8.092 4.029 -6.297 1.00 95.31 320 SER A C 1
ATOM 2492 O O . SER A 1 320 ? -7.698 3.985 -7.459 1.00 95.31 320 SER A O 1
ATOM 2494 N N . ILE A 1 321 ? -9.173 3.366 -5.879 1.00 96.94 321 ILE A N 1
ATOM 2495 C CA . ILE A 1 321 ? -10.049 2.610 -6.774 1.00 96.94 321 ILE A CA 1
ATOM 2496 C C . ILE A 1 321 ? -10.805 3.588 -7.673 1.00 96.94 321 ILE A C 1
ATOM 2498 O O . ILE A 1 321 ? -11.602 4.382 -7.175 1.00 96.94 321 ILE A O 1
ATOM 2502 N N . VAL A 1 322 ? -10.591 3.492 -8.985 1.00 97.31 322 VAL A N 1
ATOM 2503 C CA . VAL A 1 322 ? -11.312 4.293 -9.980 1.00 97.31 322 VAL A CA 1
ATOM 2504 C C . VAL A 1 322 ? -12.489 3.478 -10.500 1.00 97.31 322 VAL A C 1
ATOM 2506 O O . VAL A 1 322 ? -12.323 2.481 -11.204 1.00 97.31 322 VAL A O 1
ATOM 2509 N N . ARG A 1 323 ? -13.703 3.889 -10.138 1.00 96.31 323 ARG A N 1
ATOM 2510 C CA . ARG A 1 323 ? -14.932 3.153 -10.451 1.00 96.31 323 ARG A CA 1
ATOM 2511 C C . ARG A 1 323 ? -15.400 3.409 -11.868 1.00 96.31 323 ARG A C 1
ATOM 2513 O O . ARG A 1 323 ? -15.918 2.499 -12.503 1.00 96.31 323 ARG A O 1
ATOM 2520 N N . THR A 1 324 ? -15.258 4.640 -12.358 1.00 96.56 324 THR A N 1
ATOM 2521 C CA . THR A 1 324 ? -15.723 5.034 -13.698 1.00 96.56 324 THR A CA 1
ATOM 2522 C C . THR A 1 324 ? -14.746 6.004 -14.366 1.00 96.56 324 THR A C 1
ATOM 2524 O O . THR A 1 324 ? -14.094 6.772 -13.659 1.00 96.56 324 THR A O 1
ATOM 2527 N N . PRO A 1 325 ? -14.683 6.056 -15.710 1.00 94.88 325 PRO A N 1
ATOM 2528 C CA . PRO A 1 325 ? -13.848 7.027 -16.425 1.00 94.88 325 PRO A CA 1
ATOM 2529 C C . PRO A 1 325 ? -14.214 8.494 -16.159 1.00 94.88 325 PRO A C 1
ATOM 2531 O O . PRO A 1 325 ? -13.411 9.390 -16.391 1.00 94.88 325 PRO A O 1
ATOM 2534 N N . THR A 1 326 ? -15.434 8.755 -15.689 1.00 95.12 326 THR A N 1
ATOM 2535 C CA . THR A 1 326 ? -15.938 10.101 -15.381 1.00 95.12 326 THR A CA 1
ATOM 2536 C C . THR A 1 326 ? -15.767 10.485 -13.911 1.00 95.12 326 THR A C 1
ATOM 2538 O O . THR A 1 326 ? -16.290 11.512 -13.485 1.00 95.12 326 THR A O 1
ATOM 2541 N N . GLU A 1 327 ? -15.109 9.651 -13.104 1.00 92.25 327 GLU A N 1
ATOM 2542 C CA . GLU A 1 327 ? -14.925 9.913 -11.680 1.00 92.25 327 GLU A CA 1
ATOM 2543 C C . GLU A 1 327 ? -14.006 11.118 -11.446 1.00 92.25 327 GLU A C 1
ATOM 2545 O O . GLU A 1 327 ? -12.896 11.190 -11.968 1.00 92.25 327 GLU A O 1
ATOM 2550 N N . THR A 1 328 ? -14.472 12.068 -10.634 1.00 88.25 328 THR A N 1
ATOM 2551 C CA . THR A 1 328 ? -13.703 13.252 -10.234 1.00 88.25 328 THR A CA 1
ATOM 2552 C C . THR A 1 328 ? -14.027 13.629 -8.784 1.00 88.25 328 THR A C 1
ATOM 2554 O O . THR A 1 328 ? -15.212 13.657 -8.436 1.00 88.25 328 THR A O 1
ATOM 2557 N N . PRO A 1 329 ? -13.037 13.987 -7.945 1.00 90.38 329 PRO A N 1
ATOM 2558 C CA . PRO A 1 329 ? -11.598 13.996 -8.228 1.00 90.38 329 PRO A CA 1
ATOM 2559 C C . PRO A 1 329 ? -10.983 12.584 -8.213 1.00 90.38 329 PRO A C 1
ATOM 2561 O O . PRO A 1 329 ? -11.404 11.730 -7.433 1.00 90.38 329 PRO A O 1
ATOM 2564 N N . LEU A 1 330 ? -9.965 12.364 -9.049 1.00 91.81 330 LEU A N 1
ATOM 2565 C CA . LEU A 1 330 ? -9.135 11.152 -9.032 1.00 91.81 330 LEU A CA 1
ATOM 2566 C C . LEU A 1 330 ? -8.078 11.233 -7.924 1.00 91.81 330 LEU A C 1
ATOM 2568 O O . LEU A 1 330 ? -7.830 12.306 -7.384 1.00 91.81 330 LEU A O 1
ATOM 2572 N N . GLY A 1 331 ? -7.469 10.101 -7.559 1.00 85.50 331 GLY A N 1
ATOM 2573 C CA . GLY A 1 331 ? -6.437 10.056 -6.513 1.00 85.50 331 GLY A CA 1
ATOM 2574 C C . GLY A 1 331 ? -6.995 10.151 -5.088 1.00 85.50 331 GLY A C 1
ATOM 2575 O O . GLY A 1 331 ? -6.247 10.243 -4.114 1.00 85.50 331 GLY A O 1
ATOM 2576 N N . LYS A 1 332 ? -8.322 10.104 -4.921 1.00 89.12 332 LYS A N 1
ATOM 2577 C CA . LYS A 1 332 ? -8.923 9.976 -3.596 1.00 89.12 332 LYS A CA 1
ATOM 2578 C C . LYS A 1 332 ? -8.655 8.571 -3.058 1.00 89.12 332 LYS A C 1
ATOM 2580 O O . LYS A 1 332 ? -9.144 7.573 -3.590 1.00 89.12 332 LYS A O 1
ATOM 2585 N N . ARG A 1 333 ? -7.895 8.511 -1.968 1.00 87.88 333 ARG A N 1
ATOM 2586 C CA . ARG A 1 333 ? -7.530 7.266 -1.283 1.00 87.88 333 ARG A CA 1
ATOM 2587 C C . ARG A 1 333 ? -8.772 6.477 -0.882 1.00 87.88 333 ARG A C 1
ATOM 2589 O O . ARG A 1 333 ? -9.698 7.020 -0.269 1.00 87.88 333 ARG A O 1
ATOM 2596 N N . THR A 1 334 ? -8.792 5.197 -1.229 1.00 86.69 334 THR A N 1
ATOM 2597 C CA . THR A 1 334 ? -9.932 4.319 -0.956 1.00 86.69 334 THR A CA 1
ATOM 2598 C C . THR A 1 334 ? -9.837 3.718 0.441 1.00 86.69 334 THR A C 1
ATOM 2600 O O . THR A 1 334 ? -8.770 3.317 0.897 1.00 86.69 334 THR A O 1
ATOM 2603 N N . ARG A 1 335 ? -10.973 3.690 1.143 1.00 80.12 335 ARG A N 1
ATOM 2604 C CA . ARG A 1 335 ? -11.115 3.016 2.439 1.00 80.12 335 ARG A CA 1
ATOM 2605 C C . ARG A 1 335 ? -11.481 1.553 2.214 1.00 80.12 335 ARG A C 1
ATOM 2607 O O . ARG A 1 335 ? -12.091 1.227 1.204 1.00 80.12 335 ARG A O 1
ATOM 2614 N N . THR A 1 336 ? -11.187 0.701 3.189 1.00 75.25 336 THR A N 1
ATOM 2615 C CA . THR A 1 336 ? -11.493 -0.736 3.132 1.00 75.25 336 THR A CA 1
ATOM 2616 C C . THR A 1 336 ? -12.989 -1.044 3.056 1.00 75.25 336 THR A C 1
ATOM 2618 O O . THR A 1 336 ? -13.345 -2.062 2.485 1.00 75.25 336 THR A O 1
ATOM 2621 N N . ASN A 1 337 ? -13.886 -0.186 3.549 1.00 77.50 337 ASN A N 1
ATOM 2622 C CA . ASN A 1 337 ? -15.332 -0.407 3.419 1.00 77.50 337 ASN A CA 1
ATOM 2623 C C . ASN A 1 337 ? -15.834 0.103 2.061 1.00 77.50 337 ASN A C 1
ATOM 2625 O O . ASN A 1 337 ? -16.152 1.287 1.910 1.00 77.50 337 ASN A O 1
ATOM 2629 N N . ILE A 1 338 ? -15.890 -0.794 1.076 1.00 87.19 338 ILE A N 1
ATOM 2630 C CA . ILE A 1 338 ? -16.291 -0.494 -0.301 1.00 87.19 338 ILE A CA 1
ATOM 2631 C C . ILE A 1 338 ? -17.722 -0.985 -0.523 1.00 87.19 338 ILE A C 1
ATOM 2633 O O . ILE A 1 338 ? -18.047 -2.138 -0.270 1.00 87.19 338 ILE A O 1
ATOM 2637 N N . SER A 1 339 ? -18.604 -0.102 -0.990 1.00 90.25 339 SER A N 1
ATOM 2638 C CA . SER A 1 339 ? -19.935 -0.512 -1.449 1.00 90.25 339 SER A CA 1
ATOM 2639 C C . SER A 1 339 ? -19.837 -1.194 -2.817 1.00 90.25 339 SER A C 1
ATOM 2641 O O . SER A 1 339 ? -19.024 -0.740 -3.626 1.00 90.25 339 SER A O 1
ATOM 2643 N N . PRO A 1 340 ? -20.687 -2.195 -3.117 1.00 94.94 340 PRO A N 1
ATOM 2644 C CA . PRO A 1 340 ? -20.772 -2.794 -4.446 1.00 94.94 340 PRO A CA 1
ATOM 2645 C C . PRO A 1 340 ? -20.884 -1.741 -5.551 1.00 94.94 340 PRO A C 1
ATOM 2647 O O . PRO A 1 340 ? -21.636 -0.771 -5.427 1.00 94.94 340 PRO A O 1
ATOM 2650 N N . PHE A 1 341 ? -20.126 -1.930 -6.628 1.00 96.25 341 PHE A N 1
ATOM 2651 C CA . PHE A 1 341 ? -20.177 -1.085 -7.815 1.00 96.25 341 PHE A CA 1
ATOM 2652 C C . PHE A 1 341 ? -19.853 -1.913 -9.059 1.00 96.25 341 PHE A C 1
ATOM 2654 O O . PHE A 1 341 ? -19.138 -2.908 -8.981 1.00 96.25 341 PHE A O 1
ATOM 2661 N N . GLN A 1 342 ? -20.366 -1.481 -10.209 1.00 96.75 342 GLN A N 1
ATOM 2662 C CA . GLN A 1 342 ? -19.938 -2.007 -11.500 1.00 96.75 342 GLN A CA 1
ATOM 2663 C C . GLN A 1 342 ? -18.781 -1.154 -12.017 1.00 96.75 342 GLN A C 1
ATOM 2665 O O . GLN A 1 342 ? -18.891 0.074 -12.060 1.00 96.75 342 GLN A O 1
ATOM 2670 N N . SER A 1 343 ? -17.674 -1.792 -12.397 1.00 97.38 343 SER A N 1
ATOM 2671 C CA . SER A 1 343 ? -16.523 -1.077 -12.944 1.00 97.38 343 SER A CA 1
ATOM 2672 C C . SER A 1 343 ? -16.828 -0.536 -14.342 1.00 97.38 343 SER A C 1
ATOM 2674 O O . SER A 1 343 ? -17.249 -1.268 -15.235 1.00 97.38 343 SER A O 1
ATOM 2676 N N . GLY A 1 344 ? -16.554 0.748 -14.560 1.00 97.81 344 GLY A N 1
ATOM 2677 C CA . GLY A 1 344 ? -16.555 1.374 -15.881 1.00 97.81 344 GLY A CA 1
ATOM 2678 C C . GLY A 1 344 ? -15.333 1.011 -16.732 1.00 97.81 344 GLY A C 1
ATOM 2679 O O . GLY A 1 344 ? -15.230 1.484 -17.859 1.00 97.81 344 GLY A O 1
ATOM 2680 N N . PHE A 1 345 ? -14.423 0.189 -16.198 1.00 98.06 345 PHE A N 1
ATOM 2681 C CA . PHE A 1 345 ? -13.218 -0.297 -16.870 1.00 98.06 345 PHE A CA 1
ATOM 2682 C C . PHE A 1 345 ? -13.255 -1.801 -17.178 1.00 98.06 345 PHE A C 1
ATOM 2684 O O . PHE A 1 345 ? -12.225 -2.368 -17.545 1.00 98.06 345 PHE A O 1
ATOM 2691 N N . LEU A 1 346 ? -14.421 -2.453 -17.076 1.00 97.88 346 LEU A N 1
ATOM 2692 C CA . LEU A 1 346 ? -14.585 -3.856 -17.474 1.00 97.88 346 LEU A CA 1
ATOM 2693 C C . LEU A 1 346 ? -14.021 -4.103 -18.882 1.00 97.88 346 LEU A C 1
ATOM 2695 O O . LEU A 1 346 ? -14.371 -3.400 -19.829 1.00 97.88 346 LEU A O 1
ATOM 2699 N N . ASN A 1 347 ? -13.148 -5.106 -19.006 1.00 97.62 347 ASN A N 1
ATOM 2700 C CA . ASN A 1 347 ? -12.470 -5.502 -20.246 1.00 97.62 347 ASN A CA 1
ATOM 2701 C C . ASN A 1 347 ? -11.653 -4.390 -20.931 1.00 97.62 347 ASN A C 1
ATOM 2703 O O . ASN A 1 347 ? -11.395 -4.463 -22.133 1.00 97.62 347 ASN A O 1
ATOM 2707 N N . SER A 1 348 ? -11.254 -3.345 -20.199 1.00 98.06 348 SER A N 1
ATOM 2708 C CA . SER A 1 348 ? -10.412 -2.290 -20.769 1.00 98.06 348 SER A CA 1
ATOM 2709 C C . SER A 1 348 ? -9.044 -2.845 -21.140 1.00 98.06 348 SER A C 1
ATOM 2711 O O . SER A 1 348 ? -8.427 -3.572 -20.363 1.00 98.06 348 SER A O 1
ATOM 2713 N N . SER A 1 349 ? -8.557 -2.477 -22.324 1.00 97.69 349 SER A N 1
ATOM 2714 C CA . SER A 1 349 ? -7.210 -2.831 -22.753 1.00 97.69 349 SER A CA 1
ATOM 2715 C C . SER A 1 349 ? -6.164 -2.012 -21.996 1.00 97.69 349 SER A C 1
ATOM 2717 O O . SER A 1 349 ? -6.438 -0.907 -21.515 1.00 97.69 349 SER A O 1
ATOM 2719 N N . GLN A 1 350 ? -4.930 -2.516 -21.982 1.00 96.19 350 GLN A N 1
ATOM 2720 C CA . GLN A 1 350 ? -3.763 -1.790 -21.480 1.00 96.19 350 GLN A CA 1
ATOM 2721 C C . GLN A 1 350 ? -3.676 -0.379 -22.081 1.00 96.19 350 GLN A C 1
ATOM 2723 O O . GLN A 1 350 ? -3.554 0.591 -21.340 1.00 96.19 350 GLN A O 1
ATOM 2728 N N . SER A 1 351 ? -3.806 -0.240 -23.407 1.00 97.06 351 SER A N 1
ATOM 2729 C CA . SER A 1 351 ? -3.709 1.056 -24.095 1.00 97.06 351 SER A CA 1
ATOM 2730 C C . SER A 1 351 ? -4.741 2.074 -23.607 1.00 97.06 351 SER A C 1
ATOM 2732 O O . SER A 1 351 ? -4.455 3.268 -23.531 1.00 97.06 351 SER A O 1
ATOM 2734 N N . THR A 1 352 ? -5.950 1.615 -23.274 1.00 98.19 352 THR A N 1
ATOM 2735 C CA . THR A 1 352 ? -7.005 2.475 -22.733 1.00 98.19 352 THR A CA 1
ATOM 2736 C C . THR A 1 352 ? -6.647 2.952 -21.329 1.00 98.19 352 THR A C 1
ATOM 2738 O O . THR A 1 352 ? -6.775 4.143 -21.047 1.00 98.19 352 THR A O 1
ATOM 2741 N N . LEU A 1 353 ? -6.157 2.057 -20.465 1.00 98.25 353 LEU A N 1
ATOM 2742 C CA . LEU A 1 353 ? -5.773 2.399 -19.092 1.00 98.25 353 LEU A CA 1
ATOM 2743 C C . LEU A 1 353 ? -4.555 3.330 -19.049 1.00 98.25 353 LEU A C 1
ATOM 2745 O O . LEU A 1 353 ? -4.595 4.348 -18.361 1.00 98.25 353 LEU A O 1
ATOM 2749 N N . THR A 1 354 ? -3.511 3.052 -19.834 1.00 97.12 354 THR A N 1
ATOM 2750 C CA . THR A 1 354 ? -2.314 3.907 -19.902 1.00 97.12 354 THR A CA 1
ATOM 2751 C C . THR A 1 354 ? -2.656 5.299 -20.436 1.00 97.12 354 THR A C 1
ATOM 2753 O O . THR A 1 354 ? -2.238 6.305 -19.860 1.00 97.12 354 THR A O 1
ATOM 2756 N N . THR A 1 355 ? -3.495 5.385 -21.477 1.00 97.44 355 THR A N 1
ATOM 2757 C CA . THR A 1 355 ? -3.995 6.666 -22.003 1.00 97.44 355 THR A CA 1
ATOM 2758 C C . THR A 1 355 ? -4.802 7.418 -20.948 1.00 97.44 355 THR A C 1
ATOM 2760 O O . THR A 1 355 ? -4.612 8.625 -2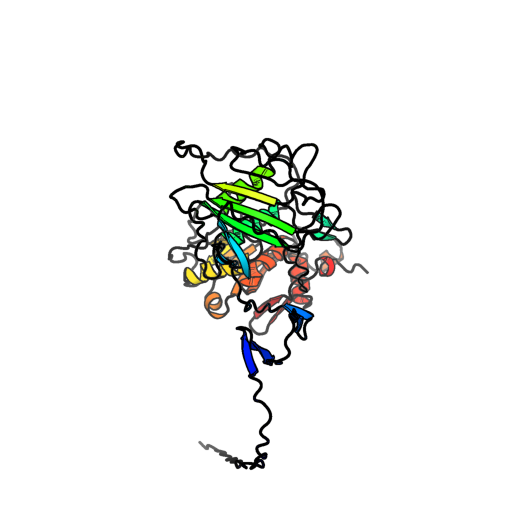0.775 1.00 97.44 355 THR A O 1
ATOM 2763 N N . PHE A 1 356 ? -5.675 6.726 -20.210 1.00 97.62 356 PHE A N 1
ATOM 2764 C CA . PHE A 1 356 ? -6.461 7.325 -19.135 1.00 97.62 356 PHE A CA 1
ATOM 2765 C C . PHE A 1 356 ? -5.557 7.908 -18.041 1.00 97.62 356 PHE A C 1
ATOM 2767 O O . PHE A 1 356 ? -5.656 9.094 -17.750 1.00 97.62 356 PHE A O 1
ATOM 2774 N N . VAL A 1 357 ? -4.619 7.127 -17.499 1.00 97.00 357 VAL A N 1
ATOM 2775 C CA . VAL A 1 357 ? -3.694 7.569 -16.436 1.00 97.00 357 VAL A CA 1
ATOM 2776 C C . VAL A 1 357 ? -2.847 8.770 -16.883 1.00 97.00 357 VAL A C 1
ATOM 2778 O O . VAL A 1 357 ? -2.694 9.747 -16.142 1.00 97.00 357 VAL A O 1
ATOM 2781 N N . ARG A 1 358 ? -2.333 8.753 -18.120 1.00 95.56 358 ARG A N 1
ATOM 2782 C CA . ARG A 1 358 ? -1.488 9.834 -18.657 1.00 95.56 358 ARG A CA 1
ATOM 2783 C C . ARG A 1 358 ? -2.264 11.107 -18.991 1.00 95.56 358 ARG A C 1
ATOM 2785 O O . ARG A 1 358 ? -1.709 12.191 -18.843 1.00 95.56 358 ARG A O 1
ATOM 2792 N N . SER A 1 359 ? -3.525 10.999 -19.407 1.00 95.75 359 SER A N 1
ATOM 2793 C CA . SER A 1 359 ? -4.363 12.157 -19.765 1.00 95.75 359 SER A CA 1
ATOM 2794 C C . SER A 1 359 ? -5.213 12.692 -18.612 1.00 95.75 359 SER A C 1
ATOM 2796 O O . SER A 1 359 ? -5.662 13.837 -18.664 1.00 95.75 359 SER A O 1
ATOM 2798 N N . ALA A 1 360 ? -5.413 11.897 -17.559 1.00 94.50 360 ALA A N 1
ATOM 2799 C CA . ALA A 1 360 ? -6.257 12.250 -16.430 1.00 94.50 360 ALA A CA 1
ATOM 2800 C C . ALA A 1 360 ? -5.799 13.565 -15.765 1.00 94.50 360 ALA A C 1
ATOM 2802 O O . ALA A 1 360 ? -4.594 13.761 -15.537 1.00 94.50 360 ALA A O 1
ATOM 2803 N N . PRO A 1 361 ? -6.732 14.480 -15.442 1.00 91.25 361 PRO A N 1
ATOM 2804 C CA . PRO A 1 361 ? -6.399 15.714 -14.751 1.00 91.25 361 PRO A CA 1
ATOM 2805 C C . PRO A 1 361 ? -5.958 15.411 -13.316 1.00 91.25 361 PRO A C 1
ATOM 2807 O O . PRO A 1 361 ? -6.557 14.589 -12.627 1.00 91.25 361 PRO A O 1
ATOM 2810 N N . GLN A 1 362 ? -4.919 16.108 -12.861 1.00 87.88 362 GLN A N 1
ATOM 2811 C CA . GLN A 1 362 ? -4.529 16.113 -11.452 1.00 87.88 362 GLN A CA 1
ATOM 2812 C C . GLN A 1 362 ? -5.256 17.265 -10.767 1.00 87.88 362 GLN A C 1
ATOM 2814 O O . GLN A 1 362 ? -5.277 18.384 -11.282 1.00 87.88 362 GLN A O 1
ATOM 2819 N N . THR A 1 363 ? -5.869 16.993 -9.622 1.00 85.00 363 THR A N 1
ATOM 2820 C CA . THR A 1 363 ? -6.615 17.991 -8.853 1.00 85.00 363 THR A CA 1
ATOM 2821 C C . THR A 1 363 ? -6.053 18.055 -7.449 1.00 85.00 363 THR A C 1
ATOM 2823 O O . THR A 1 363 ? -6.103 17.056 -6.741 1.00 85.00 363 THR A O 1
ATOM 2826 N N . ASP A 1 364 ? -5.564 19.218 -7.028 1.00 74.75 364 ASP A N 1
ATOM 2827 C CA . ASP A 1 364 ? -5.113 19.455 -5.653 1.00 74.75 364 ASP A CA 1
ATOM 2828 C C . ASP A 1 364 ? -6.269 19.201 -4.656 1.00 74.75 364 ASP A C 1
ATOM 2830 O O . ASP A 1 364 ? -7.391 19.656 -4.916 1.00 74.75 364 ASP A O 1
ATOM 2834 N N . PRO A 1 365 ? -6.072 18.469 -3.538 1.00 80.62 365 PRO A N 1
ATOM 2835 C CA . PRO A 1 365 ? -4.826 17.887 -3.010 1.00 80.62 365 PRO A CA 1
ATOM 2836 C C . PRO A 1 365 ? -4.568 16.417 -3.393 1.00 80.62 365 PRO A C 1
ATOM 2838 O O . PRO A 1 365 ? -3.765 15.736 -2.756 1.00 80.62 365 PRO A O 1
ATOM 2841 N N . TYR A 1 366 ? -5.280 15.888 -4.385 1.00 83.44 366 TYR A N 1
ATOM 2842 C CA . TYR A 1 366 ? -5.268 14.475 -4.758 1.00 83.44 366 TYR A CA 1
ATOM 2843 C C . TYR A 1 366 ? -4.302 14.203 -5.921 1.00 83.44 366 TYR A C 1
ATOM 2845 O O . TYR A 1 366 ? -4.707 14.092 -7.080 1.00 83.44 366 TYR A O 1
ATOM 2853 N N . TYR A 1 367 ? -3.013 14.087 -5.594 1.00 89.44 367 TYR A N 1
ATOM 2854 C CA . TYR A 1 367 ? -1.975 13.674 -6.543 1.00 89.44 367 TYR A CA 1
ATOM 2855 C C . TYR A 1 367 ? -1.890 12.145 -6.640 1.00 89.44 367 TYR A C 1
ATOM 2857 O O . TYR A 1 367 ? -2.058 11.431 -5.640 1.00 89.44 367 TYR A O 1
ATOM 2865 N N . PHE A 1 368 ? -1.634 11.647 -7.848 1.00 93.94 368 PHE A N 1
ATOM 2866 C CA . PHE A 1 368 ? -1.493 10.220 -8.146 1.00 93.94 368 PHE A CA 1
ATOM 2867 C C . PHE A 1 368 ? -0.356 9.954 -9.140 1.00 93.94 368 PHE A C 1
ATOM 2869 O O . PHE A 1 368 ? -0.050 10.830 -9.950 1.00 93.94 368 PHE A O 1
ATOM 2876 N N . SER A 1 369 ? 0.219 8.749 -9.118 1.00 94.75 369 SER A N 1
ATOM 2877 C CA . SER A 1 369 ? 1.299 8.390 -10.038 1.00 94.75 369 SER A CA 1
ATOM 2878 C C . SER A 1 369 ? 0.801 8.351 -11.477 1.00 94.75 369 SER A C 1
ATOM 2880 O O . SER A 1 369 ? -0.201 7.713 -11.810 1.00 94.75 369 SER A O 1
ATOM 2882 N N . ARG A 1 370 ? 1.515 9.060 -12.356 1.00 95.44 370 ARG A N 1
ATOM 2883 C CA . ARG A 1 370 ? 1.324 8.976 -13.815 1.00 95.44 370 ARG A CA 1
ATOM 2884 C C . ARG A 1 370 ? 2.141 7.862 -14.454 1.00 95.44 370 ARG A C 1
ATOM 2886 O O . ARG A 1 370 ? 1.984 7.625 -15.654 1.00 95.44 370 ARG A O 1
ATOM 2893 N N . ASN A 1 371 ? 3.019 7.248 -13.671 1.00 95.62 371 ASN A N 1
ATOM 2894 C CA . ASN A 1 371 ? 3.978 6.267 -14.138 1.00 95.62 371 ASN A CA 1
ATOM 2895 C C . ASN A 1 371 ? 3.624 4.872 -13.640 1.00 95.62 371 ASN A C 1
ATOM 2897 O O . ASN A 1 371 ? 3.964 3.923 -14.321 1.00 95.62 371 ASN A O 1
ATOM 2901 N N . THR A 1 372 ? 2.878 4.739 -12.543 1.00 96.88 372 THR A N 1
ATOM 2902 C CA . THR A 1 372 ? 2.484 3.441 -11.996 1.00 96.88 372 THR A CA 1
ATOM 2903 C C . THR A 1 372 ? 0.988 3.391 -11.708 1.00 96.88 372 THR A C 1
ATOM 2905 O O . THR A 1 372 ? 0.414 4.305 -11.113 1.00 96.88 372 THR A O 1
ATOM 2908 N N . PHE A 1 373 ? 0.335 2.304 -12.116 1.00 98.12 373 PHE A N 1
ATOM 2909 C CA . PHE A 1 373 ? -1.055 2.010 -11.765 1.00 98.12 373 PHE A CA 1
ATOM 2910 C C . PHE A 1 373 ? -1.264 0.514 -11.523 1.00 98.12 373 PHE A C 1
ATOM 2912 O O . PHE A 1 373 ? -0.450 -0.315 -11.915 1.00 98.12 373 PHE A O 1
ATOM 2919 N N . ALA A 1 374 ? -2.367 0.164 -10.867 1.00 98.38 374 ALA A N 1
ATOM 2920 C CA . ALA A 1 374 ? -2.707 -1.210 -10.518 1.00 98.38 374 ALA A CA 1
ATOM 2921 C C . ALA A 1 374 ? -3.974 -1.683 -11.243 1.00 98.38 374 ALA A C 1
ATOM 2923 O O . ALA A 1 374 ? -4.898 -0.904 -11.492 1.00 98.38 374 ALA A O 1
ATOM 2924 N N . VAL A 1 375 ? -4.041 -2.975 -11.553 1.00 98.69 375 VAL A N 1
ATOM 2925 C CA . VAL A 1 375 ? -5.184 -3.624 -12.200 1.00 98.69 375 VAL A CA 1
ATOM 2926 C C . VAL A 1 375 ? -5.564 -4.884 -11.432 1.00 98.69 375 VAL A C 1
ATOM 2928 O O . VAL A 1 375 ? -4.752 -5.791 -11.257 1.00 98.69 375 VAL A O 1
ATOM 2931 N N . LEU A 1 376 ? -6.822 -4.932 -10.998 1.00 98.56 376 LEU A N 1
ATOM 2932 C CA . LEU A 1 376 ? -7.483 -6.131 -10.502 1.00 98.56 376 LEU A CA 1
ATOM 2933 C C . LEU A 1 376 ? -8.273 -6.759 -11.655 1.00 98.56 376 LEU A C 1
ATOM 2935 O O . LEU A 1 376 ? -9.232 -6.165 -12.161 1.00 98.56 376 LEU A O 1
ATOM 2939 N N . ASP A 1 377 ? -7.854 -7.943 -12.081 1.00 98.19 377 ASP A N 1
ATOM 2940 C CA . ASP A 1 377 ? -8.447 -8.693 -13.186 1.00 98.19 377 ASP A CA 1
ATOM 2941 C C . ASP A 1 377 ? -9.037 -10.026 -12.706 1.00 98.19 377 ASP A C 1
ATOM 2943 O O . ASP A 1 377 ? -9.131 -10.282 -11.508 1.00 98.19 377 ASP A O 1
ATOM 2947 N N . ALA A 1 378 ? -9.487 -10.880 -13.628 1.00 97.69 378 ALA A N 1
ATOM 2948 C CA . ALA A 1 378 ? -10.118 -12.148 -13.258 1.00 97.69 378 ALA A CA 1
ATOM 2949 C C . ALA A 1 378 ? -9.193 -13.039 -12.404 1.00 97.69 378 ALA A C 1
ATOM 2951 O O . ALA A 1 378 ? -9.650 -13.651 -11.440 1.00 97.69 378 ALA A O 1
ATOM 2952 N N . ARG A 1 379 ? -7.884 -13.037 -12.698 1.00 97.56 379 ARG A N 1
ATOM 2953 C CA . ARG A 1 379 ? -6.878 -13.796 -11.940 1.00 97.56 379 ARG A CA 1
ATOM 2954 C C . ARG A 1 379 ? -6.654 -13.238 -10.536 1.00 97.56 379 ARG A C 1
ATOM 2956 O O . ARG A 1 379 ? -6.232 -13.979 -9.657 1.00 97.56 379 ARG A O 1
ATOM 2963 N N . SER A 1 380 ? -6.980 -11.970 -10.279 1.00 97.81 380 SER A N 1
ATOM 2964 C CA . SER A 1 380 ? -6.874 -11.390 -8.934 1.00 97.81 380 SER A CA 1
ATOM 2965 C C . SER A 1 380 ? -7.746 -12.084 -7.891 1.00 97.81 380 SER A C 1
ATOM 2967 O O . SER A 1 380 ? -7.433 -12.029 -6.704 1.00 97.81 380 SER A O 1
ATOM 2969 N N . ILE A 1 381 ? -8.835 -12.725 -8.318 1.00 93.38 381 ILE A N 1
ATOM 2970 C CA . ILE A 1 381 ? -9.743 -13.458 -7.431 1.00 93.38 381 ILE A CA 1
ATOM 2971 C C . ILE A 1 381 ? -9.123 -14.798 -7.026 1.00 93.38 381 ILE A C 1
ATOM 2973 O O . ILE A 1 381 ? -9.168 -15.166 -5.854 1.00 93.38 381 ILE A O 1
ATOM 2977 N N . GLU A 1 382 ? -8.553 -15.509 -7.997 1.00 93.12 382 GLU A N 1
ATOM 2978 C CA . GLU A 1 382 ? -8.033 -16.869 -7.830 1.00 93.12 382 GLU A CA 1
ATOM 2979 C C . GLU A 1 382 ? -6.657 -16.857 -7.161 1.00 93.12 382 GLU A C 1
ATOM 2981 O O . GLU A 1 382 ? -6.451 -17.524 -6.149 1.00 93.12 382 GLU A O 1
ATOM 2986 N N . ASP A 1 383 ? -5.751 -16.023 -7.671 1.00 95.44 383 ASP A N 1
ATOM 2987 C CA . ASP A 1 383 ? -4.341 -16.036 -7.277 1.00 95.44 383 ASP A CA 1
ATOM 2988 C C . ASP A 1 383 ? -4.049 -15.094 -6.097 1.00 95.44 383 ASP A C 1
ATOM 2990 O O . ASP A 1 383 ? -2.934 -15.072 -5.585 1.00 95.44 383 ASP A O 1
ATOM 2994 N N . GLN A 1 384 ? -5.016 -14.261 -5.689 1.00 96.69 384 GLN A N 1
ATOM 2995 C CA . GLN A 1 384 ? -4.798 -13.144 -4.754 1.00 96.69 384 GLN A CA 1
ATOM 2996 C C . GLN A 1 384 ? -3.647 -12.221 -5.196 1.00 96.69 384 GLN A C 1
ATOM 2998 O O . GLN A 1 384 ? -2.813 -11.780 -4.397 1.00 96.69 384 GLN A O 1
ATOM 3003 N N . THR A 1 385 ? -3.603 -11.927 -6.497 1.00 98.00 385 THR A N 1
ATOM 3004 C CA . THR A 1 385 ? -2.579 -11.084 -7.125 1.00 98.00 385 THR A CA 1
ATOM 3005 C C . THR A 1 385 ? -3.163 -9.821 -7.740 1.00 98.00 385 THR A C 1
ATOM 3007 O O . THR A 1 385 ? -4.327 -9.764 -8.124 1.00 98.00 385 THR A O 1
ATOM 3010 N N . VAL A 1 386 ? -2.345 -8.789 -7.886 1.00 98.31 386 VAL A N 1
ATOM 3011 C CA . VAL A 1 386 ? -2.658 -7.559 -8.618 1.00 98.31 386 VAL A CA 1
ATOM 3012 C C . VAL A 1 386 ? -1.626 -7.370 -9.721 1.00 98.31 386 VAL A C 1
ATOM 3014 O O . VAL A 1 386 ? -0.460 -7.704 -9.535 1.00 98.31 386 VAL A O 1
ATOM 3017 N N . VAL A 1 387 ? -2.030 -6.833 -10.869 1.00 98.62 387 VAL A N 1
ATOM 3018 C CA . VAL A 1 387 ? -1.082 -6.464 -11.926 1.00 98.62 387 VAL A CA 1
ATOM 3019 C C . VAL A 1 387 ? -0.674 -5.009 -11.731 1.00 98.62 387 VAL A C 1
ATOM 3021 O O . VAL A 1 387 ? -1.522 -4.118 -11.771 1.00 98.62 387 VAL A O 1
ATOM 3024 N N . LEU A 1 388 ? 0.610 -4.763 -11.506 1.00 98.19 388 LEU A N 1
ATOM 3025 C CA . LEU A 1 388 ? 1.199 -3.431 -11.434 1.00 98.19 388 LEU A CA 1
ATOM 3026 C C . LEU A 1 388 ? 1.773 -3.077 -12.800 1.00 98.19 388 LEU A C 1
ATOM 3028 O O . LEU A 1 388 ? 2.645 -3.780 -13.292 1.00 98.19 388 LEU A O 1
ATOM 3032 N N . TRP A 1 389 ? 1.294 -1.993 -13.394 1.00 98.25 389 TRP A N 1
ATOM 3033 C CA . TRP A 1 389 ? 1.829 -1.433 -14.628 1.00 98.25 389 TRP A CA 1
ATOM 3034 C C . TRP A 1 389 ? 2.727 -0.254 -14.295 1.00 98.25 389 TRP A C 1
ATOM 3036 O O . TRP A 1 389 ? 2.282 0.647 -13.587 1.00 98.25 389 TRP A O 1
ATOM 3046 N N . THR A 1 390 ? 3.942 -0.235 -14.837 1.00 97.12 390 THR A N 1
ATOM 3047 C CA . THR A 1 390 ? 4.913 0.846 -14.657 1.00 97.12 390 THR A CA 1
ATOM 3048 C C . THR A 1 390 ? 5.430 1.364 -15.998 1.00 97.12 390 THR A C 1
ATOM 3050 O O . THR A 1 390 ? 5.597 0.607 -16.955 1.00 97.12 390 THR A O 1
ATOM 3053 N N . TYR A 1 391 ? 5.638 2.669 -16.075 1.00 95.81 391 TYR A N 1
ATOM 3054 C CA . TYR A 1 391 ? 6.141 3.397 -17.226 1.00 95.81 391 TYR A CA 1
ATOM 3055 C C . TYR A 1 391 ? 7.654 3.540 -17.114 1.00 95.81 391 TYR A C 1
ATOM 3057 O O . TYR A 1 391 ? 8.157 4.088 -16.133 1.00 95.81 391 TYR A O 1
ATOM 3065 N N . LEU A 1 392 ? 8.362 3.100 -18.147 1.00 94.12 392 LEU A N 1
ATOM 3066 C CA . LEU A 1 392 ? 9.814 3.101 -18.201 1.00 94.12 392 LEU A CA 1
ATOM 3067 C C . LEU A 1 392 ? 10.297 3.963 -19.348 1.00 94.12 392 LEU A C 1
ATOM 3069 O O . LEU A 1 392 ? 9.777 3.896 -20.464 1.00 94.12 392 LEU A O 1
ATOM 3073 N N . GLU A 1 393 ? 11.341 4.726 -19.061 1.00 92.25 393 GLU A N 1
ATOM 3074 C CA . GLU A 1 393 ? 12.145 5.396 -20.071 1.00 92.25 393 GLU A CA 1
ATOM 3075 C C . GLU A 1 393 ? 13.530 4.754 -20.050 1.00 92.25 393 GLU A C 1
ATOM 3077 O O . GLU A 1 393 ? 14.144 4.615 -18.989 1.00 92.25 393 GLU A O 1
ATOM 3082 N N . SER A 1 394 ? 14.000 4.330 -21.216 1.00 90.31 394 SER A N 1
ATOM 3083 C CA . SER A 1 394 ? 15.333 3.764 -21.409 1.00 90.31 394 SER A CA 1
ATOM 3084 C C . SER A 1 394 ? 15.976 4.372 -22.650 1.00 90.31 394 SER A C 1
ATOM 3086 O O . SER A 1 394 ? 15.289 4.878 -23.540 1.00 90.31 394 SER A O 1
ATOM 3088 N N . MET A 1 395 ? 17.303 4.340 -22.716 1.00 90.75 395 MET A N 1
ATOM 3089 C CA . MET A 1 395 ? 18.033 4.693 -23.930 1.00 90.75 395 MET A CA 1
ATOM 3090 C C . MET A 1 395 ? 18.307 3.434 -24.755 1.00 90.75 395 MET A C 1
ATOM 3092 O O . MET A 1 395 ? 18.556 2.377 -24.173 1.00 90.75 395 MET A O 1
ATOM 3096 N N . PRO A 1 396 ? 18.317 3.526 -26.098 1.00 88.69 396 PRO A N 1
ATOM 3097 C CA . PRO A 1 396 ? 18.904 2.489 -26.937 1.00 88.69 396 PRO A CA 1
ATOM 3098 C C . PRO A 1 396 ? 20.316 2.143 -26.448 1.00 88.69 396 PRO A C 1
ATOM 3100 O O . PRO A 1 396 ? 21.077 3.045 -26.081 1.00 88.69 396 PRO A O 1
ATOM 3103 N N . ALA A 1 397 ? 20.660 0.854 -26.444 1.00 85.44 397 ALA A N 1
ATOM 3104 C CA . ALA A 1 397 ? 21.921 0.359 -25.889 1.00 85.44 397 ALA A CA 1
ATOM 3105 C C . ALA A 1 397 ? 23.144 1.078 -26.485 1.00 85.44 397 ALA A C 1
ATOM 3107 O O . ALA A 1 397 ? 24.072 1.424 -25.760 1.00 85.44 397 ALA A O 1
ATOM 3108 N N . GLU A 1 398 ? 23.099 1.411 -27.780 1.00 86.19 398 GLU A N 1
ATOM 3109 C CA . GLU A 1 398 ? 24.195 2.088 -28.479 1.00 86.19 398 GLU A CA 1
ATOM 3110 C C . GLU A 1 398 ? 24.466 3.507 -27.953 1.00 86.19 398 GLU A C 1
ATOM 3112 O O . GLU A 1 398 ? 25.576 4.014 -28.085 1.00 86.19 398 GLU A O 1
ATOM 3117 N N . LEU A 1 399 ? 23.453 4.168 -27.385 1.00 83.81 399 LEU A N 1
ATOM 3118 C CA . LEU A 1 399 ? 23.562 5.519 -26.825 1.00 83.81 399 LEU A CA 1
ATOM 3119 C C . LEU A 1 399 ? 23.830 5.492 -25.323 1.00 83.81 399 LEU A C 1
ATOM 3121 O O . LEU A 1 399 ? 24.551 6.354 -24.819 1.00 83.81 399 LEU A O 1
ATOM 3125 N N . ALA A 1 400 ? 23.297 4.484 -24.626 1.00 80.31 400 ALA A N 1
ATOM 3126 C CA . ALA A 1 400 ? 23.590 4.246 -23.218 1.00 80.31 400 ALA A CA 1
ATOM 3127 C C . ALA A 1 400 ? 25.100 4.040 -22.992 1.00 80.31 400 ALA A C 1
ATOM 3129 O O . ALA A 1 400 ? 25.664 4.647 -22.086 1.00 80.31 400 ALA A O 1
ATOM 3130 N N . GLU A 1 401 ? 25.777 3.289 -23.871 1.00 81.50 401 GLU A N 1
ATOM 3131 C CA . GLU A 1 401 ? 27.234 3.066 -23.817 1.00 81.50 401 GLU A CA 1
ATOM 3132 C C . GLU A 1 401 ? 28.067 4.350 -23.983 1.00 81.50 401 GLU A C 1
ATOM 3134 O O . GLU A 1 401 ? 29.184 4.447 -23.476 1.00 81.50 401 GLU A O 1
ATOM 3139 N N . ILE A 1 402 ? 27.532 5.350 -24.687 1.00 86.19 402 ILE A N 1
ATOM 3140 C CA . ILE A 1 402 ? 28.204 6.635 -24.931 1.00 86.19 402 ILE A CA 1
ATOM 3141 C C . ILE A 1 402 ? 27.947 7.616 -23.768 1.00 86.19 402 ILE A C 1
ATOM 3143 O O . ILE A 1 402 ? 28.621 8.641 -23.656 1.00 86.19 402 ILE A O 1
ATOM 3147 N N . GLY A 1 403 ? 26.998 7.301 -22.878 1.00 81.56 403 GLY A N 1
ATOM 3148 C CA . GLY A 1 403 ? 26.586 8.167 -21.773 1.00 81.56 403 GLY A CA 1
ATOM 3149 C C . GLY A 1 403 ? 25.828 9.420 -22.224 1.00 81.56 403 GLY A C 1
ATOM 3150 O O . GLY A 1 403 ? 25.710 10.375 -21.455 1.00 81.56 403 GLY A O 1
ATOM 3151 N N . GLU A 1 404 ? 25.330 9.451 -23.466 1.00 85.12 404 GLU A N 1
ATOM 3152 C CA . GLU A 1 404 ? 24.585 10.587 -24.012 1.00 85.12 404 GLU A CA 1
ATOM 3153 C C . GLU A 1 404 ? 23.078 10.310 -23.940 1.00 85.12 404 GLU A C 1
ATOM 3155 O O . GLU A 1 404 ? 22.546 9.458 -24.653 1.00 85.12 404 GLU A O 1
ATOM 3160 N N . TRP A 1 405 ? 22.377 11.039 -23.067 1.00 86.06 405 TRP A N 1
ATOM 3161 C CA . TRP A 1 405 ? 20.917 11.000 -22.994 1.00 86.06 405 TRP A CA 1
ATOM 3162 C C . TRP A 1 405 ? 20.309 11.872 -24.096 1.00 86.06 405 TRP A C 1
ATOM 3164 O O . TRP A 1 405 ? 20.519 13.087 -24.125 1.00 86.06 405 TRP A O 1
ATOM 3174 N N . ASP A 1 406 ? 19.527 11.255 -24.980 1.00 89.19 406 ASP A N 1
ATOM 3175 C CA . ASP A 1 406 ? 18.842 11.916 -26.090 1.00 89.19 406 ASP A CA 1
ATOM 3176 C C . ASP A 1 406 ? 17.329 11.703 -25.951 1.00 89.19 406 ASP A C 1
ATOM 3178 O O . ASP A 1 406 ? 16.798 10.627 -26.234 1.00 89.19 406 ASP A O 1
ATOM 3182 N N . GLU A 1 407 ? 16.629 12.755 -25.517 1.00 90.25 407 GLU A N 1
ATOM 3183 C CA . GLU A 1 407 ? 15.173 12.761 -25.313 1.00 90.25 407 GLU A CA 1
ATOM 3184 C C . GLU A 1 407 ? 14.378 12.382 -26.570 1.00 90.25 407 GLU A C 1
ATOM 3186 O O . GLU A 1 407 ? 13.269 11.862 -26.451 1.00 90.25 407 GLU A O 1
ATOM 3191 N N . GLU A 1 408 ? 14.910 12.625 -27.773 1.00 93.06 408 GLU A N 1
ATOM 3192 C CA . GLU A 1 408 ? 14.229 12.274 -29.026 1.00 93.06 408 GLU A CA 1
ATOM 3193 C C . GLU A 1 408 ? 14.371 10.788 -29.366 1.00 93.06 408 GLU A C 1
ATOM 3195 O O . GLU A 1 408 ? 13.572 10.246 -30.133 1.00 93.06 408 GLU A O 1
ATOM 3200 N N . LYS A 1 409 ? 15.380 10.125 -28.793 1.00 91.44 409 LYS A N 1
ATOM 3201 C CA . LYS A 1 409 ? 15.682 8.710 -29.032 1.00 91.44 409 LYS A CA 1
ATOM 3202 C C . LYS A 1 409 ? 15.326 7.806 -27.861 1.00 91.44 409 LYS A C 1
ATOM 3204 O O . LYS A 1 409 ? 15.493 6.592 -27.986 1.00 91.44 409 LYS A O 1
ATOM 3209 N N . LYS A 1 410 ? 14.834 8.360 -26.750 1.00 92.94 410 LYS A N 1
ATOM 3210 C CA . LYS A 1 410 ? 14.413 7.555 -25.607 1.00 92.94 410 LYS A CA 1
ATOM 3211 C C . LYS A 1 410 ? 13.311 6.578 -26.010 1.00 92.94 410 LYS A C 1
ATOM 3213 O O . LYS A 1 410 ? 12.339 6.926 -26.686 1.00 92.94 410 LYS A O 1
ATOM 3218 N N . ILE A 1 411 ? 13.473 5.340 -25.577 1.00 92.75 411 ILE A N 1
ATOM 3219 C CA . ILE A 1 411 ? 12.488 4.282 -25.725 1.00 92.75 411 ILE A CA 1
ATOM 3220 C C . ILE A 1 411 ? 11.576 4.354 -24.511 1.00 92.75 411 ILE A C 1
ATOM 3222 O O . ILE A 1 411 ? 12.024 4.391 -23.365 1.00 92.75 411 ILE A O 1
ATOM 3226 N N . VAL A 1 412 ? 10.279 4.387 -24.786 1.00 92.19 412 VAL A N 1
ATOM 3227 C CA . VAL A 1 412 ? 9.241 4.445 -23.770 1.00 92.19 412 VAL A CA 1
ATOM 3228 C C . VAL A 1 412 ? 8.421 3.173 -23.843 1.00 92.19 412 VAL A C 1
ATOM 3230 O O . VAL A 1 412 ? 7.836 2.873 -24.885 1.00 92.19 412 VAL A O 1
ATOM 3233 N N . GLU A 1 413 ? 8.329 2.461 -22.728 1.00 95.19 413 GLU A N 1
ATOM 3234 C CA . GLU A 1 413 ? 7.520 1.252 -22.633 1.00 95.19 413 GLU A CA 1
ATOM 3235 C C . GLU A 1 413 ? 6.737 1.182 -21.323 1.00 95.19 413 GLU A C 1
ATOM 3237 O O . GLU A 1 413 ? 7.091 1.794 -20.319 1.00 95.19 413 GLU A O 1
ATOM 3242 N N . TRP A 1 414 ? 5.632 0.441 -21.351 1.00 96.31 414 TRP A N 1
ATOM 3243 C CA . TRP A 1 414 ? 4.900 0.059 -20.151 1.00 96.31 414 TRP A CA 1
ATOM 3244 C C . TRP A 1 414 ? 5.181 -1.409 -19.880 1.00 96.31 414 TRP A C 1
ATOM 3246 O O . TRP A 1 414 ? 4.906 -2.238 -20.748 1.00 96.31 414 TRP A O 1
ATOM 3256 N N . ARG A 1 415 ? 5.668 -1.723 -18.682 1.00 96.88 415 ARG A N 1
ATOM 3257 C CA . ARG A 1 415 ? 5.842 -3.102 -18.221 1.00 96.88 415 ARG A CA 1
ATOM 3258 C C . ARG A 1 415 ? 4.854 -3.441 -17.129 1.00 96.88 415 ARG A C 1
ATOM 3260 O O . ARG A 1 415 ? 4.459 -2.563 -16.360 1.00 96.88 415 ARG A O 1
ATOM 3267 N N . ASP A 1 416 ? 4.472 -4.708 -17.068 1.00 97.38 416 ASP A N 1
ATOM 3268 C CA . ASP A 1 416 ? 3.594 -5.231 -16.039 1.00 97.38 416 ASP A CA 1
ATOM 3269 C C . ASP A 1 416 ? 4.256 -6.296 -15.172 1.00 97.38 416 ASP A C 1
ATOM 3271 O O . ASP A 1 416 ? 5.072 -7.093 -15.628 1.00 97.38 416 ASP A O 1
ATOM 3275 N N . PHE A 1 417 ? 3.863 -6.302 -13.903 1.00 97.81 417 PHE A N 1
ATOM 3276 C CA . PHE A 1 417 ? 4.254 -7.299 -12.921 1.00 97.81 417 PHE A CA 1
ATOM 3277 C C . PHE A 1 417 ? 3.008 -7.781 -12.192 1.00 97.81 417 PHE A C 1
ATOM 3279 O O . PHE A 1 417 ? 2.313 -6.990 -11.550 1.00 97.81 417 PHE A O 1
ATOM 3286 N N . ARG A 1 418 ? 2.713 -9.081 -12.254 1.00 98.38 418 ARG A N 1
ATOM 3287 C CA . ARG A 1 418 ? 1.674 -9.680 -11.411 1.00 98.38 418 ARG A CA 1
ATOM 3288 C C . ARG A 1 418 ? 2.259 -9.975 -10.040 1.00 98.38 418 ARG A C 1
ATOM 3290 O O . ARG A 1 418 ? 3.142 -10.807 -9.924 1.00 98.38 418 ARG A O 1
ATOM 3297 N N . VAL A 1 419 ? 1.766 -9.314 -9.004 1.00 96.38 419 VAL A N 1
ATOM 3298 C CA . VAL A 1 419 ? 2.336 -9.359 -7.652 1.00 96.38 419 VAL A CA 1
ATOM 3299 C C . VAL A 1 419 ? 1.289 -9.851 -6.664 1.00 96.38 419 VAL A C 1
ATOM 3301 O O . VAL A 1 419 ? 0.122 -9.474 -6.755 1.00 96.38 419 VAL A O 1
ATOM 3304 N N . GLU A 1 420 ? 1.691 -10.663 -5.689 1.00 95.56 420 GLU A N 1
ATOM 3305 C CA . GLU A 1 420 ? 0.826 -11.031 -4.564 1.00 95.56 420 GLU A CA 1
ATOM 3306 C C . GLU A 1 420 ? 0.319 -9.788 -3.823 1.00 95.56 420 GLU A C 1
ATOM 3308 O O . GLU A 1 420 ? 1.057 -8.818 -3.611 1.00 95.56 420 GLU A O 1
ATOM 3313 N N . PHE A 1 421 ? -0.934 -9.817 -3.362 1.00 94.44 421 PHE A N 1
ATOM 3314 C CA . PHE A 1 421 ? -1.517 -8.692 -2.630 1.00 94.44 421 PHE A CA 1
ATOM 3315 C C . PHE A 1 421 ? -0.651 -8.237 -1.452 1.00 94.44 421 PHE A C 1
ATOM 3317 O O . PHE A 1 421 ? -0.509 -7.038 -1.247 1.00 94.44 421 PHE A O 1
ATOM 3324 N N . SER A 1 422 ? -0.038 -9.163 -0.711 1.00 89.94 422 SER A N 1
ATOM 3325 C CA . SER A 1 422 ? 0.824 -8.874 0.445 1.00 89.94 422 SER A CA 1
ATOM 3326 C C . SER A 1 422 ? 2.116 -8.119 0.099 1.00 89.94 422 SER A C 1
ATOM 3328 O O . SER A 1 422 ? 2.692 -7.483 0.979 1.00 89.94 422 SER A O 1
ATOM 3330 N N . LYS A 1 423 ? 2.569 -8.169 -1.159 1.00 90.25 423 LYS A N 1
ATOM 3331 C CA . LYS A 1 423 ? 3.821 -7.551 -1.632 1.00 90.25 423 LYS A CA 1
ATOM 3332 C C . LYS A 1 423 ? 3.592 -6.326 -2.517 1.00 90.25 423 LYS A C 1
ATOM 3334 O O . LYS A 1 423 ? 4.510 -5.538 -2.722 1.00 90.25 423 LYS A O 1
ATOM 3339 N N . ALA A 1 424 ? 2.364 -6.121 -2.994 1.00 93.25 424 ALA A N 1
ATOM 3340 C CA . ALA A 1 424 ? 2.031 -5.092 -3.973 1.00 93.25 424 ALA A CA 1
ATOM 3341 C C . ALA A 1 424 ? 2.478 -3.671 -3.588 1.00 93.25 424 ALA A C 1
ATOM 3343 O O . ALA A 1 424 ? 3.045 -2.972 -4.421 1.00 93.25 424 ALA A O 1
ATOM 3344 N N . CYS A 1 425 ? 2.252 -3.226 -2.345 1.00 89.50 425 CYS A N 1
ATOM 3345 C CA . CYS A 1 425 ? 2.642 -1.863 -1.963 1.00 89.50 425 CYS A CA 1
ATOM 3346 C C . CYS A 1 425 ? 4.162 -1.688 -1.890 1.00 89.50 425 CYS A C 1
ATOM 3348 O O . CYS A 1 425 ? 4.672 -0.631 -2.250 1.00 89.50 425 CYS A O 1
ATOM 3350 N N . TRP A 1 426 ? 4.878 -2.713 -1.432 1.00 86.88 426 TRP A N 1
ATOM 3351 C CA . TRP A 1 426 ? 6.335 -2.678 -1.378 1.00 86.88 426 TRP A CA 1
ATOM 3352 C C . TRP A 1 426 ? 6.929 -2.604 -2.790 1.00 86.88 426 TRP A C 1
ATOM 3354 O O . TRP A 1 426 ? 7.760 -1.741 -3.057 1.00 86.88 426 TRP A O 1
ATOM 3364 N N . VAL A 1 427 ? 6.416 -3.417 -3.724 1.00 91.56 427 VAL A N 1
ATOM 3365 C CA . VAL A 1 427 ? 6.849 -3.375 -5.132 1.00 91.56 427 VAL A CA 1
ATOM 3366 C C . VAL A 1 427 ? 6.557 -2.013 -5.763 1.00 91.56 427 VAL A C 1
ATOM 3368 O O . VAL A 1 427 ? 7.405 -1.481 -6.469 1.00 91.56 427 VAL A O 1
ATOM 3371 N N . VAL A 1 428 ? 5.402 -1.399 -5.473 1.00 92.69 428 VAL A N 1
ATOM 3372 C CA . VAL A 1 428 ? 5.124 -0.017 -5.907 1.00 92.69 428 VAL A CA 1
ATOM 3373 C C . VAL A 1 428 ? 6.192 0.956 -5.410 1.00 92.69 428 VAL A C 1
ATOM 3375 O O . VAL A 1 428 ? 6.605 1.817 -6.178 1.00 92.69 428 VAL A O 1
ATOM 3378 N N . GLY A 1 429 ? 6.634 0.833 -4.154 1.00 88.31 429 GLY A N 1
ATOM 3379 C CA . GLY A 1 429 ? 7.690 1.683 -3.601 1.00 88.31 429 GLY A CA 1
ATOM 3380 C C . GLY A 1 429 ? 8.965 1.628 -4.443 1.00 88.31 429 GLY A C 1
ATOM 3381 O O . GLY A 1 429 ? 9.455 2.668 -4.876 1.00 88.31 429 GLY A O 1
ATOM 3382 N N . LEU A 1 430 ? 9.430 0.419 -4.769 1.00 88.75 430 LEU A N 1
ATOM 3383 C CA . LEU A 1 430 ? 10.607 0.230 -5.623 1.00 88.75 430 LEU A CA 1
ATOM 3384 C C . LEU A 1 430 ? 10.397 0.742 -7.050 1.00 88.75 430 LEU A C 1
ATOM 3386 O O . LEU A 1 430 ? 11.289 1.377 -7.607 1.00 88.75 430 LEU A O 1
ATOM 3390 N N . LEU A 1 431 ? 9.217 0.517 -7.629 1.00 92.12 431 LEU A N 1
ATOM 3391 C CA . LEU A 1 431 ? 8.884 0.995 -8.972 1.00 92.12 431 LEU A CA 1
ATOM 3392 C C . LEU A 1 431 ? 8.804 2.525 -9.062 1.00 92.12 431 LEU A C 1
ATOM 3394 O O . LEU A 1 431 ? 9.142 3.095 -10.093 1.00 92.12 431 LEU A O 1
ATOM 3398 N N . GLU A 1 432 ? 8.363 3.207 -8.006 1.00 89.88 432 GLU A N 1
ATOM 3399 C CA . GLU A 1 432 ? 8.292 4.673 -7.979 1.00 89.88 432 GLU A CA 1
ATOM 3400 C C . GLU A 1 432 ? 9.648 5.329 -7.682 1.00 89.88 432 GLU A C 1
ATOM 3402 O O . GLU A 1 432 ? 9.873 6.473 -8.086 1.00 89.88 432 GLU A O 1
ATOM 3407 N N . GLU A 1 433 ? 10.546 4.634 -6.977 1.00 87.38 433 GLU A N 1
ATOM 3408 C CA . GLU A 1 433 ? 11.853 5.169 -6.588 1.00 87.38 433 GLU A CA 1
ATOM 3409 C C . GLU A 1 433 ? 12.966 4.821 -7.584 1.00 87.38 433 GLU A C 1
ATOM 3411 O O . GLU A 1 433 ? 13.717 5.704 -8.002 1.00 87.38 433 GLU A O 1
ATOM 3416 N N . LYS A 1 434 ? 13.073 3.543 -7.964 1.00 89.50 434 LYS A N 1
ATOM 3417 C CA . LYS A 1 434 ? 14.169 2.982 -8.769 1.00 89.50 434 LYS A CA 1
ATOM 3418 C C . LYS A 1 434 ? 13.645 1.961 -9.801 1.00 89.50 434 LYS A C 1
ATOM 3420 O O . LYS A 1 434 ? 14.045 0.794 -9.760 1.00 89.50 434 LYS A O 1
ATOM 3425 N N . PRO A 1 435 ? 12.762 2.363 -10.739 1.00 91.69 435 PRO A N 1
ATOM 3426 C CA . PRO A 1 435 ? 12.108 1.423 -11.647 1.00 91.69 435 PRO A CA 1
ATOM 3427 C C . PRO A 1 435 ? 13.092 0.624 -12.509 1.00 91.69 435 PRO A C 1
ATOM 3429 O O . PRO A 1 435 ? 12.913 -0.580 -12.648 1.00 91.69 435 PRO A O 1
ATOM 3432 N N . GLN A 1 436 ? 14.140 1.249 -13.057 1.00 89.62 436 GLN A N 1
ATOM 3433 C CA . GLN A 1 436 ? 15.129 0.546 -13.886 1.00 89.62 436 GLN A CA 1
ATOM 3434 C C . GLN A 1 436 ? 15.895 -0.515 -13.084 1.00 89.62 436 GLN A C 1
ATOM 3436 O O . GLN A 1 436 ? 15.892 -1.679 -13.475 1.00 89.62 436 GLN A O 1
ATOM 3441 N N . LEU A 1 437 ? 16.465 -0.143 -11.931 1.00 88.81 437 LEU A N 1
ATOM 3442 C CA . LEU A 1 437 ? 17.232 -1.066 -11.083 1.00 88.81 437 LEU A CA 1
ATOM 3443 C C . LEU A 1 437 ? 16.390 -2.254 -10.614 1.00 88.81 437 LEU A C 1
ATOM 3445 O O . LEU A 1 437 ? 16.855 -3.390 -10.632 1.00 88.81 437 LEU A O 1
ATOM 3449 N N . PHE A 1 438 ? 15.129 -2.014 -10.240 1.00 91.12 438 PHE A N 1
ATOM 3450 C CA . PHE A 1 438 ? 14.229 -3.100 -9.863 1.00 91.12 438 PHE A CA 1
ATOM 3451 C C . PHE A 1 438 ? 14.039 -4.101 -11.005 1.00 91.12 438 PHE A C 1
ATOM 3453 O O . PHE A 1 438 ? 14.087 -5.309 -10.794 1.00 91.12 438 PHE A O 1
ATOM 3460 N N . ILE A 1 439 ? 13.844 -3.606 -12.225 1.00 91.69 439 ILE A N 1
ATOM 3461 C CA . ILE A 1 439 ? 13.598 -4.448 -13.396 1.00 91.69 439 ILE A CA 1
ATOM 3462 C C . ILE A 1 439 ? 14.844 -5.224 -13.790 1.00 91.69 439 ILE A C 1
ATOM 3464 O O . ILE A 1 439 ? 14.735 -6.413 -14.079 1.00 91.69 439 ILE A O 1
ATOM 3468 N N . GLU A 1 440 ? 16.016 -4.595 -13.737 1.00 89.81 440 GLU A N 1
ATOM 3469 C CA . GLU A 1 440 ? 17.286 -5.289 -13.935 1.00 89.81 440 GLU A CA 1
ATOM 3470 C C . GLU A 1 440 ? 17.474 -6.410 -12.908 1.00 89.81 440 GLU A C 1
ATOM 3472 O O . GLU A 1 440 ? 17.834 -7.525 -13.286 1.00 89.81 440 GLU A O 1
ATOM 3477 N N . GLY A 1 441 ? 17.143 -6.162 -11.636 1.00 89.94 441 GLY A N 1
ATOM 3478 C CA . GLY A 1 441 ? 17.147 -7.187 -10.591 1.00 89.94 441 GLY A CA 1
ATOM 3479 C C . GLY A 1 441 ? 16.208 -8.355 -10.911 1.00 89.94 441 GLY A C 1
ATOM 3480 O O . GLY A 1 441 ? 16.612 -9.516 -10.829 1.00 89.94 441 GLY A O 1
ATOM 3481 N N . VAL A 1 442 ? 14.984 -8.073 -11.379 1.00 93.00 442 VAL A N 1
ATOM 3482 C CA . VAL A 1 442 ? 14.027 -9.110 -11.814 1.00 93.00 442 VAL A CA 1
ATOM 3483 C C . VAL A 1 442 ? 14.562 -9.920 -13.001 1.00 93.00 442 VAL A C 1
ATOM 3485 O O . VAL A 1 442 ? 14.431 -11.146 -13.025 1.00 93.00 442 VAL A O 1
ATOM 3488 N N . GLU A 1 443 ? 15.176 -9.264 -13.988 1.00 92.62 443 GLU A N 1
ATOM 3489 C CA . GLU A 1 443 ? 15.751 -9.920 -15.170 1.00 92.62 443 GLU A CA 1
ATOM 3490 C C . GLU A 1 443 ? 16.967 -10.789 -14.818 1.00 92.62 443 GLU A C 1
ATOM 3492 O O . GLU A 1 443 ? 17.124 -11.888 -15.362 1.00 92.62 443 GLU A O 1
ATOM 3497 N N . ARG A 1 444 ? 17.794 -10.340 -13.866 1.00 92.94 444 ARG A N 1
ATOM 3498 C CA . ARG A 1 444 ? 18.956 -11.080 -13.346 1.00 92.94 444 ARG A CA 1
ATOM 3499 C C . ARG A 1 444 ? 18.592 -12.138 -12.304 1.00 92.94 444 ARG A C 1
ATOM 3501 O O . ARG A 1 444 ? 19.439 -12.963 -11.965 1.00 92.94 444 ARG A O 1
ATOM 3508 N N . LYS A 1 445 ? 17.333 -12.177 -11.856 1.00 91.44 445 LYS A N 1
ATOM 3509 C CA . LYS A 1 445 ? 16.847 -13.022 -10.752 1.00 91.44 445 LYS A CA 1
ATOM 3510 C C . LYS A 1 445 ? 17.555 -12.733 -9.424 1.00 91.44 445 LYS A C 1
ATOM 3512 O O . LYS A 1 445 ? 17.791 -13.638 -8.625 1.00 91.44 445 LYS A O 1
ATOM 3517 N N . GLU A 1 446 ? 17.905 -11.474 -9.202 1.00 87.88 446 GLU A N 1
ATOM 3518 C CA . GLU A 1 446 ? 18.565 -10.981 -7.996 1.00 87.88 446 GLU A CA 1
ATOM 3519 C C . GLU A 1 446 ? 17.495 -10.440 -7.044 1.00 87.88 446 GLU A C 1
ATOM 3521 O O . GLU A 1 446 ? 16.970 -9.346 -7.223 1.00 87.88 446 GLU A O 1
ATOM 3526 N N . GLY A 1 447 ? 17.100 -11.258 -6.065 1.00 85.06 447 GLY A N 1
ATOM 3527 C CA . GLY A 1 447 ? 16.107 -10.903 -5.042 1.00 85.06 447 GLY A CA 1
ATOM 3528 C C . GLY A 1 447 ? 14.649 -10.824 -5.519 1.00 85.06 447 GLY A C 1
ATOM 3529 O O . GLY A 1 447 ? 13.735 -10.797 -4.695 1.00 85.06 447 GLY A O 1
ATOM 3530 N N . ALA A 1 448 ? 14.395 -10.843 -6.828 1.00 91.25 448 ALA A N 1
ATOM 3531 C CA . ALA A 1 448 ? 13.061 -11.000 -7.396 1.00 91.25 448 ALA A CA 1
ATOM 3532 C C . ALA A 1 448 ? 13.109 -11.774 -8.720 1.00 91.25 448 ALA A C 1
ATOM 3534 O O . ALA A 1 448 ? 14.068 -11.668 -9.475 1.00 91.25 448 ALA A O 1
ATOM 3535 N N . TYR A 1 449 ? 12.079 -12.565 -9.020 1.00 95.06 449 TYR A N 1
ATOM 3536 C CA . TYR A 1 449 ? 11.955 -13.300 -10.282 1.00 95.06 449 TYR A CA 1
ATOM 3537 C C . TYR A 1 449 ? 10.489 -13.583 -10.616 1.00 95.06 449 TYR A C 1
ATOM 3539 O O . TYR A 1 449 ? 9.645 -13.677 -9.730 1.00 95.06 449 TYR A O 1
ATOM 3547 N N . VAL A 1 450 ? 10.168 -13.749 -11.898 1.00 96.69 450 VAL A N 1
ATOM 3548 C CA . VAL A 1 450 ? 8.833 -14.190 -12.335 1.00 96.69 450 VAL A CA 1
ATOM 3549 C C . VAL A 1 450 ? 8.799 -15.719 -12.374 1.00 96.69 450 VAL A C 1
ATOM 3551 O O . VAL A 1 450 ? 9.670 -16.339 -12.989 1.00 96.69 450 VAL A O 1
ATOM 3554 N N . ASP A 1 451 ? 7.832 -16.325 -11.684 1.00 96.75 451 ASP A N 1
ATOM 3555 C CA . ASP A 1 451 ? 7.653 -17.778 -11.639 1.00 96.75 451 ASP A CA 1
ATOM 3556 C C . ASP A 1 451 ? 6.958 -18.344 -12.893 1.00 96.75 451 ASP A C 1
ATOM 3558 O O . ASP A 1 451 ? 6.653 -17.629 -13.851 1.00 96.75 451 ASP A O 1
ATOM 3562 N N . GLU A 1 452 ? 6.725 -19.660 -12.904 1.00 97.00 452 GLU A N 1
ATOM 3563 C CA . GLU A 1 452 ? 6.094 -20.365 -14.029 1.00 97.00 452 GLU A CA 1
ATOM 3564 C C . GLU A 1 452 ? 4.638 -19.926 -14.283 1.00 97.00 452 GLU A C 1
ATOM 3566 O O . GLU A 1 452 ? 4.160 -20.027 -15.414 1.00 97.00 452 GLU A O 1
ATOM 3571 N N . ASP A 1 453 ? 3.958 -19.377 -13.270 1.00 96.38 453 ASP A N 1
ATOM 3572 C CA . ASP A 1 453 ? 2.580 -18.875 -13.351 1.00 96.38 453 ASP A CA 1
ATOM 3573 C C . ASP A 1 453 ? 2.512 -17.395 -13.781 1.00 96.38 453 ASP A C 1
ATOM 3575 O O . ASP A 1 453 ? 1.426 -16.794 -13.883 1.00 96.38 453 ASP A O 1
ATOM 3579 N N . GLY A 1 454 ? 3.675 -16.792 -14.048 1.00 97.06 454 GLY A N 1
ATOM 3580 C CA . GLY A 1 454 ? 3.813 -15.383 -14.391 1.00 97.06 454 GLY A CA 1
ATOM 3581 C C . GLY A 1 454 ? 3.657 -14.452 -13.188 1.00 97.06 454 GLY A C 1
ATOM 3582 O O . GLY A 1 454 ? 3.353 -13.276 -13.381 1.00 97.06 454 GLY A O 1
ATOM 3583 N N . ILE A 1 455 ? 3.802 -14.958 -11.960 1.00 97.50 455 ILE A N 1
ATOM 3584 C CA . ILE A 1 455 ? 3.719 -14.177 -10.724 1.00 97.50 455 ILE A CA 1
ATOM 3585 C C . ILE A 1 455 ? 5.132 -13.766 -10.313 1.00 97.50 455 ILE A C 1
ATOM 3587 O O . ILE A 1 455 ? 6.050 -14.578 -10.218 1.00 97.50 455 ILE A O 1
ATOM 3591 N N . LEU A 1 456 ? 5.306 -12.478 -10.045 1.00 96.69 456 LEU A N 1
ATOM 3592 C CA . LEU A 1 456 ? 6.525 -11.930 -9.488 1.00 96.69 456 LEU A CA 1
ATOM 3593 C C . LEU A 1 456 ? 6.689 -12.400 -8.040 1.00 96.69 456 LEU A C 1
ATOM 3595 O O . LEU A 1 456 ? 5.951 -11.989 -7.138 1.00 96.69 456 LEU A O 1
ATOM 3599 N N . ARG A 1 457 ? 7.698 -13.239 -7.830 1.00 94.00 457 ARG A N 1
ATOM 3600 C CA . ARG A 1 457 ? 8.217 -13.636 -6.529 1.00 94.00 457 ARG A CA 1
ATOM 3601 C C . ARG A 1 457 ? 9.288 -12.650 -6.115 1.00 94.00 457 ARG A C 1
ATOM 3603 O O . ARG A 1 457 ? 10.174 -12.312 -6.892 1.00 94.00 457 ARG A O 1
ATOM 3610 N N . VAL A 1 458 ? 9.178 -12.188 -4.881 1.00 87.25 458 VAL A N 1
ATOM 3611 C CA . VAL A 1 458 ? 10.137 -11.279 -4.269 1.00 87.25 458 VAL A CA 1
ATOM 3612 C C . VAL A 1 458 ? 10.642 -11.950 -3.008 1.00 87.25 458 VAL A C 1
ATOM 3614 O O . VAL A 1 458 ? 9.849 -12.259 -2.109 1.00 87.25 458 VAL A O 1
ATOM 3617 N N . ASP A 1 459 ? 11.950 -12.136 -2.935 1.00 79.25 459 ASP A N 1
ATOM 3618 C CA . ASP A 1 459 ? 12.619 -12.571 -1.724 1.00 79.25 459 ASP A CA 1
A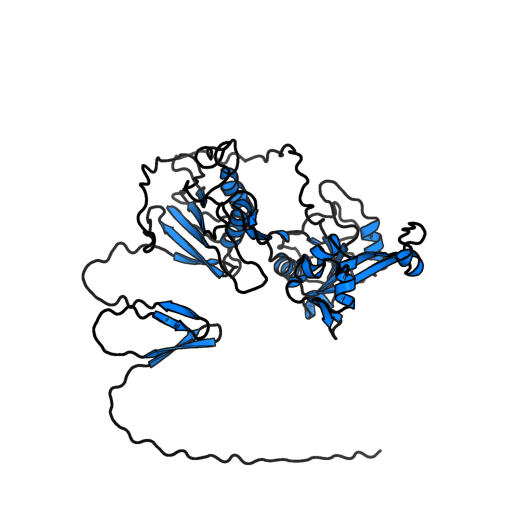TOM 3619 C C . ASP A 1 459 ? 12.587 -11.396 -0.737 1.00 79.25 459 ASP A C 1
ATOM 3621 O O . ASP A 1 459 ? 13.079 -10.299 -0.999 1.00 79.25 459 ASP A O 1
ATOM 3625 N N . ALA A 1 460 ? 11.892 -11.574 0.383 1.00 57.78 460 ALA A N 1
ATOM 3626 C CA . ALA A 1 460 ? 11.719 -10.505 1.356 1.00 57.78 460 ALA A CA 1
ATOM 3627 C C . ALA A 1 460 ? 13.058 -10.096 1.999 1.00 57.78 460 ALA A C 1
ATOM 3629 O O . ALA A 1 460 ? 13.776 -10.967 2.495 1.00 57.78 460 ALA A O 1
ATOM 3630 N N . PRO A 1 461 ? 13.265 -8.782 2.197 1.00 53.81 461 PRO A N 1
ATOM 3631 C CA . PRO A 1 461 ? 13.489 -7.771 1.173 1.00 53.81 461 PRO A CA 1
ATOM 3632 C C . PRO A 1 461 ? 14.936 -7.819 0.634 1.00 53.81 461 PRO A C 1
ATOM 3634 O O . PRO A 1 461 ? 15.880 -8.102 1.378 1.00 53.81 461 PRO A O 1
ATOM 3637 N N . MET A 1 462 ? 15.120 -7.450 -0.640 1.00 42.72 462 MET A N 1
ATOM 3638 C CA . MET A 1 462 ? 16.427 -7.015 -1.153 1.00 42.72 462 MET A CA 1
ATOM 3639 C C . MET A 1 462 ? 16.991 -5.961 -0.202 1.00 42.72 462 MET A C 1
ATOM 3641 O O . MET A 1 462 ? 16.293 -4.998 0.137 1.00 42.72 462 MET A O 1
ATOM 3645 N N . LYS A 1 463 ? 18.226 -6.141 0.267 1.00 47.12 463 LYS A N 1
ATOM 3646 C CA . LYS A 1 463 ? 18.881 -5.090 1.043 1.00 47.12 463 LYS A CA 1
ATOM 3647 C C . LYS A 1 463 ? 19.017 -3.884 0.125 1.00 47.12 463 LYS A C 1
ATOM 3649 O O . LYS A 1 463 ? 19.270 -4.036 -1.063 1.00 47.12 463 LYS A O 1
ATOM 3654 N N . GLU A 1 464 ? 18.889 -2.682 0.668 1.00 42.44 464 GLU A N 1
ATOM 3655 C CA . GLU A 1 464 ? 19.109 -1.449 -0.100 1.00 42.44 464 GLU A CA 1
ATOM 3656 C C . GLU A 1 464 ? 20.499 -1.438 -0.777 1.00 42.44 464 GLU A C 1
ATOM 3658 O O . GLU A 1 464 ? 20.652 -0.878 -1.857 1.00 42.44 464 GLU A O 1
ATOM 3663 N N . TRP A 1 465 ? 21.469 -2.160 -0.195 1.00 45.59 465 TRP A N 1
ATOM 3664 C CA . TRP A 1 465 ? 22.814 -2.399 -0.737 1.00 45.59 465 TRP A CA 1
ATOM 3665 C C . TRP A 1 465 ? 22.878 -3.405 -1.895 1.00 45.59 465 TRP A C 1
ATOM 3667 O O . TRP A 1 465 ? 23.857 -3.399 -2.628 1.00 45.59 465 TRP A O 1
ATOM 3677 N N . ASP A 1 466 ? 21.861 -4.249 -2.095 1.00 46.31 466 ASP A N 1
ATOM 3678 C CA . ASP A 1 466 ? 21.783 -5.146 -3.260 1.00 46.31 466 ASP A CA 1
ATOM 3679 C C . ASP A 1 466 ? 21.369 -4.374 -4.536 1.00 46.31 466 ASP A C 1
ATOM 3681 O O . ASP A 1 466 ? 21.400 -4.925 -5.632 1.00 46.31 466 ASP A O 1
ATOM 3685 N N . LEU A 1 467 ? 20.969 -3.099 -4.392 1.00 47.88 467 LEU A N 1
ATOM 3686 C CA . LEU A 1 467 ? 20.632 -2.168 -5.478 1.00 47.88 467 LEU A CA 1
ATOM 3687 C C . LEU A 1 467 ? 21.693 -1.073 -5.680 1.00 47.88 467 LEU A C 1
ATOM 3689 O O . LEU A 1 467 ? 21.485 -0.177 -6.499 1.00 47.88 467 LEU A O 1
ATOM 3693 N N . GLU A 1 468 ? 22.778 -1.080 -4.901 1.00 46.34 468 GLU A N 1
ATOM 3694 C CA . GLU A 1 468 ? 23.925 -0.216 -5.172 1.00 46.34 468 GLU A CA 1
ATOM 3695 C C . GLU A 1 468 ? 24.758 -0.881 -6.268 1.00 46.34 468 GLU A C 1
ATOM 3697 O O . GLU A 1 468 ? 25.137 -2.047 -6.146 1.00 46.34 468 GLU A O 1
ATOM 3702 N N . ASP A 1 469 ? 24.989 -0.154 -7.365 1.00 48.41 469 ASP A N 1
ATOM 3703 C CA . ASP A 1 469 ? 25.823 -0.615 -8.468 1.00 48.41 469 ASP A CA 1
ATOM 3704 C C . ASP A 1 469 ? 27.155 -1.124 -7.905 1.00 48.41 469 ASP A C 1
ATOM 3706 O O . ASP A 1 469 ? 27.913 -0.374 -7.283 1.00 48.41 469 ASP A O 1
ATOM 3710 N N . ASN A 1 470 ? 27.455 -2.404 -8.136 1.00 42.34 470 ASN A N 1
ATOM 3711 C CA . ASN A 1 470 ? 28.821 -2.905 -8.049 1.00 42.34 470 ASN A CA 1
ATOM 3712 C C . ASN A 1 470 ? 29.619 -2.256 -9.195 1.00 42.34 470 ASN A C 1
ATOM 3714 O O . ASN A 1 470 ? 29.912 -2.902 -10.200 1.00 42.34 470 ASN A O 1
ATOM 3718 N N . GLU A 1 471 ? 29.920 -0.962 -9.077 1.00 40.69 471 GLU A N 1
ATOM 3719 C CA . GLU A 1 471 ? 30.972 -0.309 -9.849 1.00 40.69 471 GLU A CA 1
ATOM 3720 C C . GLU A 1 471 ? 32.321 -0.851 -9.340 1.00 40.69 471 GLU A C 1
ATOM 3722 O O . GLU A 1 471 ? 32.982 -0.241 -8.496 1.00 40.69 471 GLU A O 1
ATOM 3727 N N . GLU A 1 472 ? 32.701 -2.042 -9.817 1.00 36.91 472 GLU A N 1
ATOM 3728 C CA . GLU A 1 472 ? 34.098 -2.508 -9.842 1.00 36.91 472 GLU A CA 1
ATOM 3729 C C . GLU A 1 472 ? 34.802 -2.099 -11.141 1.00 36.91 472 GLU A C 1
ATOM 3731 O O . GLU A 1 472 ? 34.224 -2.302 -12.236 1.00 36.91 472 GLU A O 1
#

Radius of gyration: 29.52 Å; chains: 1; bounding box: 55×85×88 Å